Protein AF-0000000087075605 (afdb_homodimer)

pLDDT: mean 88.89, std 18.06, range [26.7, 98.94]

Secondary structure (DSSP, 8-state):
----------------------PBPB-TTSPBPBTTS-EEEEESS-GGG--EEEEE--SS-SSSPEEEEETTS-B--EEEEESSTT--B-BTTS-EEEEESS-BTTTTB--B-EEEEEETTTTEEEEES---SS--SGGGGGG-BEEEEETTEEEEEE---S-TT-----EEEEEEEETTEEEEEEESS---EEEEEEPP----------/----------------------PBPB-TTSPBPBTTS-EEEEESS-GGG--EEEEE--SS-SSSPEEEEETTS-B--EEEEESSTT--B-BTTS-EEEEESS-BTTTTB--B-EEEEEETTTTEEEEES---SS--SGGGGGG-BEEEEETTEEEEEE---S-TT-----EEEEEEEETTEEEEEEESS---EEEEEEPP----------

Nearest PDB structures (foldseek):
  8we5-assembly1_B  TM=9.677E-01  e=4.166E-21  Durio zibethinus
  8wio-assembly1_B  TM=9.511E-01  e=5.405E-21  Durio zibethinus
  5yh4-assembly1_A  TM=9.438E-01  e=1.095E-18  Vitis vinifera
  3zc8-assembly1_A  TM=9.117E-01  e=3.774E-17  Murraya koenigii
  5xoz-assembly1_A  TM=8.260E-01  e=9.573E-12  Cicer arietinum

Solvent-accessible surface area (backbone atoms only — not comparable to full-atom values): 23106 Å² total; per-residue (Å²): 136,85,79,78,78,79,76,77,76,76,74,74,76,74,75,71,76,68,69,79,70,82,48,64,34,58,28,78,86,69,43,69,32,40,40,90,43,50,26,21,49,27,40,66,49,67,68,88,79,14,26,2,34,33,78,39,57,53,97,87,36,69,60,59,31,32,36,22,54,31,61,85,34,58,51,47,43,26,34,43,42,41,70,57,76,87,46,53,58,36,40,47,75,36,49,25,26,45,27,45,69,60,66,37,81,88,69,70,40,58,41,14,35,16,58,46,72,78,33,42,92,74,40,38,36,36,34,20,30,73,33,56,81,67,72,77,22,50,71,33,45,55,15,30,29,27,40,37,84,40,91,97,35,26,25,44,29,38,55,54,74,57,37,88,80,46,70,73,66,72,32,21,30,27,74,40,83,51,94,94,36,38,31,33,24,53,31,81,60,85,42,43,48,28,39,36,37,78,49,81,76,75,74,74,75,74,74,74,83,124,134,85,79,76,78,77,76,76,78,77,74,76,75,75,73,72,76,68,70,79,71,81,48,64,33,57,29,78,88,69,43,69,32,41,40,91,44,48,26,21,47,25,40,67,48,67,68,89,81,13,28,2,32,34,78,39,58,51,96,89,38,70,61,59,31,33,37,24,54,30,60,86,35,58,51,48,42,25,34,42,43,39,72,56,76,87,45,53,60,36,39,45,75,36,49,25,26,45,27,44,67,61,68,36,81,88,67,70,40,58,42,14,34,17,57,46,71,77,34,40,92,75,42,36,36,35,33,21,30,72,34,57,80,68,70,76,23,48,72,33,46,54,16,29,28,26,39,37,84,41,90,99,34,26,27,44,30,38,56,54,74,57,38,87,81,45,71,72,63,72,33,21,29,26,77,40,83,50,95,93,36,37,32,35,24,54,30,81,60,86,40,43,47,28,40,34,37,77,48,80,76,75,75,76,73,76,75,73,82,123

Organism: Hibiscus syriacus (NCBI:txid106335)

InterPro domains:
  IPR002160 Proteinase inhibitor I3, Kunitz legume [PF00197] (25-198)
  IPR002160 Proteinase inhibitor I3, Kunitz legume [PS00283] (25-41)
  IPR002160 Proteinase in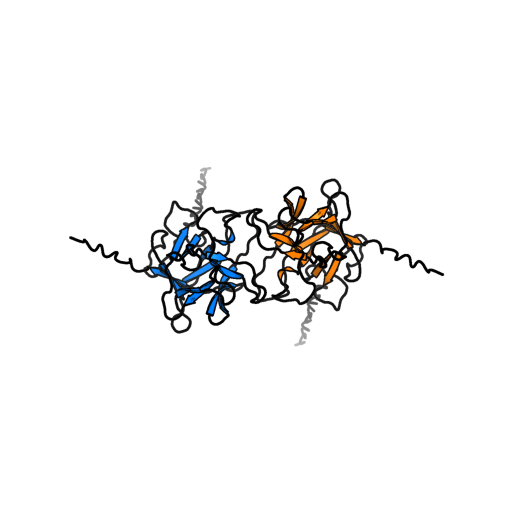hibitor I3, Kunitz legume [PTHR33107] (9-197)
  IPR002160 Proteinase inhibitor I3, Kunitz legume [SM00452] (24-200)
  IPR011065 Kunitz inhibitor STI-like superfamily [SSF50386] (23-199)

Radius of gyration: 28.68 Å; Cα contacts (8 Å, |Δi|>4): 1011; chains: 2; bounding box: 74×100×102 Å

Structure (mmCIF, N/CA/C/O backbone):
data_AF-0000000087075605-model_v1
#
loop_
_entity.id
_entity.type
_entity.pdbx_description
1 polymer '21 kDa seed protein'
#
loop_
_atom_site.group_PDB
_atom_site.id
_atom_site.type_symbol
_atom_site.label_atom_id
_atom_site.label_alt_id
_atom_site.label_comp_id
_atom_site.label_asym_id
_atom_site.label_entity_id
_atom_site.label_seq_id
_atom_site.pdbx_PDB_ins_code
_atom_site.Cartn_x
_atom_site.Cartn_y
_atom_site.Cartn_z
_atom_site.occupancy
_atom_site.B_iso_or_equiv
_atom_site.auth_seq_id
_atom_site.auth_comp_id
_atom_site.auth_asym_id
_atom_site.auth_atom_id
_atom_site.pdbx_PDB_model_num
ATOM 1 N N . MET A 1 1 ? -54 8.594 -56.969 1 35.69 1 MET A N 1
ATOM 2 C CA . MET A 1 1 ? -52.812 8.781 -56.156 1 35.69 1 MET A CA 1
ATOM 3 C C . MET A 1 1 ? -52.5 7.527 -55.344 1 35.69 1 MET A C 1
ATOM 5 O O . MET A 1 1 ? -53.312 7.125 -54.5 1 35.69 1 MET A O 1
ATOM 9 N N . LYS A 1 2 ? -51.781 6.465 -56 1 48.59 2 LYS A N 1
ATOM 10 C CA . LYS A 1 2 ? -51.281 5.195 -55.469 1 48.59 2 LYS A CA 1
ATOM 11 C C . LYS A 1 2 ? -50.344 5.422 -54.281 1 48.59 2 LYS A C 1
ATOM 13 O O . LYS A 1 2 ? -49.375 6.156 -54.406 1 48.59 2 LYS A O 1
ATOM 18 N N . THR A 1 3 ? -50.844 5.34 -53.062 1 46.78 3 THR A N 1
ATOM 19 C CA . THR A 1 3 ? -50.156 5.426 -51.781 1 46.78 3 THR A CA 1
ATOM 20 C C . THR A 1 3 ? -49.031 4.402 -51.719 1 46.78 3 THR A C 1
ATOM 22 O O . THR A 1 3 ? -49.281 3.195 -51.75 1 46.78 3 THR A O 1
ATOM 25 N N . ILE A 1 4 ? -47.875 4.73 -52.188 1 50.38 4 ILE A N 1
ATOM 26 C CA . ILE A 1 4 ? -46.688 3.93 -51.938 1 50.38 4 ILE A CA 1
ATOM 27 C C . ILE A 1 4 ? -46.469 3.812 -50.438 1 50.38 4 ILE A C 1
ATOM 29 O O . ILE A 1 4 ? -46.344 4.824 -49.719 1 50.38 4 ILE A O 1
ATOM 33 N N . SER A 1 5 ? -46.938 2.764 -49.75 1 49.06 5 SER A N 1
ATOM 34 C CA . SER A 1 5 ? -46.625 2.424 -48.375 1 49.06 5 SER A CA 1
ATOM 35 C C . SER A 1 5 ? -45.125 2.197 -48.188 1 49.06 5 SER A C 1
ATOM 37 O O . SER A 1 5 ? -44.562 1.296 -48.812 1 49.06 5 SER A O 1
ATOM 39 N N . ALA A 1 6 ? -44.344 3.209 -47.844 1 48.09 6 ALA A N 1
ATOM 40 C CA . ALA A 1 6 ? -42.969 3.051 -47.438 1 48.09 6 ALA A CA 1
ATOM 41 C C . ALA A 1 6 ? -42.844 2.129 -46.25 1 48.09 6 ALA A C 1
ATOM 43 O O . ALA A 1 6 ? -43.281 2.48 -45.125 1 48.09 6 ALA A O 1
ATOM 44 N N . ALA A 1 7 ? -42.844 0.829 -46.438 1 48.5 7 ALA A N 1
ATOM 45 C CA . ALA A 1 7 ? -42.5 -0.074 -45.344 1 48.5 7 ALA A CA 1
ATOM 46 C C . ALA A 1 7 ? -41.125 0.23 -44.781 1 48.5 7 ALA A C 1
ATOM 48 O O . ALA A 1 7 ? -40.125 0.101 -45.531 1 48.5 7 ALA A O 1
ATOM 49 N N . ALA A 1 8 ? -41 1.257 -43.906 1 48.44 8 ALA A N 1
ATOM 50 C CA . ALA A 1 8 ? -39.719 1.437 -43.188 1 48.44 8 ALA A CA 1
ATOM 51 C C . ALA A 1 8 ? -39.25 0.122 -42.562 1 48.44 8 ALA A C 1
ATOM 53 O O . ALA A 1 8 ? -39.969 -0.455 -41.719 1 48.44 8 ALA A O 1
ATOM 54 N N . LEU A 1 9 ? -38.469 -0.664 -43.281 1 49.38 9 LEU A N 1
ATOM 55 C CA . LEU A 1 9 ? -37.719 -1.771 -42.688 1 49.38 9 LEU A CA 1
ATOM 56 C C . LEU A 1 9 ? -36.969 -1.314 -41.438 1 49.38 9 LEU A C 1
ATOM 58 O O . LEU A 1 9 ? -36.031 -0.534 -41.531 1 49.38 9 LEU A O 1
ATOM 62 N N . PHE A 1 10 ? -37.656 -1.187 -40.312 1 48.34 10 PHE A N 1
ATOM 63 C CA . PHE A 1 10 ? -36.969 -1.064 -39.031 1 48.34 10 PHE A CA 1
ATOM 64 C C . PHE A 1 10 ? -35.969 -2.191 -38.844 1 48.34 10 PHE A C 1
ATOM 66 O O . PHE A 1 10 ? -36.344 -3.342 -38.594 1 48.34 10 PHE A O 1
ATOM 73 N N . ILE A 1 11 ? -34.781 -2.092 -39.469 1 50.31 11 ILE A N 1
ATOM 74 C CA . ILE A 1 11 ? -33.688 -2.967 -39.094 1 50.31 11 ILE A CA 1
ATOM 75 C C . ILE A 1 11 ? -33.406 -2.867 -37.625 1 50.31 11 ILE A C 1
ATOM 77 O O . ILE A 1 11 ? -32.938 -1.829 -37.125 1 50.31 11 ILE A O 1
ATOM 81 N N . LEU A 1 12 ? -34.156 -3.619 -36.844 1 45.72 12 LEU A N 1
ATOM 82 C CA . LEU A 1 12 ? -33.781 -3.84 -35.438 1 45.72 12 LEU A CA 1
ATOM 83 C C . LEU A 1 12 ? -32.344 -4.332 -35.344 1 45.72 12 LEU A C 1
ATOM 85 O O . LEU A 1 12 ? -32.031 -5.469 -35.719 1 45.72 12 LEU A O 1
ATOM 89 N N . PHE A 1 13 ? -31.344 -3.414 -35.406 1 48.47 13 PHE A N 1
ATOM 90 C CA . PHE A 1 13 ? -30 -3.742 -35 1 48.47 13 PHE A CA 1
ATOM 91 C C . PHE A 1 13 ? -30 -4.375 -33.594 1 48.47 13 PHE A C 1
ATOM 93 O O . PHE A 1 13 ? -30.234 -3.693 -32.594 1 48.47 13 PHE A O 1
ATOM 100 N N . LEU A 1 14 ? -30.328 -5.656 -33.5 1 45.38 14 LEU A N 1
ATOM 101 C CA . LEU A 1 14 ? -30 -6.398 -32.312 1 45.38 14 LEU A CA 1
ATOM 102 C C . LEU A 1 14 ? -28.547 -6.211 -31.922 1 45.38 14 LEU A C 1
ATOM 104 O O . LEU A 1 14 ? -27.656 -6.73 -32.594 1 45.38 14 LEU A O 1
ATOM 108 N N . LEU A 1 15 ? -28.094 -5.066 -31.297 1 48.12 15 LEU A N 1
ATOM 109 C CA . LEU A 1 15 ? -26.844 -5.031 -30.547 1 48.12 15 LEU A CA 1
ATOM 110 C C . LEU A 1 15 ? -26.734 -6.238 -29.625 1 48.12 15 LEU A C 1
ATOM 112 O O . LEU A 1 15 ? -27.406 -6.297 -28.594 1 48.12 15 LEU A O 1
ATOM 116 N N . SER A 1 16 ? -26.516 -7.434 -30.125 1 42.56 16 SER A N 1
ATOM 117 C CA . SER A 1 16 ? -26.094 -8.492 -29.219 1 42.56 16 SER A CA 1
ATOM 118 C C . SER A 1 16 ? -25.016 -7.992 -28.266 1 42.56 16 SER A C 1
ATOM 120 O O . SER A 1 16 ? -23.922 -7.633 -28.688 1 42.56 16 SER A O 1
ATOM 122 N N . VAL A 1 17 ? -25.234 -7.293 -27.188 1 45.66 17 VAL A N 1
ATOM 123 C CA . VAL A 1 17 ? -24.281 -7.223 -26.094 1 45.66 17 VAL A CA 1
ATOM 124 C C . VAL A 1 17 ? -23.656 -8.602 -25.859 1 45.66 17 VAL A C 1
ATOM 126 O O . VAL A 1 17 ? -24.328 -9.516 -25.391 1 45.66 17 VAL A O 1
ATOM 129 N N . ALA A 1 18 ? -22.875 -9.18 -26.797 1 43.22 18 ALA A N 1
ATOM 130 C CA . ALA A 1 18 ? -22.078 -10.352 -26.438 1 43.22 18 ALA A CA 1
ATOM 131 C C . ALA A 1 18 ? -21.547 -10.242 -25.016 1 43.22 18 ALA A C 1
ATOM 133 O O . ALA A 1 18 ? -20.891 -9.25 -24.656 1 43.22 18 ALA A O 1
ATOM 134 N N . ASN A 1 19 ? -22.219 -10.648 -24 1 47.03 19 ASN A N 1
ATOM 135 C CA . ASN A 1 19 ? -21.625 -10.891 -22.703 1 47.03 19 ASN A CA 1
ATOM 136 C C . ASN A 1 19 ? -20.156 -11.281 -22.828 1 47.03 19 ASN A C 1
ATOM 138 O O . ASN A 1 19 ? -19.828 -12.289 -23.453 1 47.03 19 ASN A O 1
ATOM 142 N N . ALA A 1 20 ? -19.266 -10.453 -23.031 1 52.34 20 ALA A N 1
ATOM 143 C CA . ALA A 1 20 ? -17.859 -10.797 -23.156 1 52.34 20 ALA A CA 1
ATOM 144 C C . ALA A 1 20 ? -17.5 -11.984 -22.266 1 52.34 20 ALA A C 1
ATOM 146 O O . ALA A 1 20 ? -17.594 -11.898 -21.047 1 52.34 20 ALA A O 1
ATOM 147 N N . ALA A 1 21 ? -17.781 -13.219 -22.641 1 65.44 21 ALA A N 1
ATOM 148 C CA . ALA A 1 21 ? -17.5 -14.477 -21.953 1 65.44 21 ALA A CA 1
ATOM 149 C C . ALA A 1 21 ? -16.141 -14.43 -21.266 1 65.44 21 ALA A C 1
ATOM 151 O O . ALA A 1 21 ? -15.172 -13.875 -21.797 1 65.44 21 ALA A O 1
ATOM 152 N N . LYS A 1 22 ? -16.078 -14.758 -19.875 1 87.62 22 LYS A N 1
ATOM 153 C CA . LYS A 1 22 ? -14.844 -14.922 -19.109 1 87.62 22 LYS A CA 1
ATOM 154 C C . LYS A 1 22 ? -13.859 -15.828 -19.859 1 87.62 22 LYS A C 1
ATOM 156 O O . LYS A 1 22 ? -14.227 -16.906 -20.312 1 87.62 22 LYS A O 1
ATOM 161 N N . GLU A 1 23 ? -12.781 -15.375 -20.312 1 96.25 23 GLU A N 1
ATOM 162 C CA . GLU A 1 23 ? -11.727 -16.141 -20.969 1 96.25 23 GLU A CA 1
ATOM 163 C C . GLU A 1 23 ? -10.922 -16.953 -19.969 1 96.25 23 GLU A C 1
ATOM 165 O O . GLU A 1 23 ? -10.359 -16.406 -19.031 1 96.25 23 GLU A O 1
ATOM 170 N N . PRO A 1 24 ? -10.906 -18.312 -20.203 1 98.25 24 PRO A N 1
ATOM 171 C CA . PRO A 1 24 ? -10.133 -19.125 -19.266 1 98.25 24 PRO A CA 1
ATOM 172 C C . PRO A 1 24 ? -8.633 -18.922 -19.406 1 98.25 24 PRO A C 1
ATOM 174 O O . PRO A 1 24 ? -8.141 -18.625 -20.5 1 98.25 24 PRO A O 1
ATOM 177 N N . VAL A 1 25 ? -7.961 -19.016 -18.312 1 98.75 25 VAL A N 1
ATOM 178 C CA . VAL A 1 25 ? -6.512 -19.188 -18.344 1 98.75 25 VAL A CA 1
ATOM 179 C C . VAL A 1 25 ? -6.156 -20.578 -18.828 1 98.75 25 VAL A C 1
ATOM 181 O O . VAL A 1 25 ? -6.758 -21.562 -18.391 1 98.75 25 VAL A O 1
ATOM 184 N N . LEU A 1 26 ? -5.195 -20.609 -19.672 1 98.62 26 LEU A N 1
ATOM 185 C CA . LEU A 1 26 ? -4.824 -21.922 -20.219 1 98.62 26 LEU A CA 1
ATOM 186 C C . LEU A 1 26 ? -3.453 -22.344 -19.703 1 98.62 26 LEU A C 1
ATOM 188 O O . LEU A 1 26 ? -2.551 -21.516 -19.562 1 98.62 26 LEU A O 1
ATOM 192 N N . ASP A 1 27 ? -3.354 -23.688 -19.469 1 98.19 27 ASP A N 1
ATOM 193 C CA . ASP A 1 27 ? -2.029 -24.234 -19.172 1 98.19 27 ASP A CA 1
ATOM 194 C C . ASP A 1 27 ? -1.262 -24.531 -20.453 1 98.19 27 ASP A C 1
ATOM 196 O O . ASP A 1 27 ? -1.725 -24.203 -21.547 1 98.19 27 ASP A O 1
ATOM 200 N N . THR A 1 28 ? -0.074 -25.094 -20.312 1 97.31 28 THR A N 1
ATOM 201 C CA . THR A 1 28 ? 0.792 -25.297 -21.469 1 97.31 28 THR A CA 1
ATOM 202 C C . THR A 1 28 ? 0.229 -26.375 -22.391 1 97.31 28 THR A C 1
ATOM 204 O O . THR A 1 28 ? 0.646 -26.484 -23.547 1 97.31 28 THR A O 1
ATOM 207 N N . ASP A 1 29 ? -0.688 -27.172 -21.953 1 96.88 29 ASP A N 1
ATOM 208 C CA . ASP A 1 29 ? -1.325 -28.172 -22.781 1 96.88 29 ASP A CA 1
ATOM 209 C C . ASP A 1 29 ? -2.518 -27.594 -23.531 1 96.88 29 ASP A C 1
ATOM 211 O O . ASP A 1 29 ? -3.164 -28.281 -24.328 1 96.88 29 ASP A O 1
ATOM 215 N N . GLY A 1 30 ? -2.859 -26.328 -23.281 1 97.31 30 GLY A N 1
ATOM 216 C CA . GLY A 1 30 ? -3.986 -25.688 -23.922 1 97.31 30 GLY A CA 1
ATOM 217 C C . GLY A 1 30 ? -5.305 -25.922 -23.219 1 97.31 30 GLY A C 1
ATOM 218 O O . GLY A 1 30 ? -6.371 -25.641 -23.766 1 97.31 30 GLY A O 1
ATOM 219 N N . GLU A 1 31 ? -5.242 -26.531 -22.062 1 98 31 GLU A N 1
ATOM 220 C CA . GLU A 1 31 ? -6.438 -26.797 -21.266 1 98 31 GLU A CA 1
ATOM 221 C C . GLU A 1 31 ? -6.695 -25.688 -20.25 1 98 31 GLU A C 1
ATOM 223 O O . GLU A 1 31 ? -5.754 -25.062 -19.766 1 98 31 GLU A O 1
ATOM 228 N N . PRO A 1 32 ? -7.895 -25.531 -19.875 1 98.44 32 PRO A N 1
ATOM 229 C CA . PRO A 1 32 ? -8.188 -24.516 -18.859 1 98.44 32 PRO A CA 1
ATOM 230 C C . PRO A 1 32 ? -7.547 -24.812 -17.516 1 98.44 32 PRO A C 1
ATOM 232 O O . PRO A 1 32 ? -7.531 -25.969 -17.094 1 98.44 32 PRO A O 1
ATOM 235 N N . LEU A 1 33 ? -7.008 -23.766 -16.938 1 98.62 33 LEU A N 1
ATOM 236 C CA . LEU A 1 33 ? -6.508 -23.859 -15.562 1 98.62 33 LEU A CA 1
ATOM 237 C C . LEU A 1 33 ? -7.645 -24.141 -14.586 1 98.62 33 LEU A C 1
ATOM 239 O O . LEU A 1 33 ? -8.719 -23.547 -14.688 1 98.62 33 LEU A O 1
ATOM 243 N N . ARG A 1 34 ? -7.352 -25.047 -13.594 1 98.44 34 ARG A N 1
ATOM 244 C CA . ARG A 1 34 ? -8.422 -25.484 -12.695 1 98.44 34 ARG A CA 1
ATOM 245 C C . ARG A 1 34 ? -7.953 -25.484 -11.25 1 98.44 34 ARG A C 1
ATOM 247 O O . ARG A 1 34 ? -6.77 -25.688 -10.969 1 98.44 34 ARG A O 1
ATOM 254 N N . SER A 1 35 ? -8.914 -25.359 -10.328 1 98.25 35 SER A N 1
ATOM 255 C CA . SER A 1 35 ? -8.625 -25.266 -8.898 1 98.25 35 SER A CA 1
ATOM 256 C C . SER A 1 35 ? -8.312 -26.625 -8.297 1 98.25 35 SER A C 1
ATOM 258 O O . SER A 1 35 ? -7.797 -26.719 -7.184 1 98.25 35 SER A O 1
ATOM 260 N N . ASP A 1 36 ? -8.656 -27.734 -8.93 1 97 36 ASP A N 1
ATOM 261 C CA . ASP A 1 36 ? -8.461 -29.078 -8.383 1 97 36 ASP A CA 1
ATOM 262 C C . ASP A 1 36 ? -7.227 -29.75 -8.984 1 97 36 ASP A C 1
ATOM 264 O O . ASP A 1 36 ? -7.035 -30.953 -8.836 1 97 36 ASP A O 1
ATOM 268 N N . VAL A 1 37 ? -6.453 -29.016 -9.711 1 97.5 37 VAL A N 1
ATOM 269 C CA . VAL A 1 37 ? -5.242 -29.516 -10.359 1 97.5 37 VAL A CA 1
ATOM 270 C C . VAL A 1 37 ? -4.031 -28.734 -9.852 1 97.5 37 VAL A C 1
ATOM 272 O O . VAL A 1 37 ? -4.113 -27.531 -9.617 1 97.5 37 VAL A O 1
ATOM 275 N N . GLU A 1 38 ? -2.912 -29.422 -9.656 1 98.06 38 GLU A N 1
ATOM 276 C CA . GLU A 1 38 ? -1.657 -28.797 -9.266 1 98.06 38 GLU A CA 1
ATOM 277 C C . GLU A 1 38 ? -0.893 -28.281 -10.484 1 98.06 38 GLU A C 1
ATOM 279 O O . GLU A 1 38 ? -0.78 -28.984 -11.492 1 98.06 38 GLU A O 1
ATOM 284 N N . TYR A 1 39 ? -0.361 -27.062 -10.336 1 98.69 39 TYR A N 1
ATOM 285 C CA . TYR A 1 39 ? 0.403 -26.5 -11.445 1 98.69 39 TYR A CA 1
ATOM 286 C C . TYR A 1 39 ? 1.738 -25.953 -10.953 1 98.69 39 TYR A C 1
ATOM 288 O O . TYR A 1 39 ? 1.851 -25.5 -9.812 1 98.69 39 TYR A O 1
ATOM 296 N N . TYR A 1 40 ? 2.711 -26.031 -11.828 1 98.31 40 TYR A N 1
ATOM 297 C CA . TYR A 1 40 ? 3.896 -25.203 -11.68 1 98.31 40 TYR A CA 1
ATOM 298 C C . TYR A 1 40 ? 3.701 -23.859 -12.367 1 98.31 40 TYR A C 1
ATOM 300 O O . TYR A 1 40 ? 3.066 -23.781 -13.422 1 98.31 40 TYR A O 1
ATOM 308 N N . ILE A 1 41 ? 4.18 -22.828 -11.758 1 98.62 41 ILE A N 1
ATOM 309 C CA . ILE A 1 41 ? 4.301 -21.531 -12.398 1 98.62 41 ILE A CA 1
ATOM 310 C C . ILE A 1 41 ? 5.734 -21.328 -12.891 1 98.62 41 ILE A C 1
ATOM 312 O O . ILE A 1 41 ? 6.656 -21.188 -12.078 1 98.62 41 ILE A O 1
ATOM 316 N N . VAL A 1 42 ? 5.887 -21.266 -14.25 1 97.75 42 VAL A N 1
ATOM 317 C CA . VAL A 1 42 ? 7.234 -21.312 -14.805 1 97.75 42 VAL A CA 1
ATOM 318 C C . VAL A 1 42 ? 7.449 -20.109 -15.742 1 97.75 42 VAL A C 1
ATOM 320 O O . VAL A 1 42 ? 6.574 -19.781 -16.547 1 97.75 42 VAL A O 1
ATOM 323 N N . SER A 1 43 ? 8.656 -19.562 -15.648 1 97 43 SER A N 1
ATOM 324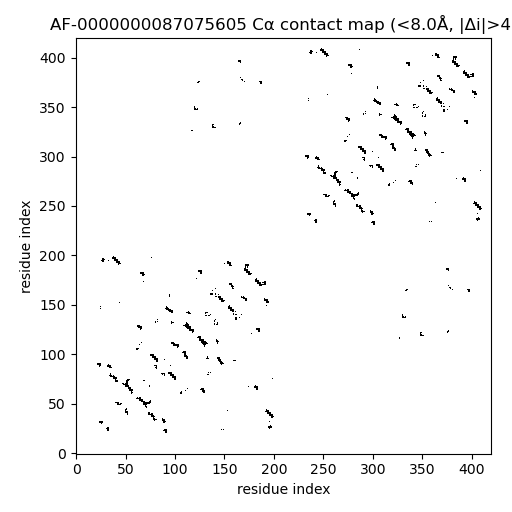 C CA . SER A 1 43 ? 9.016 -18.438 -16.5 1 97 43 SER A CA 1
ATOM 325 C C . SER A 1 43 ? 8.898 -18.797 -17.969 1 97 43 SER A C 1
ATOM 327 O O . SER A 1 43 ? 9.273 -19.906 -18.375 1 97 43 SER A O 1
ATOM 329 N N . THR A 1 44 ? 8.406 -17.797 -18.703 1 95.44 44 THR A N 1
ATOM 330 C CA . THR A 1 44 ? 8.328 -18.016 -20.141 1 95.44 44 THR A CA 1
ATOM 331 C C . THR A 1 44 ? 9.719 -17.984 -20.766 1 95.44 44 THR A C 1
ATOM 333 O O . THR A 1 44 ? 9.922 -18.484 -21.875 1 95.44 44 THR A O 1
ATOM 336 N N . ILE A 1 45 ? 10.57 -17.266 -20.109 1 89.88 45 ILE A N 1
ATOM 337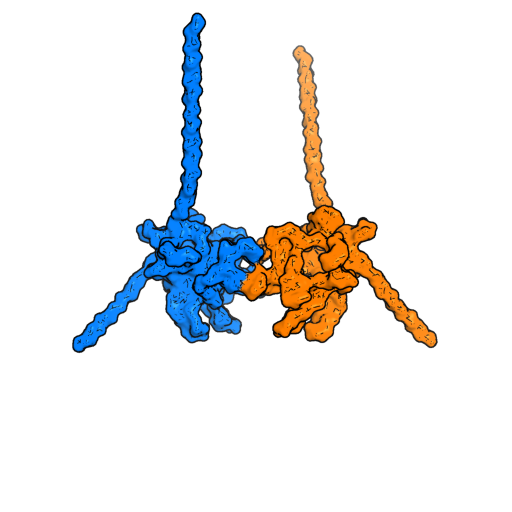 C CA . ILE A 1 45 ? 11.953 -17.25 -20.562 1 89.88 45 ILE A CA 1
ATOM 338 C C . ILE A 1 45 ? 12.688 -18.484 -20.031 1 89.88 45 ILE A C 1
ATOM 340 O O . ILE A 1 45 ? 12.555 -18.844 -18.859 1 89.88 45 ILE A O 1
ATOM 344 N N . GLY A 1 46 ? 13.461 -19.141 -20.969 1 84.69 46 GLY A N 1
ATOM 345 C CA . GLY A 1 46 ? 14.211 -20.328 -20.594 1 84.69 46 GLY A CA 1
ATOM 346 C C . GLY A 1 46 ? 15.648 -20.031 -20.203 1 84.69 46 GLY A C 1
ATOM 347 O O . GLY A 1 46 ? 16.016 -18.859 -20.016 1 84.69 46 GLY A O 1
ATOM 348 N N . GLY A 1 47 ? 16.359 -21.047 -19.922 1 79.19 47 GLY A N 1
ATOM 349 C CA . GLY A 1 47 ? 17.781 -20.922 -19.625 1 79.19 47 GLY A CA 1
ATOM 350 C C . GLY A 1 47 ? 18.047 -20.359 -18.234 1 79.19 47 GLY A C 1
ATOM 351 O O . GLY A 1 47 ? 17.312 -20.641 -17.297 1 79.19 47 GLY A O 1
ATOM 352 N N . ALA A 1 48 ? 19.094 -19.594 -18.109 1 76.31 48 ALA A N 1
ATOM 353 C CA . ALA A 1 48 ? 19.594 -19.078 -16.844 1 76.31 48 ALA A CA 1
ATOM 354 C C . ALA A 1 48 ? 18.625 -18.078 -16.219 1 76.31 48 ALA A C 1
ATOM 356 O O . ALA A 1 48 ? 18.562 -17.922 -15 1 76.31 48 ALA A O 1
ATOM 357 N N . GLY A 1 49 ? 17.828 -17.531 -17.078 1 79.88 49 GLY A N 1
ATOM 358 C CA . GLY A 1 49 ? 16.891 -16.531 -16.562 1 79.88 49 GLY A CA 1
ATOM 359 C C . GLY A 1 49 ? 15.523 -17.109 -16.25 1 79.88 49 GLY A C 1
ATOM 360 O O . GLY A 1 49 ? 14.641 -16.391 -15.773 1 79.88 49 GLY A O 1
ATOM 361 N N . GLY A 1 50 ? 15.422 -18.375 -16.469 1 90.5 50 GLY A N 1
ATOM 362 C CA . GLY A 1 50 ? 14.117 -19 -16.312 1 90.5 50 GLY A CA 1
ATOM 363 C C . GLY A 1 50 ? 13.969 -19.734 -15 1 90.5 50 GLY A C 1
ATOM 364 O O . GLY A 1 50 ? 14.648 -19.406 -14.023 1 90.5 50 GLY A O 1
ATOM 365 N N . GLY A 1 51 ? 12.984 -20.672 -15.023 1 94.88 51 GLY A N 1
ATOM 366 C CA . GLY A 1 51 ? 12.695 -21.453 -13.844 1 94.88 51 GLY A CA 1
ATOM 367 C C . GLY A 1 51 ? 11.32 -21.188 -13.258 1 94.88 51 GLY A C 1
ATOM 368 O O . GLY A 1 51 ? 10.602 -20.297 -13.742 1 94.88 51 GLY A O 1
ATOM 369 N N . GLY A 1 52 ? 11.016 -22.062 -12.289 1 97.75 52 GLY A N 1
ATOM 370 C CA . GLY A 1 52 ? 9.711 -21.953 -11.656 1 97.75 52 GLY A CA 1
ATOM 371 C C . GLY A 1 52 ? 9.758 -21.219 -10.32 1 97.75 52 GLY A C 1
ATOM 372 O O . GLY A 1 52 ? 10.805 -20.703 -9.93 1 97.75 52 GLY A O 1
ATOM 373 N N . LEU A 1 53 ? 8.609 -21.109 -9.719 1 98.19 53 LEU A N 1
ATOM 374 C CA . LEU A 1 53 ? 8.492 -20.375 -8.461 1 98.19 53 LEU A CA 1
ATOM 375 C C . LEU A 1 53 ? 8.586 -21.312 -7.266 1 98.19 53 LEU A C 1
ATOM 377 O O . LEU A 1 53 ? 8.164 -22.469 -7.344 1 98.19 53 LEU A O 1
ATOM 381 N N . ASP A 1 54 ? 9.188 -20.812 -6.266 1 97.38 54 ASP A N 1
ATOM 382 C CA . ASP A 1 54 ? 9.406 -21.547 -5.02 1 97.38 54 ASP A CA 1
ATOM 383 C C . ASP A 1 54 ? 9.359 -20.609 -3.816 1 97.38 54 ASP A C 1
ATOM 385 O O . ASP A 1 54 ? 8.844 -19.484 -3.912 1 97.38 54 ASP A O 1
ATOM 389 N N . LEU A 1 55 ? 9.836 -21.188 -2.621 1 96.69 55 LEU A N 1
ATOM 390 C CA . LEU A 1 55 ? 9.805 -20.438 -1.372 1 96.69 55 LEU A CA 1
ATOM 391 C C . LEU A 1 55 ? 11.211 -20.281 -0.8 1 96.69 55 LEU A C 1
ATOM 393 O O . LEU A 1 55 ? 12.031 -21.188 -0.909 1 96.69 55 LEU A O 1
ATOM 397 N N . ALA A 1 56 ? 11.391 -19.172 -0.191 1 95.62 56 ALA A N 1
ATOM 398 C CA . ALA A 1 56 ? 12.633 -18.984 0.553 1 95.62 56 ALA A CA 1
ATOM 399 C C . ALA A 1 56 ? 12.422 -18.078 1.757 1 95.62 56 ALA A C 1
ATOM 401 O O . ALA A 1 56 ? 11.633 -17.125 1.695 1 95.62 56 ALA A O 1
ATOM 402 N N . SER A 1 57 ? 13.133 -18.422 2.838 1 94.69 57 SER A N 1
ATOM 403 C CA . SER A 1 57 ? 13.18 -17.516 3.982 1 94.69 57 SER A CA 1
ATOM 404 C C . SER A 1 57 ? 14.203 -16.406 3.771 1 94.69 57 SER A C 1
ATOM 406 O O . SER A 1 57 ? 15.086 -16.516 2.918 1 94.69 57 SER A O 1
ATOM 408 N N . SER A 1 58 ? 13.945 -15.297 4.461 1 89.75 58 SER A N 1
ATOM 409 C CA . SER A 1 58 ? 15.008 -14.297 4.504 1 89.75 58 SER A CA 1
ATOM 410 C C . SER A 1 58 ? 16.031 -14.617 5.586 1 89.75 58 SER A C 1
ATOM 412 O O . SER A 1 58 ? 15.828 -15.539 6.387 1 89.75 58 SER A O 1
ATOM 414 N N . SER A 1 59 ? 17.188 -13.93 5.449 1 84.56 59 SER A N 1
ATOM 415 C CA . SER A 1 59 ? 18.203 -14.109 6.473 1 84.56 59 SER A CA 1
ATOM 416 C C . SER A 1 59 ? 17.719 -13.609 7.832 1 84.56 59 SER A C 1
ATOM 418 O O . SER A 1 59 ? 18.156 -14.109 8.875 1 84.56 59 SER A O 1
ATOM 420 N N . GLU A 1 60 ? 16.781 -12.688 7.844 1 84.25 60 GLU A N 1
ATOM 421 C CA . GLU A 1 60 ? 16.359 -12.023 9.078 1 84.25 60 GLU A CA 1
ATOM 422 C C . GLU A 1 60 ? 15.102 -12.672 9.648 1 84.25 60 GLU A C 1
ATOM 424 O O . GLU A 1 60 ? 14.898 -12.68 10.867 1 84.25 60 GLU A O 1
ATOM 429 N N . MET A 1 61 ? 14.328 -13.141 8.852 1 87.56 61 MET A N 1
ATOM 430 C CA . MET A 1 61 ? 13.039 -13.672 9.281 1 87.56 61 MET A CA 1
ATOM 431 C C . MET A 1 61 ? 12.711 -14.969 8.562 1 87.56 61 MET A C 1
ATOM 433 O O . MET A 1 61 ? 12.711 -15.023 7.328 1 87.56 61 MET A O 1
ATOM 437 N N . LEU A 1 62 ? 12.336 -15.969 9.375 1 93.31 62 LEU A N 1
ATOM 438 C CA . LEU A 1 62 ? 12.039 -17.281 8.812 1 93.31 62 LEU A CA 1
ATOM 439 C C . LEU A 1 62 ? 10.656 -17.297 8.172 1 93.31 62 LEU A C 1
ATOM 441 O O . LEU A 1 62 ? 10.438 -17.984 7.176 1 93.31 62 LEU A O 1
ATOM 445 N N . CYS A 1 63 ? 9.758 -16.625 8.859 1 96 63 CYS A N 1
ATOM 446 C CA . CYS A 1 63 ? 8.398 -16.531 8.352 1 96 63 CYS A CA 1
ATOM 447 C C . CYS A 1 63 ? 7.898 -15.086 8.391 1 96 63 CYS A C 1
ATOM 449 O O . CYS A 1 63 ? 8.289 -14.312 9.266 1 96 63 CYS A O 1
ATOM 451 N N . PRO A 1 64 ? 7.062 -14.672 7.461 1 95.81 64 PRO A N 1
ATOM 452 C CA . PRO A 1 64 ? 6.633 -15.414 6.273 1 95.81 64 PRO A CA 1
ATOM 453 C C . PRO A 1 64 ? 7.754 -15.594 5.254 1 95.81 64 PRO A C 1
ATOM 455 O O . PRO A 1 64 ? 8.766 -14.891 5.309 1 95.81 64 PRO A O 1
ATOM 458 N N . LYS A 1 65 ? 7.531 -16.562 4.395 1 97.12 65 LYS A N 1
ATOM 459 C CA . LYS A 1 65 ? 8.523 -16.797 3.354 1 97.12 65 LYS A CA 1
ATOM 460 C C . LYS A 1 65 ? 8.25 -15.945 2.121 1 97.12 65 LYS A C 1
ATOM 462 O O . LYS A 1 65 ? 7.121 -15.484 1.922 1 97.12 65 LYS A O 1
ATOM 467 N N . PHE A 1 66 ? 9.305 -15.797 1.342 1 97.69 66 PHE A N 1
ATOM 468 C CA . PHE A 1 66 ? 9.195 -15.047 0.095 1 97.69 66 PHE A CA 1
ATOM 469 C C . PHE A 1 66 ? 8.992 -15.984 -1.086 1 97.69 66 PHE A C 1
ATOM 471 O O . PHE A 1 66 ? 9.523 -17.094 -1.106 1 97.69 66 PHE A O 1
ATOM 478 N N . VAL A 1 67 ? 8.156 -15.539 -2.039 1 98.38 67 VAL A N 1
ATOM 479 C CA . VAL A 1 67 ? 8.062 -16.25 -3.309 1 98.38 67 VAL A CA 1
ATOM 480 C C . VAL A 1 67 ? 9.258 -15.898 -4.191 1 98.38 67 VAL A C 1
ATOM 482 O O . VAL A 1 67 ? 9.508 -14.719 -4.465 1 98.38 67 VAL A O 1
ATOM 485 N N . ILE A 1 68 ? 10 -16.891 -4.547 1 97.94 68 ILE A N 1
ATOM 486 C CA . ILE A 1 68 ? 11.219 -16.672 -5.32 1 97.94 68 ILE A CA 1
ATOM 487 C C . ILE A 1 68 ? 11.172 -17.484 -6.609 1 97.94 68 ILE A C 1
ATOM 489 O O . ILE A 1 68 ? 10.336 -18.375 -6.754 1 97.94 68 ILE A O 1
ATOM 493 N N . GLN A 1 69 ? 11.961 -17.078 -7.516 1 97.44 69 GLN A N 1
ATOM 494 C CA . GLN A 1 69 ? 12.188 -17.906 -8.703 1 97.44 69 GLN A CA 1
ATOM 495 C C . GLN A 1 69 ? 13.367 -18.844 -8.5 1 97.44 69 GLN A C 1
ATOM 497 O O . GLN A 1 69 ? 14.445 -18.422 -8.086 1 97.44 69 GLN A O 1
ATOM 502 N N . GLN A 1 70 ? 13.094 -20.047 -8.688 1 95.25 70 GLN A N 1
ATOM 503 C CA . GLN A 1 70 ? 14.141 -21.062 -8.617 1 95.25 70 GLN A CA 1
ATOM 504 C C . GLN A 1 70 ? 14.625 -21.453 -10.016 1 95.25 70 GLN A C 1
ATOM 506 O O . GLN A 1 70 ? 13.883 -22.062 -10.781 1 95.25 70 GLN A O 1
ATOM 511 N N . ARG A 1 71 ? 15.844 -21.219 -10.195 1 90.94 71 ARG A N 1
ATOM 512 C CA . ARG A 1 71 ? 16.406 -21.5 -11.508 1 90.94 71 ARG A CA 1
ATOM 513 C C . ARG A 1 71 ? 16.578 -23 -11.727 1 90.94 71 ARG A C 1
ATOM 515 O O . ARG A 1 71 ? 16.797 -23.75 -10.773 1 90.94 71 ARG A O 1
ATOM 522 N N . PHE A 1 72 ? 16.391 -23.438 -13.008 1 89.62 72 PHE A N 1
ATOM 523 C CA . PHE A 1 72 ? 16.672 -24.797 -13.477 1 89.62 72 PHE A CA 1
ATOM 524 C C . PHE A 1 72 ? 15.742 -25.797 -12.812 1 89.62 72 PHE A C 1
ATOM 526 O O . PHE A 1 72 ? 16.109 -26.969 -12.617 1 89.62 72 PHE A O 1
ATOM 533 N N . SER A 1 73 ? 14.773 -25.391 -12.328 1 92.06 73 SER A N 1
ATOM 534 C CA . SER A 1 73 ? 13.75 -26.234 -11.719 1 92.06 73 SER A CA 1
ATOM 535 C C . SER A 1 73 ? 12.352 -25.688 -11.977 1 92.06 73 SER A C 1
ATOM 537 O O . SER A 1 73 ? 12.188 -24.5 -12.242 1 92.06 73 SER A O 1
ATOM 539 N N . ASN A 1 74 ? 11.352 -26.594 -11.984 1 94.06 74 ASN A N 1
ATOM 540 C CA . ASN A 1 74 ? 9.969 -26.141 -12.109 1 94.06 74 ASN A CA 1
ATOM 541 C C . ASN A 1 74 ? 9.469 -25.516 -10.812 1 94.06 74 ASN A C 1
ATOM 543 O O . ASN A 1 74 ? 8.43 -24.859 -10.805 1 94.06 74 ASN A O 1
ATOM 547 N N . GLY A 1 75 ? 10.203 -25.641 -9.758 1 96.06 75 GLY A N 1
ATOM 548 C CA . GLY A 1 75 ? 9.797 -25.078 -8.477 1 96.06 75 GLY A CA 1
ATOM 549 C C . GLY A 1 75 ? 8.758 -25.922 -7.766 1 96.06 75 GLY A C 1
ATOM 550 O O . GLY A 1 75 ? 8.781 -27.156 -7.855 1 96.06 75 GLY A O 1
ATOM 551 N N . ARG A 1 76 ? 7.984 -25.281 -6.945 1 96.44 76 ARG A N 1
ATOM 552 C CA . ARG A 1 76 ? 6.969 -25.938 -6.133 1 96.44 76 ARG A CA 1
ATOM 553 C C . ARG A 1 76 ? 5.582 -25.75 -6.73 1 96.44 76 ARG A C 1
ATOM 555 O O . ARG A 1 76 ? 5.223 -24.656 -7.145 1 96.44 76 ARG A O 1
ATOM 562 N N . PRO A 1 77 ? 4.859 -26.859 -6.82 1 97.69 77 PRO A N 1
ATOM 563 C CA . PRO A 1 77 ? 3.529 -26.703 -7.41 1 97.69 77 PRO A CA 1
ATOM 564 C C . PRO A 1 77 ? 2.586 -25.891 -6.531 1 97.69 77 PRO A C 1
ATOM 566 O O . PRO A 1 77 ? 2.803 -25.781 -5.324 1 97.69 77 PRO A O 1
ATOM 569 N N . VAL A 1 78 ? 1.536 -25.406 -7.172 1 98.62 78 VAL A N 1
ATOM 570 C CA . VAL A 1 78 ? 0.55 -24.594 -6.473 1 98.62 78 VAL A CA 1
ATOM 571 C C . VAL A 1 78 ? -0.858 -25.047 -6.844 1 98.62 78 VAL A C 1
ATOM 573 O O . VAL A 1 78 ? -1.052 -25.719 -7.863 1 98.62 78 VAL A O 1
ATOM 576 N N . PHE A 1 79 ? -1.747 -24.688 -5.926 1 98.56 79 PHE A N 1
ATOM 577 C CA . PHE A 1 79 ? -3.166 -24.656 -6.266 1 98.56 79 PHE A CA 1
ATOM 578 C C . PHE A 1 79 ? -3.621 -23.219 -6.52 1 98.56 79 PHE A C 1
ATOM 580 O O . PHE A 1 79 ? -3.172 -22.297 -5.848 1 98.56 79 PHE A O 1
ATOM 587 N N . PHE A 1 80 ? -4.5 -23.125 -7.488 1 98.81 80 PHE A N 1
ATOM 588 C CA . PHE A 1 80 ? -5.234 -21.891 -7.68 1 98.81 80 PHE A CA 1
ATOM 589 C C . PHE A 1 80 ? -6.641 -21.984 -7.105 1 98.81 80 PHE A C 1
ATOM 591 O O . PHE A 1 80 ? -7.324 -23 -7.312 1 98.81 80 PHE A O 1
ATOM 598 N N . HIS A 1 81 ? -7.016 -21 -6.355 1 98.75 81 HIS A N 1
ATOM 599 C CA . HIS A 1 81 ? -8.344 -20.969 -5.766 1 98.75 81 HIS A CA 1
ATOM 600 C C . HIS A 1 81 ? -9.125 -19.734 -6.219 1 98.75 81 HIS A C 1
ATOM 602 O O . HIS A 1 81 ? -8.977 -18.656 -5.641 1 98.75 81 HIS A O 1
ATOM 608 N N . PRO A 1 82 ? -9.984 -19.922 -7.246 1 98.75 82 PRO A N 1
ATOM 609 C CA . PRO A 1 82 ? -10.758 -18.781 -7.723 1 98.75 82 PRO A CA 1
ATOM 610 C C . PRO A 1 82 ? -11.703 -18.219 -6.66 1 98.75 82 PRO A C 1
ATOM 612 O O . PRO A 1 82 ? -12.156 -18.969 -5.785 1 98.75 82 PRO A O 1
ATOM 615 N N . VAL A 1 83 ? -11.961 -16.953 -6.793 1 98.62 83 VAL A N 1
ATOM 616 C CA . VAL A 1 83 ? -12.859 -16.297 -5.848 1 98.62 83 VAL A CA 1
ATOM 617 C C . VAL A 1 83 ? -14.242 -16.938 -5.926 1 98.62 83 VAL A C 1
ATOM 619 O O . VAL A 1 83 ? -14.93 -17.062 -4.91 1 98.62 83 VAL A O 1
ATOM 622 N N . ASP A 1 84 ? -14.664 -17.266 -7.117 1 97 84 ASP A N 1
ATOM 623 C CA . ASP A 1 84 ? -15.883 -18.047 -7.293 1 97 84 ASP A CA 1
ATOM 624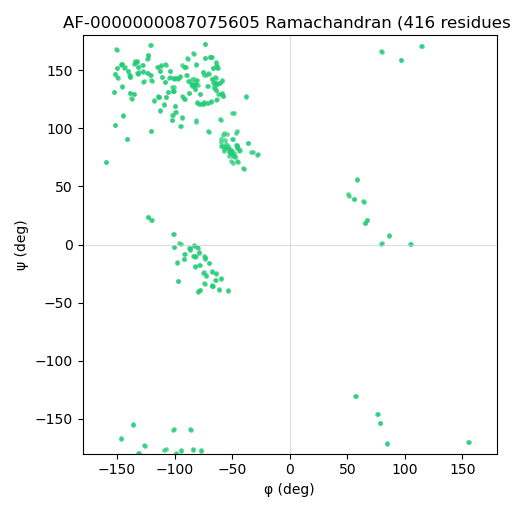 C C . ASP A 1 84 ? -15.609 -19.547 -7.082 1 97 84 ASP A C 1
ATOM 626 O O . ASP A 1 84 ? -15.102 -20.219 -7.977 1 97 84 ASP A O 1
ATOM 630 N N . THR A 1 85 ? -16.047 -20.094 -5.992 1 96.25 85 THR A N 1
ATOM 631 C CA . THR A 1 85 ? -15.688 -21.453 -5.609 1 96.25 85 THR A CA 1
ATOM 632 C C . THR A 1 85 ? -16.562 -22.469 -6.328 1 96.25 85 THR A C 1
ATOM 634 O O . THR A 1 85 ? -16.297 -23.672 -6.297 1 96.25 85 THR A O 1
ATOM 637 N N . ASN A 1 86 ? -17.578 -22 -6.953 1 95.81 86 ASN A N 1
ATOM 638 C CA . ASN A 1 86 ? -18.484 -22.906 -7.633 1 95.81 86 ASN A CA 1
ATOM 639 C C . ASN A 1 86 ? -17.969 -23.312 -9.008 1 95.81 86 ASN A C 1
ATOM 641 O O . ASN A 1 86 ? -18.453 -24.266 -9.609 1 95.81 86 ASN A O 1
ATOM 645 N N . ASP A 1 87 ? -17.078 -22.594 -9.531 1 95.5 87 ASP A N 1
ATOM 646 C CA . ASP A 1 87 ? -16.438 -22.875 -10.812 1 95.5 87 ASP A CA 1
ATOM 647 C C . ASP A 1 87 ? -14.969 -23.219 -10.633 1 95.5 87 ASP A C 1
ATOM 649 O O . ASP A 1 87 ? -14.18 -22.391 -10.18 1 95.5 87 ASP A O 1
ATOM 653 N N . PRO A 1 88 ? -14.617 -24.438 -10.969 1 97.5 88 PRO A N 1
ATOM 654 C CA . PRO A 1 88 ? -13.219 -24.828 -10.758 1 97.5 88 PRO A CA 1
ATOM 655 C C . PRO A 1 88 ? -12.273 -24.188 -11.766 1 97.5 88 PRO A C 1
ATOM 657 O O . PRO A 1 88 ? -11.047 -24.266 -11.609 1 97.5 88 PRO A O 1
ATOM 660 N N . VAL A 1 89 ? -12.773 -23.594 -12.797 1 98.56 89 VAL A N 1
ATOM 661 C CA . VAL A 1 89 ? -11.945 -23.016 -13.844 1 98.56 89 VAL A CA 1
ATOM 662 C C . VAL A 1 89 ? -11.453 -21.641 -13.391 1 98.56 89 VAL A C 1
ATOM 664 O O . VAL A 1 89 ? -12.211 -20.859 -12.82 1 98.56 89 VAL A O 1
ATOM 667 N N . VAL A 1 90 ? -10.188 -21.375 -13.672 1 98.69 90 VAL A N 1
ATOM 668 C CA . VAL A 1 90 ? -9.586 -20.078 -13.406 1 98.69 90 VAL A CA 1
ATOM 669 C C . VAL A 1 90 ? -9.688 -19.203 -14.656 1 98.69 90 VAL A C 1
ATOM 671 O O . VAL A 1 90 ? -9.25 -19.594 -15.734 1 98.69 90 VAL A O 1
ATOM 674 N N . TYR A 1 91 ? -10.211 -18.016 -14.484 1 98.62 91 TYR A N 1
ATOM 675 C CA . TYR A 1 91 ? -10.414 -17.125 -15.625 1 98.62 91 TYR A CA 1
ATOM 676 C C . TYR A 1 91 ? -9.484 -15.922 -15.547 1 98.62 91 TYR A C 1
ATOM 678 O O . TYR A 1 91 ? -9.086 -15.508 -14.461 1 98.62 91 TYR A O 1
ATOM 686 N N . VAL A 1 92 ? -9.188 -15.391 -16.719 1 98.44 92 VAL A N 1
ATOM 687 C CA . VAL A 1 92 ? -8.367 -14.188 -16.828 1 98.44 92 VAL A CA 1
ATOM 688 C C . VAL A 1 92 ? -9.055 -13.023 -16.109 1 98.44 92 VAL A C 1
ATOM 690 O O . VAL A 1 92 ? -10.273 -12.883 -16.156 1 98.44 92 VAL A O 1
ATOM 693 N N . SER A 1 93 ? -8.227 -12.211 -15.375 1 98.06 93 SER A N 1
ATOM 694 C CA . SER A 1 93 ? -8.641 -10.953 -14.766 1 98.06 93 SER A CA 1
ATOM 695 C C . SER A 1 93 ? -9.656 -11.18 -13.648 1 98.06 93 SER A C 1
ATOM 697 O O . SER A 1 93 ? -10.492 -10.312 -13.375 1 98.06 93 SER A O 1
ATOM 699 N N . THR A 1 94 ? -9.641 -12.414 -13.133 1 98.38 94 THR A N 1
ATOM 700 C CA . THR A 1 94 ? -10.484 -12.727 -11.977 1 98.38 94 THR A CA 1
ATOM 701 C C . THR A 1 94 ? -9.633 -13.008 -10.742 1 98.38 94 THR A C 1
ATOM 703 O O . THR A 1 94 ? -8.516 -13.516 -10.859 1 98.38 94 THR A O 1
ATOM 706 N N . ASP A 1 95 ? -10.203 -12.672 -9.586 1 98.75 95 ASP A N 1
ATOM 707 C CA . ASP A 1 95 ? -9.461 -12.836 -8.336 1 98.75 95 ASP A CA 1
ATOM 708 C C . ASP A 1 95 ? -9.195 -14.312 -8.047 1 98.75 95 ASP A C 1
ATOM 710 O O . ASP A 1 95 ? -10.102 -15.141 -8.133 1 98.75 95 ASP A O 1
ATOM 714 N N . VAL A 1 96 ? -7.953 -14.562 -7.652 1 98.94 96 VAL A N 1
ATOM 715 C CA . VAL A 1 96 ? -7.559 -15.93 -7.355 1 98.94 96 VAL A CA 1
ATOM 716 C C . VAL A 1 96 ? -6.547 -15.938 -6.211 1 98.94 96 VAL A C 1
ATOM 718 O O . VAL A 1 96 ? -5.676 -15.07 -6.137 1 98.94 96 VAL A O 1
ATOM 721 N N . ASN A 1 97 ? -6.684 -16.844 -5.242 1 98.88 97 ASN A N 1
ATOM 722 C CA . ASN A 1 97 ? -5.617 -17.141 -4.293 1 98.88 97 ASN A CA 1
ATOM 723 C C . ASN A 1 97 ? -4.633 -18.172 -4.859 1 98.88 97 ASN A C 1
ATOM 725 O O . ASN A 1 97 ? -5.023 -19.078 -5.594 1 98.88 97 ASN A O 1
ATOM 729 N N . ILE A 1 98 ? -3.436 -18 -4.582 1 98.94 98 ILE A N 1
ATOM 730 C CA . ILE A 1 98 ? -2.379 -18.922 -4.992 1 98.94 98 ILE A CA 1
ATOM 731 C C . ILE A 1 98 ? -1.702 -19.516 -3.76 1 98.94 98 ILE A C 1
ATOM 733 O O . ILE A 1 98 ? -1.267 -18.781 -2.869 1 98.94 98 ILE A O 1
ATOM 737 N N . ARG A 1 99 ? -1.666 -20.781 -3.674 1 98.19 99 ARG A N 1
ATOM 738 C CA . ARG A 1 99 ? -1.081 -21.422 -2.498 1 98.19 99 ARG A CA 1
ATOM 739 C C . ARG A 1 99 ? -0.166 -22.578 -2.9 1 98.19 99 ARG A C 1
ATOM 741 O O . ARG A 1 99 ? -0.542 -23.406 -3.719 1 98.19 99 ARG A O 1
ATOM 748 N N . PHE A 1 100 ? 1.028 -22.578 -2.377 1 98 100 PHE A N 1
ATOM 749 C CA . PHE A 1 100 ? 1.92 -23.703 -2.586 1 98 100 PHE A CA 1
ATOM 750 C C . PHE A 1 100 ? 1.378 -24.953 -1.901 1 98 100 PHE A C 1
ATOM 752 O O . PHE A 1 100 ? 0.684 -24.859 -0.888 1 98 100 PHE A O 1
ATOM 759 N N . ILE A 1 101 ? 1.752 -26.016 -2.49 1 95.38 101 ILE A N 1
ATOM 760 C CA . ILE A 1 101 ? 1.276 -27.281 -1.953 1 95.38 101 ILE A CA 1
ATOM 761 C C . ILE A 1 101 ? 2.176 -27.734 -0.801 1 95.38 101 ILE A C 1
ATOM 763 O O . ILE A 1 101 ? 3.402 -27.625 -0.889 1 95.38 101 ILE A O 1
ATOM 767 N N . GLY A 1 102 ? 1.511 -28.219 0.206 1 92.56 102 GLY A N 1
ATOM 768 C CA . GLY A 1 102 ? 2.227 -28.75 1.354 1 92.56 102 GLY A CA 1
ATOM 769 C C . GLY A 1 102 ? 2.354 -27.75 2.492 1 92.56 102 GLY A C 1
ATOM 770 O O . GLY A 1 102 ? 2.232 -26.547 2.285 1 92.56 102 GLY A O 1
ATOM 771 N N . ILE A 1 103 ? 2.572 -28.25 3.654 1 91.88 103 ILE A N 1
ATOM 772 C CA . ILE A 1 103 ? 2.771 -27.422 4.84 1 91.88 103 ILE A CA 1
ATOM 773 C C . ILE A 1 103 ? 4.246 -27.047 4.969 1 91.88 103 ILE A C 1
ATOM 775 O O . ILE A 1 103 ? 5.125 -27.906 4.809 1 91.88 103 ILE A O 1
ATOM 779 N N . ASP A 1 104 ? 4.426 -25.797 5.152 1 90.5 104 ASP A N 1
ATOM 780 C CA . ASP A 1 104 ? 5.793 -25.359 5.441 1 90.5 104 ASP A CA 1
ATOM 781 C C . ASP A 1 104 ? 6.219 -25.797 6.844 1 90.5 104 ASP A C 1
ATOM 783 O O . ASP A 1 104 ? 5.602 -25.406 7.836 1 90.5 104 ASP A O 1
ATOM 787 N N . ALA A 1 105 ? 7.242 -26.531 6.902 1 89.25 105 ALA A N 1
ATOM 788 C CA . ALA A 1 105 ? 7.641 -27.141 8.172 1 89.25 105 ALA A CA 1
ATOM 789 C C . ALA A 1 105 ? 8.102 -26.062 9.156 1 89.25 105 ALA A C 1
ATOM 791 O O . ALA A 1 105 ? 7.898 -26.203 10.367 1 89.25 105 ALA A O 1
ATOM 792 N N . LEU A 1 106 ? 8.711 -25.094 8.719 1 90.62 106 LEU A N 1
ATOM 793 C CA . LEU A 1 106 ? 9.258 -24.062 9.594 1 90.62 106 LEU A CA 1
ATOM 794 C C . LEU A 1 106 ? 8.172 -23.094 10.031 1 90.62 106 LEU A C 1
ATOM 796 O O . LEU A 1 106 ? 8.117 -22.703 11.203 1 90.62 106 LEU A O 1
ATOM 800 N N . CYS A 1 107 ? 7.258 -22.719 9.133 1 94.31 107 CYS A N 1
ATOM 801 C CA . CYS A 1 107 ? 6.23 -21.719 9.414 1 94.31 107 CYS A CA 1
ATOM 802 C C . CYS A 1 107 ? 4.957 -22.375 9.93 1 94.31 107 CYS A C 1
ATOM 804 O O . CYS A 1 107 ? 4.047 -21.688 10.398 1 94.31 107 CYS A O 1
ATOM 806 N N . ARG A 1 108 ? 4.918 -23.641 9.789 1 93 108 ARG A N 1
ATOM 807 C CA . ARG A 1 108 ? 3.809 -24.469 10.273 1 93 108 ARG A CA 1
ATOM 808 C C . ARG A 1 108 ? 2.484 -23.984 9.688 1 93 108 ARG A C 1
ATOM 810 O O . ARG A 1 108 ? 1.491 -23.859 10.406 1 93 108 ARG A O 1
ATOM 817 N N . ALA A 1 109 ? 2.484 -23.609 8.461 1 94.12 109 ALA A N 1
ATOM 818 C CA . ALA A 1 109 ? 1.298 -23.156 7.742 1 94.12 109 ALA A CA 1
ATOM 819 C C . ALA A 1 109 ? 1.407 -23.484 6.254 1 94.12 109 ALA A C 1
ATOM 821 O O . ALA A 1 109 ? 2.504 -23.719 5.742 1 94.12 109 ALA A O 1
ATOM 822 N N . VAL A 1 110 ? 0.257 -23.672 5.637 1 94.69 110 VAL A N 1
ATOM 823 C CA . VAL A 1 110 ? 0.253 -23.812 4.184 1 94.69 110 VAL A CA 1
ATOM 824 C C . VAL A 1 110 ? 0.621 -22.469 3.543 1 94.69 110 VAL A C 1
ATOM 826 O O . VAL A 1 110 ? -0.013 -21.453 3.814 1 94.69 110 VAL A O 1
ATOM 829 N N . PRO A 1 111 ? 1.639 -22.438 2.74 1 97.62 111 PRO A N 1
ATOM 830 C CA . PRO A 1 111 ? 2.123 -21.172 2.188 1 97.62 111 PRO A CA 1
ATOM 831 C C . PRO A 1 111 ? 1.17 -20.578 1.153 1 97.62 111 PRO A C 1
ATOM 833 O O . PRO A 1 111 ? 1.181 -20.984 -0.01 1 97.62 111 PRO A O 1
ATOM 836 N N . THR A 1 112 ? 0.368 -19.656 1.612 1 98.56 112 THR A N 1
ATOM 837 C CA . THR A 1 112 ? -0.554 -18.938 0.75 1 98.56 112 THR A CA 1
ATOM 838 C C . THR A 1 112 ? -0.012 -17.547 0.434 1 98.56 112 THR A C 1
ATOM 840 O O . THR A 1 112 ? 0.448 -16.828 1.33 1 98.56 112 THR A O 1
ATOM 843 N N . TRP A 1 113 ? -0.115 -17.188 -0.861 1 98.88 113 TRP A N 1
ATOM 844 C CA . TRP A 1 113 ? 0.464 -15.938 -1.318 1 98.88 113 TRP A CA 1
ATOM 845 C C . TRP A 1 113 ? -0.236 -14.75 -0.669 1 98.88 113 TRP A C 1
ATOM 847 O O . TRP A 1 113 ? -1.457 -14.758 -0.492 1 98.88 113 TRP A O 1
ATOM 857 N N . SER A 1 114 ? 0.531 -13.727 -0.375 1 98.75 114 SER A N 1
ATOM 858 C CA . SER A 1 114 ? 0.079 -12.414 0.065 1 98.75 114 SER A CA 1
ATOM 859 C C . SER A 1 114 ? 1.071 -11.328 -0.334 1 98.75 114 SER A C 1
ATOM 861 O O . SER A 1 114 ? 2.273 -11.578 -0.436 1 98.75 114 SER A O 1
ATOM 863 N N . VAL A 1 115 ? 0.567 -10.148 -0.631 1 98.75 115 VAL A N 1
ATOM 864 C CA . VAL A 1 115 ? 1.49 -9.023 -0.734 1 98.75 115 VAL A CA 1
ATOM 865 C C . VAL A 1 115 ? 1.925 -8.586 0.662 1 98.75 115 VAL A C 1
ATOM 867 O O . VAL A 1 115 ? 1.086 -8.25 1.504 1 98.75 115 VAL A O 1
ATOM 870 N N . GLY A 1 116 ? 3.221 -8.633 0.899 1 97.38 116 GLY A N 1
ATOM 871 C CA . GLY A 1 116 ? 3.746 -8.188 2.182 1 97.38 116 GLY A CA 1
ATOM 872 C C . GLY A 1 116 ? 3.727 -6.68 2.344 1 97.38 116 GLY A C 1
ATOM 873 O O . GLY A 1 116 ? 3.43 -5.953 1.395 1 97.38 116 GLY A O 1
ATOM 874 N N . ASN A 1 117 ? 4.062 -6.273 3.621 1 95.69 117 ASN A N 1
ATOM 875 C CA . ASN A 1 117 ? 4.223 -4.84 3.855 1 95.69 117 ASN A CA 1
ATOM 876 C C . ASN A 1 117 ? 5.387 -4.27 3.047 1 95.69 117 ASN A C 1
ATOM 878 O O . ASN A 1 117 ? 6.301 -5 2.664 1 95.69 117 ASN A O 1
ATOM 882 N N . TYR A 1 118 ? 5.281 -2.971 2.832 1 97.25 118 TYR A N 1
ATOM 883 C CA . TYR A 1 118 ? 6.352 -2.287 2.113 1 97.25 118 TYR A CA 1
ATOM 884 C C . TYR A 1 118 ? 7.684 -2.457 2.832 1 97.25 118 TYR A C 1
ATOM 886 O O . TYR A 1 118 ? 7.766 -2.299 4.051 1 97.25 118 TYR A O 1
ATOM 894 N N . ASP A 1 119 ? 8.672 -2.891 2.115 1 95.75 119 ASP A N 1
ATOM 895 C CA . ASP A 1 119 ? 10.039 -3.002 2.621 1 95.75 119 ASP A CA 1
ATOM 896 C C . ASP A 1 119 ? 10.859 -1.762 2.266 1 95.75 119 ASP A C 1
ATOM 898 O O . ASP A 1 119 ? 11.383 -1.653 1.155 1 95.75 119 ASP A O 1
ATOM 902 N N . PRO A 1 120 ? 11.055 -0.873 3.197 1 94.75 120 PRO A N 1
ATOM 903 C CA . PRO A 1 120 ? 11.766 0.365 2.873 1 94.75 120 PRO A CA 1
ATOM 904 C C . PRO A 1 120 ? 13.219 0.121 2.465 1 94.75 120 PRO A C 1
ATOM 906 O O . PRO A 1 120 ? 13.773 0.886 1.676 1 94.75 120 PRO A O 1
ATOM 909 N N . SER A 1 121 ? 13.828 -0.901 3 1 92.5 121 SER A N 1
ATOM 910 C CA . SER A 1 121 ? 15.227 -1.179 2.699 1 92.5 121 SER A CA 1
ATOM 911 C C . SER A 1 121 ? 15.406 -1.581 1.24 1 92.5 121 SER A C 1
ATOM 913 O O . SER A 1 121 ? 16.391 -1.2 0.604 1 92.5 121 SER A O 1
ATOM 915 N N . ALA A 1 122 ? 14.445 -2.287 0.751 1 94.19 122 ALA A N 1
ATOM 916 C CA . ALA A 1 122 ? 14.539 -2.766 -0.625 1 94.19 122 ALA A CA 1
ATOM 917 C C . ALA A 1 122 ? 13.773 -1.851 -1.577 1 94.19 122 ALA A C 1
ATOM 919 O O . ALA A 1 122 ? 13.961 -1.918 -2.795 1 94.19 122 ALA A O 1
ATOM 920 N N . GLY A 1 123 ? 12.906 -0.999 -1.024 1 95.94 123 GLY A N 1
ATOM 921 C CA . GLY A 1 123 ? 12.008 -0.222 -1.865 1 95.94 123 GLY A CA 1
ATOM 922 C C . GLY A 1 123 ? 11.023 -1.078 -2.635 1 95.94 123 GLY A C 1
ATOM 923 O O . GLY A 1 123 ? 10.758 -0.823 -3.811 1 95.94 123 GLY A O 1
ATOM 924 N N . GLN A 1 124 ? 10.578 -2.156 -1.946 1 97.38 124 GLN A N 1
ATOM 925 C CA . GLN A 1 124 ? 9.797 -3.133 -2.695 1 97.38 124 GLN A CA 1
ATOM 926 C C . GLN A 1 124 ? 8.609 -3.631 -1.874 1 97.38 124 GLN A C 1
ATOM 928 O O . GLN A 1 124 ? 8.664 -3.656 -0.643 1 97.38 124 GLN A O 1
ATOM 933 N N . TRP A 1 125 ? 7.555 -3.895 -2.58 1 98.5 125 TRP A N 1
ATOM 934 C CA . TRP A 1 125 ? 6.477 -4.746 -2.086 1 98.5 125 TRP A CA 1
ATOM 935 C C . TRP A 1 125 ? 6.688 -6.195 -2.518 1 98.5 125 TRP A C 1
ATOM 937 O O . TRP A 1 125 ? 6.484 -6.535 -3.684 1 98.5 125 TRP A O 1
ATOM 947 N N . TRP A 1 126 ? 7.023 -7.016 -1.573 1 98.25 126 TRP A N 1
ATOM 948 C CA . TRP A 1 126 ? 7.348 -8.398 -1.913 1 98.25 126 TRP A CA 1
ATOM 949 C C . TRP A 1 126 ? 6.098 -9.273 -1.88 1 98.25 126 TRP A C 1
ATOM 951 O O . TRP A 1 126 ? 5.203 -9.055 -1.061 1 98.25 126 TRP A O 1
ATOM 961 N N . ILE A 1 127 ? 6.102 -10.258 -2.805 1 98.88 127 ILE A N 1
ATOM 962 C CA . ILE A 1 127 ? 5.133 -11.336 -2.66 1 98.88 127 ILE A CA 1
ATOM 963 C C . ILE A 1 127 ? 5.629 -12.344 -1.629 1 98.88 127 ILE A C 1
ATOM 965 O O . ILE A 1 127 ? 6.727 -12.891 -1.765 1 98.88 127 ILE A O 1
ATOM 969 N N . THR A 1 128 ? 4.824 -12.516 -0.647 1 98.25 128 THR A N 1
ATOM 970 C CA . THR A 1 128 ? 5.18 -13.406 0.455 1 98.25 128 THR A CA 1
ATOM 971 C C . THR A 1 128 ? 4.094 -14.453 0.683 1 98.25 128 THR A C 1
ATOM 973 O O . THR A 1 128 ? 3.199 -14.617 -0.15 1 98.25 128 THR A O 1
ATOM 976 N N . THR A 1 129 ? 4.328 -15.188 1.757 1 97.5 129 THR A N 1
ATOM 977 C CA . THR A 1 129 ? 3.287 -16.094 2.225 1 97.5 129 THR A CA 1
ATOM 978 C C . THR A 1 129 ? 2.65 -15.57 3.508 1 97.5 129 THR A C 1
ATOM 980 O O . THR A 1 129 ? 2.834 -14.398 3.867 1 97.5 129 THR A O 1
ATOM 983 N N . GLY A 1 130 ? 1.783 -16.359 4.012 1 95 130 GLY A N 1
ATOM 984 C CA . GLY A 1 130 ? 1.094 -15.969 5.23 1 95 130 GLY A CA 1
ATOM 985 C C . GLY A 1 130 ? -0.336 -15.516 4.992 1 95 130 GLY A C 1
ATOM 986 O O . GLY A 1 130 ? -1.019 -15.078 5.922 1 95 130 GLY A O 1
ATOM 987 N N . GLY A 1 131 ? -0.754 -15.539 3.773 1 97.06 131 GLY A N 1
ATOM 988 C CA . GLY A 1 131 ? -2.143 -15.242 3.461 1 97.06 131 GLY A CA 1
ATOM 989 C C . GLY A 1 131 ? -3.086 -16.391 3.773 1 97.06 131 GLY A C 1
ATOM 990 O O . GLY A 1 131 ? -2.668 -17.406 4.32 1 97.06 131 GLY A O 1
ATOM 991 N N . ASP A 1 132 ? -4.355 -16.109 3.42 1 96.69 132 ASP A N 1
ATOM 992 C CA . ASP A 1 132 ? -5.41 -17.109 3.574 1 96.69 132 ASP A CA 1
ATOM 993 C C . ASP A 1 132 ? -6.184 -17.297 2.271 1 96.69 132 ASP A C 1
ATOM 995 O O . ASP A 1 132 ? -6.277 -16.375 1.461 1 96.69 132 ASP A O 1
ATOM 999 N N . VAL A 1 133 ? -6.609 -18.547 2.199 1 97.94 133 VAL A N 1
ATOM 1000 C CA . VAL A 1 133 ? -7.512 -18.812 1.082 1 97.94 133 VAL A CA 1
ATOM 1001 C C . VAL A 1 133 ? -8.945 -18.469 1.48 1 97.94 133 VAL A C 1
ATOM 1003 O O . VAL A 1 133 ? -9.383 -18.781 2.588 1 97.94 133 VAL A O 1
ATOM 1006 N N . GLY A 1 134 ? -9.609 -17.844 0.536 1 98.19 134 GLY A N 1
ATOM 1007 C CA . GLY A 1 134 ? -11.016 -17.547 0.771 1 98.19 134 GLY A CA 1
ATOM 1008 C C . GLY A 1 134 ? -11.242 -16.266 1.55 1 98.19 134 GLY A C 1
ATOM 1009 O O . GLY A 1 134 ? -10.391 -15.383 1.547 1 98.19 134 GLY A O 1
ATOM 1010 N N . ASN A 1 135 ? -12.57 -16.062 1.966 1 97.81 135 ASN A N 1
ATOM 1011 C CA . ASN A 1 135 ? -13.008 -14.906 2.75 1 97.81 135 ASN A CA 1
ATOM 1012 C C . ASN A 1 135 ? -12.711 -13.594 2.035 1 97.81 135 ASN A C 1
ATOM 1014 O O . ASN A 1 135 ? -12.086 -12.695 2.609 1 97.81 135 ASN A O 1
ATOM 1018 N N . PRO A 1 136 ? -13.25 -13.539 0.804 1 98.5 136 PRO A N 1
ATOM 1019 C CA . PRO A 1 136 ? -12.992 -12.297 0.068 1 98.5 136 PRO A CA 1
ATOM 1020 C C . PRO A 1 136 ? -13.508 -11.055 0.8 1 98.5 136 PRO A C 1
ATOM 1022 O O . PRO A 1 136 ? -14.664 -11.039 1.247 1 98.5 136 PRO A O 1
ATOM 1025 N N . GLY A 1 137 ? -12.727 -10.086 0.957 1 98.12 137 GLY A N 1
ATOM 1026 C CA . GLY A 1 137 ? -13.055 -8.875 1.693 1 98.12 137 GLY A CA 1
ATOM 1027 C C . GLY A 1 137 ? -11.828 -8.156 2.236 1 98.12 137 GLY A C 1
ATOM 1028 O O . GLY A 1 137 ? -10.703 -8.477 1.857 1 98.12 137 GLY A O 1
ATOM 1029 N N . PRO A 1 138 ? -12.055 -7.191 3.066 1 97.75 138 PRO A N 1
ATOM 1030 C CA . PRO A 1 138 ? -10.945 -6.375 3.584 1 97.75 138 PRO A CA 1
ATOM 1031 C C . PRO A 1 138 ? -9.914 -7.199 4.344 1 97.75 138 PRO A C 1
ATOM 1033 O O . PRO A 1 138 ? -8.719 -6.871 4.324 1 97.75 138 PRO A O 1
ATOM 1036 N N . GLN A 1 139 ? -10.32 -8.273 4.941 1 97.75 139 GLN A N 1
ATOM 1037 C CA . GLN A 1 139 ? -9.438 -9.031 5.812 1 97.75 139 GLN A CA 1
ATOM 1038 C C . GLN A 1 139 ? -8.43 -9.836 4.996 1 97.75 139 GLN A C 1
ATOM 1040 O O . GLN A 1 139 ? -7.371 -10.219 5.508 1 97.75 139 GLN A O 1
ATOM 1045 N N . THR A 1 140 ? -8.781 -10.133 3.773 1 98.5 140 THR A N 1
ATOM 1046 C CA . THR A 1 140 ? -7.891 -10.945 2.947 1 98.5 140 THR A CA 1
ATOM 1047 C C . THR A 1 140 ? -7.523 -10.211 1.661 1 98.5 140 THR A C 1
ATOM 1049 O O . THR A 1 140 ? -7.184 -10.836 0.657 1 98.5 140 THR A O 1
ATOM 1052 N N . LEU A 1 141 ? -7.613 -8.938 1.717 1 98.69 141 LEU A N 1
ATOM 1053 C CA . LEU A 1 141 ? -7.418 -8.094 0.544 1 98.69 141 LEU A CA 1
ATOM 1054 C C . LEU A 1 141 ? -6.082 -8.391 -0.126 1 98.69 141 LEU A C 1
ATOM 1056 O O . LEU A 1 141 ? -6.004 -8.484 -1.354 1 98.69 141 LEU A O 1
ATOM 1060 N N . SER A 1 142 ? -5.031 -8.617 0.625 1 98.62 142 SER A N 1
ATOM 1061 C CA . SER A 1 142 ? -3.668 -8.742 0.123 1 98.62 142 SER A CA 1
ATOM 1062 C C . SER A 1 142 ? -3.414 -10.133 -0.454 1 98.62 142 SER A C 1
ATOM 1064 O O . SER A 1 142 ? -2.342 -10.391 -1.006 1 98.62 142 SER A O 1
ATOM 1066 N N . ASN A 1 143 ? -4.41 -11.031 -0.373 1 98.81 143 ASN A N 1
ATOM 1067 C CA . ASN A 1 143 ? -4.188 -12.422 -0.728 1 98.81 143 ASN A CA 1
ATOM 1068 C C . ASN A 1 143 ? -4.707 -12.734 -2.129 1 98.81 143 ASN A C 1
ATOM 1070 O O . ASN A 1 143 ? -4.613 -13.875 -2.592 1 98.81 143 ASN A O 1
ATOM 1074 N N . TRP A 1 144 ? -5.305 -11.758 -2.793 1 98.94 144 TRP A N 1
ATOM 1075 C CA . TRP A 1 144 ? -6 -12.016 -4.051 1 98.94 144 TRP A CA 1
ATOM 1076 C C . TRP A 1 144 ? -5.207 -11.461 -5.23 1 98.94 144 TRP A C 1
ATOM 1078 O O . TRP A 1 144 ? -4.852 -10.281 -5.246 1 98.94 144 TRP A O 1
ATOM 1088 N N . PHE A 1 145 ? -4.957 -12.305 -6.18 1 98.94 145 PHE A N 1
ATOM 1089 C CA . PHE A 1 145 ? -4.184 -11.961 -7.371 1 98.94 145 PHE A CA 1
ATOM 1090 C C . PHE A 1 145 ? -5.012 -12.18 -8.633 1 98.94 145 PHE A C 1
ATOM 1092 O O . PHE A 1 145 ? -6.133 -12.688 -8.57 1 98.94 145 PHE A O 1
ATOM 1099 N N . LYS A 1 146 ? -4.473 -11.75 -9.719 1 98.75 146 LYS A N 1
ATOM 1100 C CA . LYS A 1 146 ? -5.082 -11.953 -11.031 1 98.75 146 LYS A CA 1
ATOM 1101 C C . LYS A 1 146 ? -4.062 -12.484 -12.031 1 98.75 146 LYS A C 1
ATOM 1103 O O . LYS A 1 146 ? -2.859 -12.25 -11.883 1 98.75 146 LYS A O 1
ATOM 1108 N N . ILE A 1 147 ? -4.59 -13.164 -12.938 1 98.81 147 ILE A N 1
ATOM 1109 C CA . ILE A 1 147 ? -3.814 -13.648 -14.078 1 98.81 147 ILE A CA 1
ATOM 1110 C C . ILE A 1 147 ? -4.297 -12.961 -15.359 1 98.81 147 ILE A C 1
ATOM 1112 O O . ILE A 1 147 ? -5.492 -12.953 -15.648 1 98.81 147 ILE A O 1
ATOM 1116 N N . GLU A 1 148 ? -3.336 -12.383 -16.062 1 98.25 148 GLU A N 1
ATOM 1117 C CA . GLU A 1 148 ? -3.664 -11.664 -17.281 1 98.25 148 GLU A CA 1
ATOM 1118 C C . GLU A 1 148 ? -2.881 -12.211 -18.484 1 98.25 148 GLU A C 1
ATOM 1120 O O . GLU A 1 148 ? -1.728 -12.625 -18.328 1 98.25 148 GLU A O 1
ATOM 1125 N N . LYS A 1 149 ? -3.531 -12.141 -19.609 1 97.31 149 LYS A N 1
ATOM 1126 C CA . LYS A 1 149 ? -2.818 -12.547 -20.828 1 97.31 149 LYS A CA 1
ATOM 1127 C C . LYS A 1 149 ? -1.671 -11.594 -21.125 1 97.31 149 LYS A C 1
ATOM 1129 O O . LYS A 1 149 ? -1.813 -10.375 -20.984 1 97.31 149 LYS A O 1
ATOM 1134 N N . ALA A 1 150 ? -0.607 -12.172 -21.531 1 96.25 150 ALA A N 1
ATOM 1135 C CA . ALA A 1 150 ? 0.561 -11.383 -21.922 1 96.25 150 ALA A CA 1
ATOM 1136 C C . ALA A 1 150 ? 1.397 -12.125 -22.969 1 96.25 150 ALA A C 1
ATOM 1138 O O . ALA A 1 150 ? 2.221 -12.977 -22.625 1 96.25 150 ALA A O 1
ATOM 1139 N N . GLY A 1 151 ? 1.241 -11.68 -24.266 1 90.75 151 GLY A N 1
ATOM 1140 C CA . GLY A 1 151 ? 1.939 -12.414 -25.312 1 90.75 151 GLY A CA 1
ATOM 1141 C C . GLY A 1 151 ? 1.578 -13.883 -25.344 1 90.75 151 GLY A C 1
ATOM 1142 O O . GLY A 1 151 ? 0.399 -14.234 -25.422 1 90.75 151 GLY A O 1
ATOM 1143 N N . SER A 1 152 ? 2.672 -14.719 -25.375 1 89 152 SER A N 1
ATOM 1144 C CA . SER A 1 152 ? 2.451 -16.156 -25.438 1 89 152 SER A CA 1
ATOM 1145 C C . SER A 1 152 ? 2.189 -16.75 -24.062 1 89 152 SER A C 1
ATOM 1147 O O . SER A 1 152 ? 1.854 -17.922 -23.922 1 89 152 SER A O 1
ATOM 1149 N N . GLY A 1 153 ? 2.215 -15.945 -23.094 1 96.56 153 GLY A N 1
ATOM 1150 C CA . GLY A 1 153 ? 2.016 -16.406 -21.719 1 96.56 153 GLY A CA 1
ATOM 1151 C C . GLY A 1 153 ? 1.088 -15.5 -20.922 1 96.56 153 GLY A C 1
ATOM 1152 O O . GLY A 1 153 ? 0.107 -14.984 -21.453 1 96.56 153 GLY A O 1
ATOM 1153 N N . TYR A 1 154 ? 1.338 -15.586 -19.656 1 98.5 154 TYR A N 1
ATOM 1154 C CA . TYR A 1 154 ? 0.494 -14.828 -18.75 1 98.5 154 TYR A CA 1
ATOM 1155 C C . TYR A 1 154 ? 1.34 -13.992 -17.797 1 98.5 154 TYR A C 1
ATOM 1157 O O . TYR A 1 154 ? 2.494 -14.328 -17.516 1 98.5 154 TYR A O 1
ATOM 1165 N N . ARG A 1 155 ? 0.775 -12.953 -17.328 1 98.5 155 ARG A N 1
ATOM 1166 C CA . ARG A 1 155 ? 1.37 -12.195 -16.234 1 98.5 155 ARG A CA 1
ATOM 1167 C C . ARG A 1 155 ? 0.492 -12.242 -14.992 1 98.5 155 ARG A C 1
ATOM 1169 O O . ARG A 1 155 ? -0.726 -12.414 -15.086 1 98.5 155 ARG A O 1
ATOM 1176 N N . LEU A 1 156 ? 1.13 -12.109 -13.898 1 98.88 156 LEU A N 1
ATOM 1177 C CA . LEU A 1 156 ? 0.446 -12.008 -12.609 1 98.88 156 LEU A CA 1
ATOM 1178 C C . LEU A 1 156 ? 0.34 -10.555 -12.164 1 98.88 156 LEU A C 1
ATOM 1180 O O . LEU A 1 156 ? 1.267 -9.773 -12.367 1 98.88 156 LEU A O 1
ATOM 1184 N N . ARG A 1 157 ? -0.774 -10.281 -11.547 1 98.69 157 ARG A N 1
ATOM 1185 C CA . ARG A 1 157 ? -1.049 -8.922 -11.102 1 98.69 157 ARG A CA 1
ATOM 1186 C C . ARG A 1 157 ? -1.69 -8.922 -9.719 1 98.69 157 ARG A C 1
ATOM 1188 O O . ARG A 1 157 ? -2.434 -9.836 -9.367 1 98.69 157 ARG A O 1
ATOM 1195 N N . PHE A 1 158 ? -1.296 -7.906 -8.977 1 98.94 158 PHE A N 1
ATOM 1196 C CA . PHE A 1 158 ? -2.016 -7.609 -7.738 1 98.94 158 PHE A CA 1
ATOM 1197 C C . PHE A 1 158 ? -2.953 -6.426 -7.93 1 98.94 158 PHE A C 1
ATOM 1199 O O . PHE A 1 158 ? -2.506 -5.281 -8.016 1 98.94 158 PHE A O 1
ATOM 1206 N N . CYS A 1 159 ? -4.23 -6.695 -7.988 1 98.62 159 CYS A N 1
ATOM 1207 C CA . CYS A 1 159 ? -5.309 -5.727 -8.141 1 98.62 159 CYS A CA 1
ATOM 1208 C C . CYS A 1 159 ? -6.637 -6.316 -7.684 1 98.62 159 CYS A C 1
ATOM 1210 O O . CYS A 1 159 ? -7.531 -6.555 -8.5 1 98.62 159 CYS A O 1
ATOM 1212 N N . PRO A 1 160 ? -6.723 -6.48 -6.359 1 98.69 160 PRO A N 1
ATOM 1213 C CA . PRO A 1 160 ? -7.895 -7.191 -5.84 1 98.69 160 PRO A CA 1
ATOM 1214 C C . PRO A 1 160 ? -9.188 -6.41 -6.043 1 98.69 160 PRO A C 1
ATOM 1216 O O . PRO A 1 160 ? -9.203 -5.184 -5.922 1 98.69 160 PRO A O 1
ATOM 1219 N N . SER A 1 161 ? -10.234 -7.148 -6.34 1 98.25 161 SER A N 1
ATOM 1220 C CA . SER A 1 161 ? -11.547 -6.539 -6.516 1 98.25 161 SER A CA 1
ATOM 1221 C C . SER A 1 161 ? -12.555 -7.105 -5.523 1 98.25 161 SER A C 1
ATOM 1223 O O . SER A 1 161 ? -13.766 -7.043 -5.754 1 98.25 161 SER A O 1
ATOM 1225 N N . VAL A 1 162 ? -12.07 -7.656 -4.48 1 98.5 162 VAL A N 1
ATOM 1226 C CA . VAL A 1 162 ? -12.93 -8.359 -3.537 1 98.5 162 VAL A CA 1
ATOM 1227 C C . VAL A 1 162 ? -13.492 -7.379 -2.514 1 98.5 162 VAL A C 1
ATOM 1229 O O . VAL A 1 162 ? -14.273 -7.766 -1.635 1 98.5 162 VAL A O 1
ATOM 1232 N N . CYS A 1 163 ? -13.102 -6.188 -2.594 1 97.69 163 CYS A N 1
ATOM 1233 C CA . CYS A 1 163 ? -13.547 -5.102 -1.725 1 97.69 163 CYS A CA 1
ATOM 1234 C C . CYS A 1 163 ? -13.641 -3.791 -2.494 1 97.69 163 CYS A C 1
ATOM 1236 O O . CYS A 1 163 ? -12.625 -3.152 -2.77 1 97.69 163 CYS A O 1
ATOM 1238 N N . ASP A 1 164 ? -14.797 -3.318 -2.705 1 94.06 164 ASP A N 1
ATOM 1239 C CA . ASP A 1 164 ? -15.016 -2.17 -3.582 1 94.06 164 ASP A CA 1
ATOM 1240 C C . ASP A 1 164 ? -14.555 -0.875 -2.916 1 94.06 164 ASP A C 1
ATOM 1242 O O . ASP A 1 164 ? -14.039 0.023 -3.582 1 94.06 164 ASP A O 1
ATOM 1246 N N . SER A 1 165 ? -14.711 -0.824 -1.657 1 94.12 165 SER A N 1
ATOM 1247 C CA . SER A 1 165 ? -14.445 0.429 -0.961 1 94.12 165 SER A CA 1
ATOM 1248 C C . SER A 1 165 ? -12.992 0.501 -0.49 1 94.12 165 SER A C 1
ATOM 1250 O O . SER A 1 165 ? -12.539 1.546 -0.02 1 94.12 165 SER A O 1
ATOM 1252 N N . CYS A 1 166 ? -12.281 -0.614 -0.625 1 97.25 166 CYS A N 1
ATOM 1253 C CA . CYS A 1 166 ? -10.93 -0.667 -0.072 1 97.25 166 CYS A CA 1
ATOM 1254 C C . CYS A 1 166 ? -9.922 -0.037 -1.028 1 97.25 166 CYS A C 1
ATOM 1256 O O . CYS A 1 166 ? -10.016 -0.225 -2.242 1 97.25 166 CYS A O 1
ATOM 1258 N N . VAL A 1 167 ? -9.047 0.737 -0.407 1 98.31 167 VAL A N 1
ATOM 1259 C CA . VAL A 1 167 ? -7.887 1.22 -1.145 1 98.31 167 VAL A CA 1
ATOM 1260 C C . VAL A 1 167 ? -6.848 0.107 -1.259 1 98.31 167 VAL A C 1
ATOM 1262 O O . VAL A 1 167 ? -6.539 -0.566 -0.272 1 98.31 167 VAL A O 1
ATOM 1265 N N . SER A 1 168 ? -6.352 -0.163 -2.43 1 98.06 168 SER A N 1
ATOM 1266 C CA . SER A 1 168 ? -5.355 -1.21 -2.635 1 98.06 168 SER A CA 1
ATOM 1267 C C . SER A 1 168 ? -4.379 -0.832 -3.744 1 98.06 168 SER A C 1
ATOM 1269 O O . SER A 1 168 ? -4.688 0.005 -4.594 1 98.06 168 SER A O 1
ATOM 1271 N N . LEU A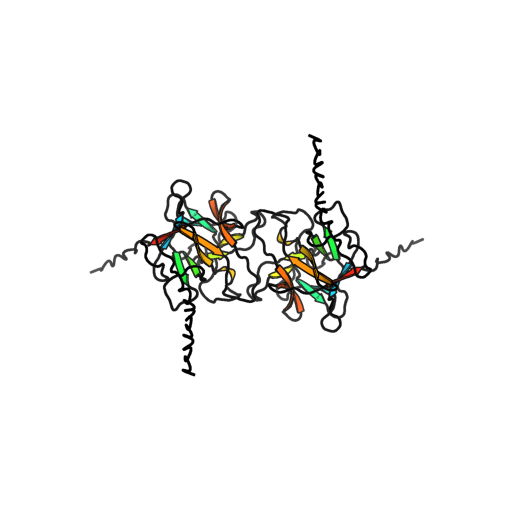 1 169 ? -3.162 -1.431 -3.645 1 98.44 169 LEU A N 1
ATOM 1272 C CA . LEU A 1 169 ? -2.238 -1.381 -4.773 1 98.44 169 LEU A CA 1
ATOM 1273 C C . LEU A 1 169 ? -2.814 -2.109 -5.98 1 98.44 169 LEU A C 1
ATOM 1275 O O . LEU A 1 169 ? -3.689 -2.967 -5.836 1 98.44 169 LEU A O 1
ATOM 1279 N N . CYS A 1 170 ? -2.389 -1.711 -7.152 1 98.31 170 CYS A N 1
ATOM 1280 C CA . CYS A 1 170 ? -2.756 -2.344 -8.414 1 98.31 170 CYS A CA 1
ATOM 1281 C C . CYS A 1 170 ? -1.567 -2.393 -9.367 1 98.31 170 CYS A C 1
ATOM 1283 O O . CYS A 1 170 ? -1.319 -1.438 -10.109 1 98.31 170 CYS A O 1
ATOM 1285 N N . ASN A 1 171 ? -0.855 -3.447 -9.281 1 98.81 171 ASN A N 1
ATOM 1286 C CA . ASN A 1 171 ? 0.433 -3.482 -9.969 1 98.81 171 ASN A CA 1
ATOM 1287 C C . ASN A 1 171 ? 0.748 -4.875 -10.5 1 98.81 171 ASN A C 1
ATOM 1289 O O . ASN A 1 171 ? 0.26 -5.875 -9.969 1 98.81 171 ASN A O 1
ATOM 1293 N N . GLU A 1 172 ? 1.581 -4.883 -11.523 1 98.69 172 GLU A N 1
ATOM 1294 C CA . GLU A 1 172 ? 2.104 -6.145 -12.039 1 98.69 172 GLU A CA 1
ATOM 1295 C C . GLU A 1 172 ? 3.146 -6.738 -11.102 1 98.69 172 GLU A C 1
ATOM 1297 O O . GLU A 1 172 ? 3.637 -6.051 -10.195 1 98.69 172 GLU A O 1
ATOM 1302 N N . ILE A 1 173 ? 3.334 -7.988 -11.281 1 98.88 173 ILE A N 1
ATOM 1303 C CA . ILE A 1 173 ? 4.352 -8.68 -10.508 1 98.88 173 ILE A CA 1
ATOM 1304 C C . ILE A 1 173 ? 5.562 -8.977 -11.391 1 98.88 173 ILE A C 1
ATOM 1306 O O . ILE A 1 173 ? 5.414 -9.445 -12.523 1 98.88 173 ILE A O 1
ATOM 1310 N N . ASP A 1 174 ? 6.703 -8.648 -10.867 1 98.38 174 ASP A N 1
ATOM 1311 C CA . ASP A 1 174 ? 7.961 -8.891 -11.57 1 98.38 174 ASP A CA 1
ATOM 1312 C C . ASP A 1 174 ? 8.977 -9.57 -10.656 1 98.38 174 ASP A C 1
ATOM 1314 O O . ASP A 1 174 ? 8.648 -9.961 -9.539 1 98.38 174 ASP A O 1
ATOM 1318 N N . ARG A 1 175 ? 10.125 -9.82 -11.141 1 97.25 175 ARG A N 1
ATOM 1319 C CA . ARG A 1 175 ? 11.227 -10.453 -10.43 1 97.25 175 ARG A CA 1
ATOM 1320 C C . ARG A 1 175 ? 12.336 -9.445 -10.133 1 97.25 175 ARG A C 1
ATOM 1322 O O . ARG A 1 175 ? 12.68 -8.625 -10.984 1 97.25 175 ARG A O 1
ATOM 1329 N N . PHE A 1 176 ? 12.875 -9.578 -8.938 1 97.06 176 PHE A N 1
ATOM 1330 C CA . PHE A 1 176 ? 13.938 -8.672 -8.516 1 97.06 176 PHE A CA 1
ATOM 1331 C C . PHE A 1 176 ? 15.039 -9.438 -7.789 1 97.06 176 PHE A C 1
ATOM 1333 O O . PHE A 1 176 ? 14.766 -10.211 -6.871 1 97.06 176 PHE A O 1
ATOM 1340 N N . PRO A 1 177 ? 16.25 -9.242 -8.305 1 95.25 177 PRO A N 1
ATOM 1341 C CA . PRO A 1 177 ? 17.344 -9.812 -7.504 1 95.25 177 PRO A CA 1
ATOM 1342 C C . PRO A 1 177 ? 17.453 -9.156 -6.129 1 95.25 177 PRO A C 1
ATOM 1344 O O . PRO A 1 177 ? 17.5 -7.926 -6.027 1 95.25 177 PRO A O 1
ATOM 1347 N N . TYR A 1 178 ? 17.406 -9.961 -5.102 1 93.94 178 TYR A N 1
ATOM 1348 C CA . TYR A 1 178 ? 17.562 -9.461 -3.738 1 93.94 178 TYR A CA 1
ATOM 1349 C C . TYR A 1 178 ? 18.141 -10.539 -2.826 1 93.94 178 TYR A C 1
ATOM 1351 O O . TYR A 1 178 ? 17.641 -11.664 -2.791 1 93.94 178 TYR A O 1
ATOM 1359 N N . ASP A 1 179 ? 19.172 -10.195 -2.061 1 89.31 179 ASP A N 1
ATOM 1360 C CA . ASP A 1 179 ? 19.812 -11.094 -1.097 1 89.31 179 ASP A CA 1
ATOM 1361 C C . ASP A 1 179 ? 20.172 -12.422 -1.747 1 89.31 179 ASP A C 1
ATOM 1363 O O . ASP A 1 179 ? 19.859 -13.484 -1.218 1 89.31 179 ASP A O 1
ATOM 1367 N N . GLY A 1 180 ? 20.703 -12.406 -2.912 1 90.62 180 GLY A N 1
ATOM 1368 C CA . GLY A 1 180 ? 21.219 -13.586 -3.598 1 90.62 180 GLY A CA 1
ATOM 1369 C C . GLY A 1 180 ? 20.141 -14.422 -4.246 1 90.62 180 GLY A C 1
ATOM 1370 O O . GLY A 1 180 ? 20.406 -15.477 -4.816 1 90.62 180 GLY A O 1
ATOM 1371 N N . LYS A 1 181 ? 18.953 -13.953 -4.105 1 93.75 181 LYS A N 1
ATOM 1372 C CA . LYS A 1 181 ? 17.828 -14.648 -4.707 1 93.75 181 LYS A CA 1
ATOM 1373 C C . LYS A 1 181 ? 17.047 -13.734 -5.648 1 93.75 181 LYS A C 1
ATOM 1375 O O . LYS A 1 181 ? 17.281 -12.523 -5.684 1 93.75 181 LYS A O 1
ATOM 1380 N N . VAL A 1 182 ? 16.266 -14.398 -6.461 1 96.19 182 VAL A N 1
ATOM 1381 C CA . VAL A 1 182 ? 15.336 -13.633 -7.281 1 96.19 182 VAL A CA 1
ATOM 1382 C C . VAL A 1 182 ? 13.938 -13.711 -6.676 1 96.19 182 VAL A C 1
ATOM 1384 O O . VAL A 1 182 ? 13.297 -14.766 -6.719 1 96.19 182 VAL A O 1
ATOM 1387 N N . ARG A 1 183 ? 13.469 -12.555 -6.16 1 97.38 183 ARG A N 1
ATOM 1388 C CA . ARG A 1 183 ? 12.188 -12.508 -5.473 1 97.38 183 ARG A CA 1
ATOM 1389 C C . ARG A 1 183 ? 11.109 -11.883 -6.355 1 97.38 183 ARG A C 1
ATOM 1391 O O . ARG A 1 183 ? 11.414 -11.039 -7.207 1 97.38 183 ARG A O 1
ATOM 1398 N N . LEU A 1 184 ? 9.914 -12.367 -6.109 1 98.5 184 LEU A N 1
ATOM 1399 C CA . LEU A 1 184 ? 8.797 -11.695 -6.777 1 98.5 184 LEU A CA 1
ATOM 1400 C C . LEU A 1 184 ? 8.367 -10.461 -6 1 98.5 184 LEU A C 1
ATOM 1402 O O . LEU A 1 184 ? 8.312 -10.477 -4.77 1 98.5 184 LEU A O 1
ATOM 1406 N N . GLY A 1 185 ? 8.109 -9.398 -6.73 1 98.75 185 GLY A N 1
ATOM 1407 C CA . GLY A 1 185 ? 7.637 -8.148 -6.164 1 98.75 185 GLY A CA 1
ATOM 1408 C C . GLY A 1 185 ? 6.762 -7.352 -7.113 1 98.75 185 GLY A C 1
ATOM 1409 O O . GLY A 1 185 ? 6.668 -7.68 -8.297 1 98.75 185 GLY A O 1
ATOM 1410 N N . LEU A 1 186 ? 6.102 -6.34 -6.523 1 98.88 186 LEU A N 1
ATOM 1411 C CA . LEU A 1 186 ? 5.262 -5.48 -7.348 1 98.88 186 LEU A CA 1
ATOM 1412 C C . LEU A 1 186 ? 6.113 -4.523 -8.18 1 98.88 186 LEU A C 1
ATOM 1414 O O . LEU A 1 186 ? 7.191 -4.113 -7.746 1 98.88 186 LEU A O 1
ATOM 1418 N N . THR A 1 187 ? 5.602 -4.176 -9.398 1 98.5 187 THR A N 1
ATOM 1419 C CA . THR A 1 187 ? 6.324 -3.293 -10.305 1 98.5 187 THR A CA 1
ATOM 1420 C C . THR A 1 187 ? 5.363 -2.334 -11 1 98.5 187 THR A C 1
ATOM 1422 O O . THR A 1 187 ? 4.184 -2.645 -11.172 1 98.5 187 THR A O 1
ATOM 1425 N N . ASN A 1 188 ? 5.898 -1.203 -11.281 1 97.19 188 ASN A N 1
ATOM 1426 C CA . ASN A 1 188 ? 5.172 -0.272 -12.133 1 97.19 188 ASN A CA 1
ATOM 1427 C C . ASN A 1 188 ? 5.289 -0.657 -13.609 1 97.19 188 ASN A C 1
ATOM 1429 O O . ASN A 1 188 ? 4.613 -0.077 -14.461 1 97.19 188 ASN A O 1
ATOM 1433 N N . GLY A 1 189 ? 6.105 -1.612 -13.891 1 96.81 189 GLY A N 1
ATOM 1434 C CA . GLY A 1 189 ? 6.344 -2.037 -15.258 1 96.81 189 GLY A CA 1
ATOM 1435 C C . GLY A 1 189 ? 5.344 -3.064 -15.75 1 96.81 189 GLY A C 1
ATOM 1436 O O . GLY A 1 189 ? 4.215 -3.125 -15.258 1 96.81 189 GLY A O 1
ATOM 1437 N N . LYS A 1 190 ? 5.703 -3.789 -16.781 1 95.75 190 LYS A N 1
ATOM 1438 C CA . LYS A 1 190 ? 4.793 -4.695 -17.484 1 95.75 190 LYS A CA 1
ATOM 1439 C C . LYS A 1 190 ? 4.707 -6.043 -16.781 1 95.75 190 LYS A C 1
ATOM 1441 O O . LYS A 1 190 ? 3.799 -6.832 -17.031 1 95.75 190 LYS A O 1
ATOM 1446 N N . GLY A 1 191 ? 5.566 -6.289 -15.82 1 97.25 191 GLY A N 1
ATOM 1447 C CA . GLY A 1 191 ? 5.551 -7.562 -15.117 1 97.25 191 GLY A CA 1
ATOM 1448 C C . GLY A 1 191 ? 6.242 -8.672 -15.891 1 97.25 191 GLY A C 1
ATOM 1449 O O . GLY A 1 191 ? 6.527 -8.523 -17.078 1 97.25 191 GLY A O 1
ATOM 1450 N N . TRP A 1 192 ? 6.512 -9.734 -15.219 1 97.19 192 TRP A N 1
ATOM 1451 C CA . TRP A 1 192 ? 7.148 -10.914 -15.805 1 97.19 192 TRP A CA 1
ATOM 1452 C C . TRP A 1 192 ? 6.102 -11.891 -16.344 1 97.19 192 TRP A C 1
ATOM 1454 O O . TRP A 1 192 ? 4.977 -11.938 -15.828 1 97.19 192 TRP A O 1
ATOM 1464 N N . ARG A 1 193 ? 6.465 -12.672 -17.344 1 97.56 193 ARG A N 1
ATOM 1465 C CA . ARG A 1 193 ? 5.512 -13.594 -17.938 1 97.56 193 ARG A CA 1
ATOM 1466 C C . ARG A 1 193 ? 5.77 -15.031 -17.5 1 97.56 193 ARG A C 1
ATOM 1468 O O . ARG A 1 193 ? 6.922 -15.453 -17.406 1 97.56 193 ARG A O 1
ATOM 1475 N N . PHE A 1 194 ? 4.688 -15.719 -17.344 1 98.19 194 PHE A N 1
ATOM 1476 C CA . PHE A 1 194 ? 4.766 -17.094 -16.859 1 98.19 194 PHE A CA 1
ATOM 1477 C C . PHE A 1 194 ? 3.9 -18.016 -17.719 1 98.19 194 PHE A C 1
ATOM 1479 O O . PHE A 1 194 ? 2.971 -17.547 -18.391 1 98.19 194 PHE A O 1
ATOM 1486 N N . PHE A 1 195 ? 4.262 -19.266 -17.656 1 97.94 195 PHE A N 1
ATOM 1487 C CA . PHE A 1 195 ? 3.418 -20.375 -18.078 1 97.94 195 PHE A CA 1
ATOM 1488 C C . PHE A 1 195 ? 2.916 -21.172 -16.875 1 97.94 195 PHE A C 1
ATOM 1490 O O . PHE A 1 195 ? 3.545 -21.156 -15.82 1 97.94 195 PHE A O 1
ATOM 1497 N N . PHE A 1 196 ? 1.841 -21.781 -17.125 1 98.62 196 PHE A N 1
ATOM 1498 C CA . PHE A 1 196 ? 1.327 -22.734 -16.141 1 98.62 196 PHE A CA 1
ATOM 1499 C C . PHE A 1 196 ? 1.456 -24.172 -16.641 1 98.62 196 PHE A C 1
ATOM 1501 O O . PHE A 1 196 ? 0.888 -24.516 -17.688 1 98.62 196 PHE A O 1
ATOM 1508 N N . VAL A 1 197 ? 2.201 -24.969 -15.875 1 97.75 197 VAL A N 1
ATOM 1509 C CA . VAL A 1 197 ? 2.496 -26.344 -16.281 1 97.75 197 VAL A CA 1
ATOM 1510 C C . VAL A 1 197 ? 1.831 -27.328 -15.312 1 97.75 197 VAL A C 1
ATOM 1512 O O . VAL A 1 197 ? 2.033 -27.234 -14.102 1 97.75 197 VAL A O 1
ATOM 1515 N N . LYS A 1 198 ? 1.089 -28.25 -15.883 1 97.56 198 LYS A N 1
ATOM 1516 C CA . LYS A 1 198 ? 0.462 -29.25 -15.039 1 97.56 198 LYS A CA 1
ATOM 1517 C C . LYS A 1 198 ? 1.512 -30.094 -14.312 1 97.56 198 LYS A C 1
ATOM 1519 O O . LYS A 1 198 ? 2.484 -30.547 -14.914 1 97.56 198 LYS A O 1
ATOM 1524 N N . ALA A 1 199 ? 1.267 -30.172 -12.977 1 96.06 199 ALA A N 1
ATOM 1525 C CA . ALA A 1 199 ? 2.174 -31.016 -12.195 1 96.06 199 ALA A CA 1
ATOM 1526 C C . ALA A 1 199 ? 1.798 -32.469 -12.312 1 96.06 199 ALA A C 1
ATOM 1528 O O . ALA A 1 199 ? 0.614 -32.812 -12.367 1 96.06 199 ALA A O 1
ATOM 1529 N N . PRO A 1 200 ? 2.848 -33.375 -12.391 1 88.69 200 PRO A N 1
ATOM 1530 C CA . PRO A 1 200 ? 2.539 -34.781 -12.469 1 88.69 200 PRO A CA 1
ATOM 1531 C C . PRO A 1 200 ? 1.845 -35.312 -11.211 1 88.69 200 PRO A C 1
ATOM 1533 O O . PRO A 1 200 ? 2.096 -34.812 -10.109 1 88.69 200 PRO A O 1
ATOM 1536 N N . LYS A 1 201 ? 0.75 -36.094 -11.305 1 75.88 201 LYS A N 1
ATOM 1537 C CA . LYS A 1 201 ? 0.054 -36.688 -10.172 1 75.88 201 LYS A CA 1
ATOM 1538 C C . LYS A 1 201 ? 0.978 -37.625 -9.391 1 75.88 201 LYS A C 1
ATOM 1540 O O . LYS A 1 201 ? 1.771 -38.344 -9.977 1 75.88 201 LYS A O 1
ATOM 1545 N N . ALA A 1 202 ? 1.385 -37.188 -8.203 1 56.62 202 ALA A N 1
ATOM 1546 C CA . ALA A 1 202 ? 2.117 -38.188 -7.402 1 56.62 202 ALA A CA 1
ATOM 1547 C C . ALA A 1 202 ? 1.408 -39.531 -7.402 1 56.62 202 ALA A C 1
ATOM 1549 O O . ALA A 1 202 ? 0.213 -39.625 -7.109 1 56.62 202 ALA A O 1
ATOM 1550 N N . ILE A 1 203 ? 1.746 -40.375 -8.141 1 50.56 203 ILE A N 1
ATOM 1551 C CA . ILE A 1 203 ? 1.216 -41.75 -8.07 1 50.56 203 ILE A CA 1
ATOM 1552 C C . ILE A 1 203 ? 1.234 -42.219 -6.617 1 50.56 203 ILE A C 1
ATOM 1554 O O . ILE A 1 203 ? 2.295 -42.281 -5.996 1 50.56 203 ILE A O 1
ATOM 1558 N N . LYS A 1 204 ? 0.208 -41.906 -5.785 1 48.12 204 LYS A N 1
ATOM 1559 C CA . LYS A 1 204 ? 0.113 -42.625 -4.523 1 48.12 204 LYS A CA 1
ATOM 1560 C C . LYS A 1 204 ? 0.3 -44.125 -4.734 1 48.12 204 LYS A C 1
ATOM 1562 O O . LYS A 1 204 ? -0.502 -44.75 -5.418 1 48.12 204 LYS A O 1
ATOM 1567 N N . GLN A 1 205 ? 1.471 -44.562 -4.75 1 42.62 205 GLN A N 1
ATOM 1568 C CA . GLN A 1 205 ? 1.665 -46 -4.695 1 42.62 205 GLN A CA 1
ATOM 1569 C C . GLN A 1 205 ? 0.777 -46.656 -3.629 1 42.62 205 GLN A C 1
ATOM 1571 O O . GLN A 1 205 ? 0.9 -46.344 -2.443 1 42.62 205 GLN A O 1
ATOM 1576 N N . VAL A 1 206 ? -0.404 -46.938 -3.904 1 42.81 206 VAL A N 1
ATOM 1577 C CA . VAL A 1 206 ? -1.202 -47.844 -3.096 1 42.81 206 VAL A CA 1
ATOM 1578 C C . VAL A 1 206 ? -0.419 -49.125 -2.844 1 42.81 206 VAL A C 1
ATOM 1580 O O . VAL A 1 206 ? -0.237 -49.938 -3.756 1 42.81 206 VAL A O 1
ATOM 1583 N N . VAL A 1 207 ? 0.602 -49.062 -2.062 1 39.12 207 VAL A N 1
ATOM 1584 C CA . VAL A 1 207 ? 1.147 -50.375 -1.645 1 39.12 207 VAL A CA 1
ATOM 1585 C C . VAL A 1 207 ? 0.069 -51.156 -0.927 1 39.12 207 VAL A C 1
ATOM 1587 O O . VAL A 1 207 ? -0.378 -50.781 0.159 1 39.12 207 VAL A O 1
ATOM 1590 N N . ASP A 1 208 ? -0.746 -51.844 -1.679 1 37.66 208 ASP A N 1
ATOM 1591 C CA . ASP A 1 208 ? -1.558 -52.938 -1.169 1 37.66 208 ASP A CA 1
ATOM 1592 C C . ASP A 1 208 ? -0.721 -53.906 -0.313 1 37.66 208 ASP A C 1
ATOM 1594 O O . ASP A 1 208 ? 0.188 -54.562 -0.819 1 37.66 208 ASP A O 1
ATOM 1598 N N . ASN A 1 209 ? -0.371 -53.562 0.919 1 36.56 209 ASN A N 1
ATOM 1599 C CA . ASN A 1 209 ? 0.035 -54.625 1.831 1 36.56 209 ASN A CA 1
ATOM 1600 C C . ASN A 1 209 ? -0.975 -55.75 1.842 1 36.56 209 ASN A C 1
ATOM 1602 O O . ASN A 1 209 ? -2.105 -55.594 2.301 1 36.56 209 ASN A O 1
ATOM 1606 N N . GLN A 1 210 ? -0.928 -56.656 0.84 1 26.7 210 GLN A N 1
ATOM 1607 C CA . GLN A 1 210 ? -1.355 -58.031 1.101 1 26.7 210 GLN A CA 1
ATOM 1608 C C . GLN A 1 210 ? -0.463 -58.688 2.145 1 26.7 210 GLN A C 1
ATOM 1610 O O . GLN A 1 210 ? 0.753 -58.5 2.145 1 26.7 210 GLN A O 1
ATOM 1615 N N . MET B 1 1 ? 7.82 41.031 -66.625 1 34.47 1 MET B N 1
ATOM 1616 C CA . MET B 1 1 ? 7.461 39.969 -65.688 1 34.47 1 MET B CA 1
ATOM 1617 C C . MET B 1 1 ? 7.914 40.344 -64.312 1 34.47 1 MET B C 1
ATOM 1619 O O . MET B 1 1 ? 9.109 40.406 -64 1 34.47 1 MET B O 1
ATOM 1623 N N . LYS B 1 2 ? 7.133 41.375 -63.625 1 44.94 2 LYS B N 1
ATOM 1624 C CA . LYS B 1 2 ? 7.258 41.875 -62.25 1 44.94 2 LYS B CA 1
ATOM 1625 C C . LYS B 1 2 ? 7.148 40.75 -61.219 1 44.94 2 LYS B C 1
ATOM 1627 O O . LYS B 1 2 ? 6.156 40.031 -61.219 1 44.94 2 LYS B O 1
ATOM 1632 N N . THR B 1 3 ? 8.289 40.125 -60.844 1 47.19 3 THR B N 1
ATOM 1633 C CA . THR B 1 3 ? 8.438 39.125 -59.812 1 47.19 3 THR B CA 1
ATOM 1634 C C . THR B 1 3 ? 7.875 39.594 -58.5 1 47.19 3 THR B C 1
ATOM 1636 O O . THR B 1 3 ? 8.352 40.594 -57.938 1 47.19 3 THR B O 1
ATOM 1639 N N . ILE B 1 4 ? 6.582 39.438 -58.281 1 50.72 4 ILE B N 1
ATOM 1640 C CA . ILE B 1 4 ? 5.98 39.625 -56.969 1 50.72 4 ILE B CA 1
ATOM 1641 C C . ILE B 1 4 ? 6.676 38.75 -55.938 1 50.72 4 ILE B C 1
ATOM 1643 O O . ILE B 1 4 ? 6.719 37.531 -56.094 1 50.72 4 ILE B O 1
ATOM 1647 N N . SER B 1 5 ? 7.664 39.25 -55.188 1 49.31 5 SER B N 1
ATOM 1648 C CA . SER B 1 5 ? 8.289 38.594 -54.062 1 49.31 5 SER B CA 1
ATOM 1649 C C . SER B 1 5 ? 7.258 38.281 -52.969 1 49.31 5 SER B C 1
ATOM 1651 O O . SER B 1 5 ? 6.609 39.219 -52.438 1 49.31 5 SER B O 1
ATOM 1653 N N . ALA B 1 6 ? 6.57 37.156 -52.969 1 47.38 6 ALA B N 1
ATOM 1654 C CA . ALA B 1 6 ? 5.758 36.688 -51.844 1 47.38 6 ALA B CA 1
ATOM 1655 C C . ALA B 1 6 ? 6.582 36.594 -50.562 1 47.38 6 ALA B C 1
ATOM 1657 O O . ALA B 1 6 ? 7.492 35.75 -50.469 1 47.38 6 ALA B O 1
ATOM 1658 N N . ALA B 1 7 ? 6.766 37.688 -49.844 1 47.31 7 ALA B N 1
ATOM 1659 C CA . ALA B 1 7 ? 7.324 37.594 -48.5 1 47.31 7 ALA B CA 1
ATOM 1660 C C . ALA B 1 7 ? 6.473 36.688 -47.625 1 47.31 7 ALA B C 1
ATOM 1662 O O . ALA B 1 7 ? 5.305 37 -47.344 1 47.31 7 ALA B O 1
ATOM 1663 N N . ALA B 1 8 ? 6.684 35.375 -47.656 1 46.66 8 ALA B N 1
ATOM 1664 C CA . ALA B 1 8 ? 6.09 34.5 -46.656 1 46.66 8 ALA B CA 1
ATOM 1665 C C . ALA B 1 8 ? 6.348 35 -45.25 1 46.66 8 ALA B C 1
ATOM 1667 O O . ALA B 1 8 ? 7.5 35.125 -44.812 1 46.66 8 ALA B O 1
ATOM 1668 N N . LEU B 1 9 ? 5.445 35.812 -44.719 1 48.12 9 LEU B N 1
ATOM 1669 C CA . LEU B 1 9 ? 5.445 36.125 -43.312 1 48.12 9 LEU B CA 1
ATOM 1670 C C . LEU B 1 9 ? 5.484 34.844 -42.469 1 48.12 9 LEU B C 1
ATOM 1672 O O . LEU B 1 9 ? 4.516 34.094 -42.438 1 48.12 9 LEU B O 1
ATOM 1676 N N . PHE B 1 10 ? 6.668 34.219 -42.312 1 48.16 10 PHE B N 1
ATOM 1677 C CA . PHE B 1 10 ? 6.852 33.188 -41.281 1 48.16 10 PHE B CA 1
ATOM 1678 C C . PHE B 1 10 ? 6.426 33.719 -39.906 1 48.16 10 PHE B C 1
ATOM 1680 O O . PHE B 1 10 ? 7.125 34.562 -39.312 1 48.16 10 PHE B O 1
ATOM 1687 N N . ILE B 1 11 ? 5.129 33.812 -39.656 1 49.28 11 ILE B N 1
ATOM 1688 C CA . ILE B 1 11 ? 4.664 34 -38.281 1 49.28 11 ILE B CA 1
ATOM 1689 C C . ILE B 1 11 ? 5.266 32.938 -37.375 1 49.28 11 ILE B C 1
ATOM 1691 O O . ILE B 1 11 ? 4.93 31.75 -37.469 1 49.28 11 ILE B O 1
ATOM 1695 N N . LEU B 1 12 ? 6.488 33.188 -36.938 1 45.06 12 LEU B N 1
ATOM 1696 C CA . LEU B 1 12 ? 7.02 32.406 -35.812 1 45.06 12 LEU B CA 1
ATOM 1697 C C . LEU B 1 12 ? 6.051 32.406 -34.625 1 45.06 12 LEU B C 1
ATOM 1699 O O . LEU B 1 12 ? 5.871 33.438 -33.969 1 45.06 12 LEU B O 1
ATOM 1703 N N . PHE B 1 13 ? 5.004 31.547 -34.656 1 47.25 13 PHE B N 1
ATOM 1704 C CA . PHE B 1 13 ? 4.254 31.234 -33.438 1 47.25 13 PHE B CA 1
ATOM 1705 C C . PHE B 1 13 ? 5.195 30.828 -32.312 1 47.25 13 PHE B C 1
ATOM 1707 O O . PHE B 1 13 ? 5.77 29.75 -32.344 1 47.25 13 PHE B O 1
ATOM 1714 N N . LEU B 1 14 ? 5.824 31.828 -31.688 1 45.25 14 LEU B N 1
ATOM 1715 C CA . LEU B 1 14 ? 6.43 31.547 -30.391 1 45.25 14 LEU B CA 1
ATOM 1716 C C . LEU B 1 14 ? 5.438 30.844 -29.469 1 45.25 14 LEU B C 1
ATOM 1718 O O . LEU B 1 14 ? 4.488 31.469 -28.984 1 45.25 14 LEU B O 1
ATOM 1722 N N . LEU B 1 15 ? 5.121 29.531 -29.609 1 47.78 15 LEU B N 1
ATOM 1723 C CA . LEU B 1 15 ? 4.555 28.75 -28.516 1 47.78 15 LEU B CA 1
ATOM 1724 C C . LEU B 1 15 ? 5.309 29.016 -27.219 1 47.78 15 LEU B C 1
ATOM 1726 O O . LEU B 1 15 ? 6.438 28.562 -27.047 1 47.78 15 LEU B O 1
ATOM 1730 N N . SER B 1 16 ? 5.18 30.188 -26.594 1 42.12 16 SER B N 1
ATOM 1731 C CA . SER B 1 16 ? 5.637 30.281 -25.219 1 42.12 16 SER B CA 1
ATOM 1732 C C . SER B 1 16 ? 5.211 29.047 -24.422 1 42.12 16 SER B C 1
ATOM 1734 O O . SER B 1 16 ? 4.02 28.797 -24.25 1 42.12 16 SER B O 1
ATOM 1736 N N . VAL B 1 17 ? 5.828 27.906 -24.422 1 45.25 17 VAL B N 1
ATOM 1737 C CA . VAL B 1 17 ? 5.695 26.938 -23.344 1 45.25 17 VAL B CA 1
ATOM 1738 C C . VAL B 1 17 ? 5.688 27.656 -22 1 45.25 17 VAL B C 1
ATOM 1740 O O . VAL B 1 17 ? 6.715 28.188 -21.562 1 45.25 17 VAL B O 1
ATOM 1743 N N . ALA B 1 18 ? 4.684 28.5 -21.641 1 43.06 18 ALA B N 1
ATOM 1744 C CA . ALA B 1 18 ? 4.562 28.953 -20.266 1 43.06 18 ALA B CA 1
ATOM 1745 C C . ALA B 1 18 ? 4.945 27.859 -19.281 1 43.06 18 ALA B C 1
ATOM 1747 O O . ALA B 1 18 ? 4.395 26.75 -19.344 1 43.06 18 ALA B O 1
ATOM 1748 N N . ASN B 1 19 ? 6.152 27.688 -18.906 1 46.25 19 ASN B N 1
ATOM 1749 C CA . ASN B 1 19 ? 6.504 26.906 -17.734 1 46.25 19 ASN B CA 1
ATOM 1750 C C . ASN B 1 19 ? 5.391 26.922 -16.688 1 46.25 19 ASN B C 1
ATOM 1752 O O . ASN B 1 19 ? 5.023 28 -16.188 1 46.25 19 ASN B O 1
ATOM 1756 N N . ALA B 1 20 ? 4.363 26.25 -16.797 1 51.88 20 ALA B N 1
ATOM 1757 C CA . ALA B 1 20 ? 3.283 26.25 -15.812 1 51.88 20 ALA B CA 1
ATOM 1758 C C . ALA B 1 20 ? 3.82 26.484 -14.406 1 51.88 20 ALA B C 1
ATOM 1760 O O . ALA B 1 20 ? 4.582 25.672 -13.875 1 51.88 20 ALA B O 1
ATOM 1761 N N . ALA B 1 21 ? 4.121 27.719 -13.984 1 64.81 21 ALA B N 1
ATOM 1762 C CA . ALA B 1 21 ? 4.609 28.141 -12.68 1 64.81 21 ALA B CA 1
ATOM 1763 C C . ALA B 1 21 ? 3.949 27.344 -11.555 1 64.81 21 ALA B C 1
ATOM 1765 O O . ALA B 1 21 ? 2.75 27.062 -11.609 1 64.81 21 ALA B O 1
ATOM 1766 N N . LYS B 1 22 ? 4.781 26.719 -10.609 1 87.69 22 LYS B N 1
ATOM 1767 C CA . LYS B 1 22 ? 4.305 26.047 -9.398 1 87.69 22 LYS B CA 1
ATOM 1768 C C . LYS B 1 22 ? 3.342 26.953 -8.625 1 87.69 22 LYS B C 1
ATOM 1770 O O . LYS B 1 22 ? 3.629 28.125 -8.398 1 87.69 22 LYS B O 1
ATOM 1775 N N . GLU B 1 23 ? 2.117 26.656 -8.516 1 96.19 23 GLU B N 1
ATOM 1776 C CA . GLU B 1 23 ? 1.104 27.391 -7.762 1 96.19 23 GLU B CA 1
ATOM 1777 C C . GLU B 1 23 ? 1.258 27.172 -6.262 1 96.19 23 GLU B C 1
ATOM 1779 O O . GLU B 1 23 ? 1.24 26.016 -5.797 1 96.19 23 GLU B O 1
ATOM 1784 N N . PRO B 1 24 ? 1.434 28.297 -5.52 1 98.25 24 PRO B N 1
ATOM 1785 C CA . PRO B 1 24 ? 1.575 28.109 -4.074 1 98.25 24 PRO B CA 1
ATOM 1786 C C . PRO B 1 24 ? 0.272 27.688 -3.404 1 98.25 24 PRO B C 1
ATOM 1788 O O . PRO B 1 24 ? -0.813 28.031 -3.875 1 98.25 24 PRO B O 1
ATOM 1791 N N . VAL B 1 25 ? 0.424 26.906 -2.389 1 98.75 25 VAL B N 1
ATOM 1792 C CA . VAL B 1 25 ? -0.683 26.688 -1.462 1 98.75 25 VAL B CA 1
ATOM 1793 C C . VAL B 1 25 ? -0.903 27.953 -0.623 1 98.75 25 VAL B C 1
ATOM 1795 O O . VAL B 1 25 ? 0.056 28.547 -0.135 1 98.75 25 VAL B O 1
ATOM 1798 N N . LEU B 1 26 ? -2.143 28.281 -0.475 1 98.62 26 LEU B N 1
ATOM 1799 C CA . LEU B 1 26 ? -2.422 29.484 0.287 1 98.62 26 LEU B CA 1
ATOM 1800 C C . LEU B 1 26 ? -3.088 29.156 1.617 1 98.62 26 LEU B C 1
ATOM 1802 O O . LEU B 1 26 ? -3.91 28.234 1.69 1 98.62 26 LEU B O 1
ATOM 1806 N N . ASP B 1 27 ? -2.701 29.969 2.641 1 98.19 27 ASP B N 1
ATOM 1807 C CA . ASP B 1 27 ? -3.428 29.859 3.902 1 98.19 27 ASP B CA 1
ATOM 1808 C C . ASP B 1 27 ? -4.699 30.703 3.875 1 98.19 27 ASP B C 1
ATOM 1810 O O . ASP B 1 27 ? -5.055 31.266 2.84 1 98.19 27 ASP B O 1
ATOM 1814 N N . THR B 1 28 ? -5.398 30.75 4.988 1 97.31 28 THR B N 1
ATOM 1815 C CA . THR B 1 28 ? -6.695 31.406 5.023 1 97.31 28 THR B CA 1
ATOM 1816 C C . THR B 1 28 ? -6.535 32.906 4.898 1 97.31 28 THR B C 1
ATOM 1818 O O . THR B 1 28 ? -7.504 33.625 4.613 1 97.31 28 THR B O 1
ATOM 1821 N N . ASP B 1 29 ? -5.383 33.438 5.094 1 96.88 29 ASP B N 1
ATOM 1822 C CA . ASP B 1 29 ? -5.133 34.875 4.926 1 96.88 29 ASP B CA 1
ATOM 1823 C C . ASP B 1 29 ? -4.781 35.188 3.47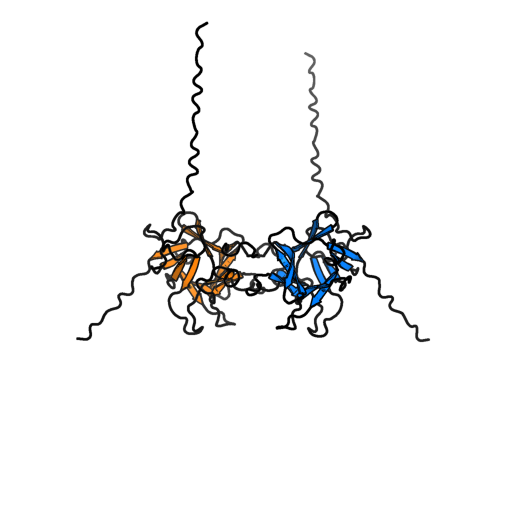7 1 96.88 29 ASP B C 1
ATOM 1825 O O . ASP B 1 29 ? -4.57 36.375 3.133 1 96.88 29 ASP B O 1
ATOM 1829 N N . GLY B 1 30 ? -4.66 34.188 2.625 1 97.25 30 GLY B N 1
ATOM 1830 C CA . GLY B 1 30 ? -4.316 34.375 1.226 1 97.25 30 GLY B CA 1
ATOM 1831 C C . GLY B 1 30 ? -2.818 34.438 0.981 1 97.25 30 GLY B C 1
ATOM 1832 O O . GLY B 1 30 ? -2.373 34.844 -0.096 1 97.25 30 GLY B O 1
ATOM 1833 N N . GLU B 1 31 ? -2.047 34.156 2.006 1 98 31 GLU B N 1
ATOM 1834 C CA . GLU B 1 31 ? -0.591 34.125 1.894 1 98 31 GLU B CA 1
ATOM 1835 C C . GLU B 1 31 ? -0.071 32.75 1.57 1 98 31 GLU B C 1
ATOM 1837 O O . GLU B 1 31 ? -0.673 31.734 1.968 1 98 31 GLU B O 1
ATOM 1842 N N . PRO B 1 32 ? 1.024 32.688 0.951 1 98.44 32 PRO B N 1
ATOM 1843 C CA . PRO B 1 32 ? 1.596 31.359 0.66 1 98.44 32 PRO B CA 1
ATOM 1844 C C . PRO B 1 32 ? 1.955 30.578 1.924 1 98.44 32 PRO B C 1
ATOM 1846 O O . PRO B 1 32 ? 2.469 31.156 2.885 1 98.44 32 PRO B O 1
ATOM 1849 N N . LEU B 1 33 ? 1.622 29.297 1.868 1 98.62 33 LEU B N 1
ATOM 1850 C CA . LEU B 1 33 ? 2.055 28.391 2.922 1 98.62 33 LEU B CA 1
ATOM 1851 C C . LEU B 1 33 ? 3.574 28.25 2.938 1 98.62 33 LEU B C 1
ATOM 1853 O O . LEU B 1 33 ? 4.203 28.141 1.883 1 98.62 33 LEU B O 1
ATOM 1857 N N . ARG B 1 34 ? 4.156 28.234 4.199 1 98.5 34 ARG B N 1
ATOM 1858 C CA . ARG B 1 34 ? 5.609 28.234 4.312 1 98.5 34 ARG B CA 1
ATOM 1859 C C . ARG B 1 34 ? 6.09 27.203 5.328 1 98.5 34 ARG B C 1
ATOM 1861 O O . ARG B 1 34 ? 5.379 26.891 6.289 1 98.5 34 ARG B O 1
ATOM 1868 N N . SER B 1 35 ? 7.348 26.766 5.168 1 98.25 35 SER B N 1
ATOM 1869 C CA . SER B 1 35 ? 7.926 25.719 6.008 1 98.25 35 SER B CA 1
ATOM 1870 C C . SER B 1 35 ? 8.367 26.281 7.359 1 98.25 35 SER B C 1
ATOM 1872 O O . SER B 1 35 ? 8.633 25.516 8.289 1 98.25 35 SER B O 1
ATOM 1874 N N . ASP B 1 36 ? 8.531 27.578 7.535 1 97.06 36 ASP B N 1
ATOM 1875 C CA . ASP B 1 36 ? 9.023 28.172 8.773 1 97.06 36 ASP B CA 1
ATOM 1876 C C . ASP B 1 36 ? 7.879 28.75 9.594 1 97.06 36 ASP B C 1
ATOM 1878 O O . ASP B 1 36 ? 8.109 29.516 10.547 1 97.06 36 ASP B O 1
ATOM 1882 N N . VAL B 1 37 ? 6.68 28.484 9.203 1 97.56 37 VAL B N 1
ATOM 1883 C CA . VAL B 1 37 ? 5.484 28.969 9.883 1 97.56 37 VAL B CA 1
ATOM 1884 C C . VAL B 1 37 ? 4.645 27.781 10.359 1 97.56 37 VAL B C 1
ATOM 1886 O O . VAL B 1 37 ? 4.551 26.766 9.672 1 97.56 37 VAL B O 1
ATOM 1889 N N . GLU B 1 38 ? 4.059 27.891 11.547 1 98.06 38 GLU B N 1
ATOM 1890 C CA . GLU B 1 38 ? 3.158 26.891 12.086 1 98.06 38 GLU B CA 1
ATOM 1891 C C . GLU B 1 38 ? 1.732 27.094 11.578 1 98.06 38 GLU B C 1
ATOM 1893 O O . GLU B 1 38 ? 1.235 28.219 11.547 1 98.06 38 GLU B O 1
ATOM 1898 N N . TYR B 1 39 ? 1.104 25.984 11.203 1 98.69 39 TYR B N 1
ATOM 1899 C CA . TYR B 1 39 ? -0.268 26.078 10.719 1 98.69 39 TYR B CA 1
ATOM 1900 C C . TYR B 1 39 ? -1.156 25.031 11.391 1 98.69 39 TYR B C 1
ATOM 1902 O O . TYR B 1 39 ? -0.69 23.953 11.758 1 98.69 39 TYR B O 1
ATOM 1910 N N . TYR B 1 40 ? -2.391 25.406 11.562 1 98.31 40 TYR B N 1
ATOM 1911 C CA . TYR B 1 40 ? -3.434 24.422 11.797 1 98.31 40 TYR B CA 1
ATOM 1912 C C . TYR B 1 40 ? -4.004 23.906 10.484 1 98.31 40 TYR B C 1
ATOM 1914 O O . TYR B 1 40 ? -4.141 24.672 9.523 1 98.31 40 TYR B O 1
ATOM 1922 N N . ILE B 1 41 ? -4.277 22.656 10.438 1 98.62 41 ILE B N 1
ATOM 1923 C CA . ILE B 1 41 ? -5.059 22.078 9.352 1 98.62 41 ILE B CA 1
ATOM 1924 C C . ILE B 1 41 ? -6.508 21.891 9.805 1 98.62 41 ILE B C 1
ATOM 1926 O O . ILE B 1 41 ? -6.789 21.062 10.68 1 98.62 41 ILE B O 1
ATOM 1930 N N . VAL B 1 42 ? -7.43 22.656 9.156 1 97.75 42 VAL B N 1
ATOM 1931 C CA . VAL B 1 42 ? -8.789 22.719 9.68 1 97.75 42 VAL B CA 1
ATOM 1932 C C . VAL B 1 42 ? -9.781 22.375 8.57 1 97.75 42 VAL B C 1
ATOM 1934 O O . VAL B 1 42 ? -9.648 22.859 7.441 1 97.75 42 VAL B O 1
ATOM 1937 N N . SER B 1 43 ? -10.812 21.609 8.969 1 97 43 SER B N 1
ATOM 1938 C CA . SER B 1 43 ? -11.852 21.234 8.023 1 97 43 SER B CA 1
ATOM 1939 C C . SER B 1 43 ? -12.531 22.453 7.422 1 97 43 SER B C 1
ATOM 1941 O O . SER B 1 43 ? -12.797 23.438 8.125 1 97 43 SER B O 1
ATOM 1943 N N . THR B 1 44 ? -12.82 22.297 6.117 1 95.5 44 THR B N 1
ATOM 1944 C CA . THR B 1 44 ? -13.539 23.391 5.473 1 95.5 44 THR B CA 1
ATOM 1945 C C . THR B 1 44 ? -14.992 23.422 5.938 1 95.5 44 THR B C 1
ATOM 1947 O O . THR B 1 44 ? -15.672 24.453 5.785 1 95.5 44 THR B O 1
ATOM 1950 N N . ILE B 1 45 ? -15.438 22.281 6.324 1 89.94 45 ILE B N 1
ATOM 1951 C CA . ILE B 1 45 ? -16.781 22.219 6.879 1 89.94 45 ILE B CA 1
ATOM 1952 C C . ILE B 1 45 ? -16.75 22.625 8.352 1 89.94 45 ILE B C 1
ATOM 1954 O O . ILE B 1 45 ? -15.883 22.188 9.102 1 89.94 45 ILE B O 1
ATOM 1958 N N . GLY B 1 46 ? -17.75 23.516 8.711 1 84.5 46 GLY B N 1
ATOM 1959 C CA . GLY B 1 46 ? -17.828 23.969 10.094 1 84.5 46 GLY B CA 1
ATOM 1960 C C . GLY B 1 46 ? -18.781 23.156 10.938 1 84.5 46 GLY B C 1
ATOM 1961 O O . GLY B 1 46 ? -19.25 22.094 10.516 1 84.5 46 GLY B O 1
ATOM 1962 N N . GLY B 1 47 ? -18.922 23.547 12.148 1 79.25 47 GLY B N 1
ATOM 1963 C CA . GLY B 1 47 ? -19.891 22.938 13.047 1 79.25 47 GLY B CA 1
ATOM 1964 C C . GLY B 1 47 ? -19.438 21.594 13.57 1 79.25 47 GLY B C 1
ATOM 1965 O O . GLY B 1 47 ? -18.25 21.375 13.812 1 79.25 47 GLY B O 1
ATOM 1966 N N . ALA B 1 48 ? -20.344 20.688 13.773 1 76.62 48 ALA B N 1
ATOM 1967 C CA . ALA B 1 48 ? -20.125 19.391 14.398 1 76.62 48 ALA B CA 1
ATOM 1968 C C . ALA B 1 48 ? -19.25 18.5 13.523 1 76.62 48 ALA B C 1
ATOM 1970 O O . ALA B 1 48 ? -18.531 17.641 14.031 1 76.62 48 ALA B O 1
ATOM 1971 N N . GLY B 1 49 ? -19.266 18.812 12.273 1 79.81 49 GLY B N 1
ATOM 1972 C CA . GLY B 1 49 ? -18.5 17.984 11.367 1 79.81 49 GLY B CA 1
ATOM 1973 C C . GLY B 1 49 ? -17.109 18.531 11.094 1 79.81 49 GLY B C 1
ATOM 1974 O O . GLY B 1 49 ? -16.312 17.922 10.383 1 79.81 49 GLY B O 1
ATOM 1975 N N . GLY B 1 50 ? -16.844 19.625 11.727 1 90.5 50 GLY B N 1
ATOM 1976 C CA . GLY B 1 50 ? -15.586 20.297 11.445 1 90.5 50 GLY B CA 1
ATOM 1977 C C . GLY B 1 50 ? -14.531 20.062 12.5 1 90.5 50 GLY B C 1
ATOM 1978 O O . GLY B 1 50 ? -14.57 19.047 13.195 1 90.5 50 GLY B O 1
ATOM 1979 N N . GLY B 1 51 ? -13.539 21 12.5 1 94.94 51 GLY B N 1
ATOM 1980 C CA . GLY B 1 51 ? -12.438 20.906 13.445 1 94.94 51 GLY B CA 1
ATOM 1981 C C . GLY B 1 51 ? -11.094 20.672 12.773 1 94.94 51 GLY B C 1
ATOM 1982 O O . GLY B 1 51 ? -11.031 20.5 11.555 1 94.94 51 GLY B O 1
ATOM 1983 N N . GLY B 1 52 ? -10.094 20.781 13.656 1 97.75 52 GLY B N 1
ATOM 1984 C CA . GLY B 1 52 ? -8.734 20.609 13.156 1 97.75 52 GLY B CA 1
ATOM 1985 C C . GLY B 1 52 ? -8.18 19.219 13.414 1 97.75 52 GLY B C 1
ATOM 1986 O O . GLY B 1 52 ? -8.891 18.344 13.898 1 97.75 52 GLY B O 1
ATOM 1987 N N . LEU B 1 53 ? -6.949 19.031 12.977 1 98.19 53 LEU B N 1
ATOM 1988 C CA . LEU B 1 53 ? -6.309 17.734 13.086 1 98.19 53 LEU B CA 1
ATOM 1989 C C . LEU B 1 53 ? -5.461 17.656 14.352 1 98.19 53 LEU B C 1
ATOM 1991 O O . LEU B 1 53 ? -4.895 18.656 14.789 1 98.19 53 LEU B O 1
ATOM 1995 N N . ASP B 1 54 ? -5.465 16.5 14.883 1 97.44 54 ASP B N 1
ATOM 1996 C CA . ASP B 1 54 ? -4.738 16.203 16.109 1 97.44 54 ASP B CA 1
ATOM 1997 C C . ASP B 1 54 ? -4.219 14.766 16.109 1 97.44 54 ASP B C 1
ATOM 1999 O O . ASP B 1 54 ? -4.145 14.125 15.062 1 97.44 54 ASP B O 1
ATOM 2003 N N . LEU B 1 55 ? -3.766 14.328 17.391 1 96.62 55 LEU B N 1
ATOM 2004 C CA . LEU B 1 55 ? -3.199 12.992 17.547 1 96.62 55 LEU B CA 1
ATOM 2005 C C . LEU B 1 55 ? -3.998 12.18 18.562 1 96.62 55 LEU B C 1
ATOM 2007 O O . LEU B 1 55 ? -4.484 12.719 19.547 1 96.62 55 LEU B O 1
ATOM 2011 N N . ALA B 1 56 ? -4.043 10.922 18.266 1 95.62 56 ALA B N 1
ATOM 2012 C CA . ALA B 1 56 ? -4.621 10.023 19.266 1 95.62 56 ALA B CA 1
ATOM 2013 C C . ALA B 1 56 ? -3.988 8.641 19.188 1 95.62 56 ALA B C 1
ATOM 2015 O O . ALA B 1 56 ? -3.65 8.164 18.094 1 95.62 56 ALA B O 1
ATOM 2016 N N . SER B 1 57 ? -3.83 8.039 20.359 1 94.75 57 SER B N 1
ATOM 2017 C CA . SER B 1 57 ? -3.424 6.637 20.406 1 94.75 57 SER B CA 1
ATOM 2018 C C . SER B 1 57 ? -4.613 5.711 20.188 1 94.75 57 SER B C 1
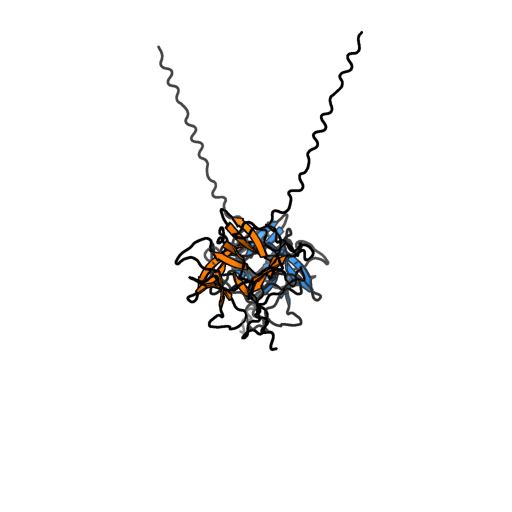ATOM 2020 O O . SER B 1 57 ? -5.766 6.129 20.328 1 94.75 57 SER B O 1
ATOM 2022 N N . SER B 1 58 ? -4.285 4.512 19.703 1 89.94 58 SER B N 1
ATOM 2023 C CA . SER B 1 58 ? -5.332 3.496 19.719 1 89.94 58 SER B CA 1
ATOM 2024 C C . SER B 1 58 ? -5.422 2.801 21.062 1 89.94 58 SER B C 1
ATOM 2026 O O . SER B 1 58 ? -4.578 3.016 21.938 1 89.94 58 SER B O 1
ATOM 2028 N N . SER B 1 59 ? -6.57 2.094 21.234 1 84.75 59 SER B N 1
ATOM 2029 C CA . SER B 1 59 ? -6.727 1.327 22.469 1 84.75 59 SER B CA 1
ATOM 2030 C C . SER B 1 59 ? -5.688 0.213 22.562 1 84.75 59 SER B C 1
ATOM 2032 O O . SER B 1 59 ? -5.301 -0.193 23.656 1 84.75 59 SER B O 1
ATOM 2034 N N . GLU B 1 60 ? -5.18 -0.248 21.438 1 84.62 60 GLU B N 1
ATOM 2035 C CA . GLU B 1 60 ? -4.301 -1.414 21.391 1 84.62 60 GLU B CA 1
ATOM 2036 C C . GLU B 1 60 ? -2.834 -0.998 21.359 1 84.62 60 GLU B C 1
ATOM 2038 O O . GLU B 1 60 ? -1.971 -1.722 21.875 1 84.62 60 GLU B O 1
ATOM 2043 N N . MET B 1 61 ? -2.572 0.046 20.812 1 87.88 61 MET B N 1
ATOM 2044 C CA . MET B 1 61 ? -1.188 0.47 20.625 1 87.88 61 MET B CA 1
ATOM 2045 C C . MET B 1 61 ? -1.036 1.965 20.891 1 87.88 61 MET B C 1
ATOM 2047 O O . MET B 1 61 ? -1.754 2.779 20.312 1 87.88 61 MET B O 1
ATOM 2051 N N . LEU B 1 62 ? -0.038 2.271 21.719 1 93.38 62 LEU B N 1
ATOM 2052 C CA . LEU B 1 62 ? 0.187 3.664 22.078 1 93.38 62 LEU B CA 1
ATOM 2053 C C . LEU B 1 62 ? 0.896 4.418 20.969 1 93.38 62 LEU B C 1
ATOM 2055 O O . LEU B 1 62 ? 0.661 5.609 20.766 1 93.38 62 LEU B O 1
ATOM 2059 N N . CYS B 1 63 ? 1.841 3.701 20.375 1 95.94 63 CYS B N 1
ATOM 2060 C CA . CYS B 1 63 ? 2.584 4.285 19.266 1 95.94 63 CYS B CA 1
ATOM 2061 C C . CYS B 1 63 ? 2.645 3.322 18.078 1 95.94 63 CYS B C 1
ATOM 2063 O O . CYS B 1 63 ? 2.666 2.104 18.266 1 95.94 63 CYS B O 1
ATOM 2065 N N . PRO B 1 64 ? 2.652 3.807 16.859 1 95.88 64 PRO B N 1
ATOM 2066 C CA . PRO B 1 64 ? 2.479 5.207 16.469 1 95.88 64 PRO B CA 1
ATOM 2067 C C . PRO B 1 64 ? 1.059 5.715 16.719 1 95.88 64 PRO B C 1
ATOM 2069 O O . PRO B 1 64 ? 0.133 4.918 16.875 1 95.88 64 PRO B O 1
ATOM 2072 N N . LYS B 1 65 ? 0.971 7.031 16.75 1 97.12 65 LYS B N 1
ATOM 2073 C CA . LYS B 1 65 ? -0.351 7.621 16.938 1 97.12 65 LYS B CA 1
ATOM 2074 C C . LYS B 1 65 ? -1.05 7.84 15.594 1 97.12 65 LYS B C 1
ATOM 2076 O O . LYS B 1 65 ? -0.398 7.898 14.555 1 97.12 65 LYS B O 1
ATOM 2081 N N . PHE B 1 66 ? -2.367 7.973 15.711 1 97.62 66 PHE B N 1
ATOM 2082 C CA . PHE B 1 66 ? -3.189 8.234 14.531 1 97.62 66 PHE B CA 1
ATOM 2083 C C . PHE B 1 66 ? -3.484 9.719 14.398 1 97.62 66 PHE B C 1
ATOM 2085 O O . PHE B 1 66 ? -3.643 10.422 15.398 1 97.62 66 PHE B O 1
ATOM 2092 N N . VAL B 1 67 ? -3.502 10.188 13.148 1 98.44 67 VAL B N 1
ATOM 2093 C CA . VAL B 1 67 ? -3.994 11.539 12.891 1 98.44 67 VAL B CA 1
ATOM 2094 C C . VAL B 1 67 ? -5.52 11.547 12.906 1 98.44 67 VAL B C 1
ATOM 2096 O O . VAL B 1 67 ? -6.16 10.789 12.172 1 98.44 67 VAL B O 1
ATOM 2099 N N . ILE B 1 68 ? -6.062 12.328 13.789 1 97.94 68 ILE B N 1
ATOM 2100 C CA . ILE B 1 68 ? -7.512 12.359 13.961 1 97.94 68 ILE B CA 1
ATOM 2101 C C . ILE B 1 68 ? -8.023 13.789 13.773 1 97.94 68 ILE B C 1
ATOM 2103 O O . ILE B 1 68 ? -7.238 14.734 13.773 1 97.94 68 ILE B O 1
ATOM 2107 N N . GLN B 1 69 ? -9.266 13.867 13.523 1 97.38 69 GLN B N 1
ATOM 2108 C CA . GLN B 1 69 ? -9.93 15.172 13.562 1 97.38 69 GLN B CA 1
ATOM 2109 C C . GLN B 1 69 ? -10.5 15.453 14.945 1 97.38 69 GLN B C 1
ATOM 2111 O O . GLN B 1 69 ? -11.195 14.617 15.523 1 97.38 69 GLN B O 1
ATOM 2116 N N . GLN B 1 70 ? -10.102 16.531 15.445 1 95.25 70 GLN B N 1
ATOM 2117 C CA . GLN B 1 70 ? -10.633 16.984 16.719 1 95.25 70 GLN B CA 1
ATOM 2118 C C . GLN B 1 70 ? -11.719 18.031 16.531 1 95.25 70 GLN B C 1
ATOM 2120 O O . GLN B 1 70 ? -11.438 19.156 16.094 1 95.25 70 GLN B O 1
ATOM 2125 N N . ARG B 1 71 ? -12.828 17.703 16.984 1 90.88 71 ARG B N 1
ATOM 2126 C CA . ARG B 1 71 ? -13.969 18.594 16.828 1 90.88 71 ARG B CA 1
ATOM 2127 C C . ARG B 1 71 ? -13.852 19.797 17.75 1 90.88 71 ARG B C 1
ATOM 2129 O O . ARG B 1 71 ? -13.289 19.703 18.844 1 90.88 71 ARG B O 1
ATOM 2136 N N . PHE B 1 72 ? -14.344 20.969 17.266 1 89.56 72 PHE B N 1
ATOM 2137 C CA . PHE B 1 72 ? -14.508 22.188 18.047 1 89.56 72 PHE B CA 1
ATOM 2138 C C . PHE B 1 72 ? -13.156 22.734 18.484 1 89.56 72 PHE B C 1
ATOM 2140 O O . PHE B 1 72 ? -13.047 23.375 19.531 1 89.56 72 PHE B O 1
ATOM 2147 N N . SER B 1 73 ? -12.211 22.359 17.906 1 92 73 SER B N 1
ATOM 2148 C CA . SER B 1 73 ? -10.859 22.828 18.156 1 92 73 SER B CA 1
ATOM 2149 C C . SER B 1 73 ? -10.055 22.922 16.859 1 92 73 SER B C 1
ATOM 2151 O O . SER B 1 73 ? -10.367 22.25 15.883 1 92 73 SER B O 1
ATOM 2153 N N . ASN B 1 74 ? -9.062 23.844 16.844 1 94.06 74 ASN B N 1
ATOM 2154 C CA . ASN B 1 74 ? -8.172 23.922 15.695 1 94.06 74 ASN B CA 1
ATOM 2155 C C . ASN B 1 74 ? -7.188 22.75 15.672 1 94.06 74 ASN B C 1
ATOM 2157 O O . ASN B 1 74 ? -6.52 22.516 14.664 1 94.06 74 ASN B O 1
ATOM 2161 N N . GLY B 1 75 ? -7.129 22.016 16.719 1 96.06 75 GLY B N 1
ATOM 2162 C CA . GLY B 1 75 ? -6.203 20.891 16.797 1 96.06 75 GLY B CA 1
ATOM 2163 C C . GLY B 1 75 ? -4.777 21.312 17.094 1 96.06 75 GLY B C 1
ATOM 2164 O O . GLY B 1 75 ? -4.551 22.266 17.828 1 96.06 75 GLY B O 1
ATOM 2165 N N . ARG B 1 76 ? -3.852 20.516 16.672 1 96.44 76 ARG B N 1
ATOM 2166 C CA . ARG B 1 76 ? -2.428 20.734 16.906 1 96.44 76 ARG B CA 1
ATOM 2167 C C . ARG B 1 76 ? -1.742 21.312 15.672 1 96.44 76 ARG B C 1
ATOM 2169 O O . ARG B 1 76 ? -1.971 20.844 14.555 1 96.44 76 ARG B O 1
ATOM 2176 N N . PRO B 1 77 ? -0.963 22.344 15.906 1 97.75 77 PRO B N 1
ATOM 2177 C CA . PRO B 1 77 ? -0.305 22.922 14.734 1 97.75 77 PRO B CA 1
ATOM 2178 C C . PRO B 1 77 ? 0.74 22 14.125 1 97.75 77 PRO B C 1
ATOM 2180 O O . PRO B 1 77 ? 1.244 21.094 14.805 1 97.75 77 PRO B O 1
ATOM 2183 N N . VAL B 1 78 ? 1.064 22.297 12.883 1 98.56 78 VAL B N 1
ATOM 2184 C CA . VAL B 1 78 ? 2.041 21.5 12.156 1 98.56 78 VAL B CA 1
ATOM 2185 C C . VAL B 1 78 ? 3.029 22.406 11.43 1 98.56 78 VAL B C 1
ATOM 2187 O O . VAL B 1 78 ? 2.75 23.594 11.219 1 98.56 78 VAL B O 1
ATOM 2190 N N . PHE B 1 79 ? 4.176 21.781 11.172 1 98.56 79 PHE B N 1
ATOM 2191 C CA . PHE B 1 79 ? 5.074 22.297 10.148 1 98.56 79 PHE B CA 1
ATOM 2192 C C . PHE B 1 79 ? 4.93 21.516 8.852 1 98.56 79 PHE B C 1
ATOM 2194 O O . PHE B 1 79 ? 4.754 20.297 8.875 1 98.56 79 PHE B O 1
ATOM 2201 N N . PHE B 1 80 ? 5.02 22.266 7.789 1 98.81 80 PHE B N 1
ATOM 2202 C CA . PHE B 1 80 ? 5.176 21.656 6.477 1 98.81 80 PHE B CA 1
ATOM 2203 C C . PHE B 1 80 ? 6.629 21.703 6.023 1 98.81 80 PHE B C 1
ATOM 2205 O O . PHE B 1 80 ? 7.285 22.734 6.152 1 98.81 80 PHE B O 1
ATOM 2212 N N . HIS B 1 81 ? 7.113 20.594 5.562 1 98.75 81 HIS B N 1
ATOM 2213 C CA . HIS B 1 81 ? 8.484 20.516 5.074 1 98.75 81 HIS B CA 1
ATOM 2214 C C . HIS B 1 81 ? 8.523 20.078 3.613 1 98.75 81 HIS B C 1
ATOM 2216 O O . HIS B 1 81 ? 8.484 18.891 3.32 1 98.75 81 HIS B O 1
ATOM 2222 N N . PRO B 1 82 ? 8.648 21.062 2.701 1 98.75 82 PRO B N 1
ATOM 2223 C CA . PRO B 1 82 ? 8.703 20.703 1.283 1 98.75 82 PRO B CA 1
ATOM 2224 C C . PRO B 1 82 ? 9.914 19.859 0.931 1 98.75 82 PRO B C 1
ATOM 2226 O O . PRO B 1 82 ? 10.953 19.953 1.589 1 98.75 82 PRO B O 1
ATOM 2229 N N . VAL B 1 83 ? 9.727 19.062 -0.098 1 98.62 83 VAL B N 1
ATOM 2230 C CA . VAL B 1 83 ? 10.812 18.203 -0.544 1 98.62 83 VAL B CA 1
ATOM 2231 C C . VAL B 1 83 ? 12 19.062 -0.991 1 98.62 83 VAL B C 1
ATOM 2233 O O . VAL B 1 83 ? 13.156 18.688 -0.783 1 98.62 83 VAL B O 1
ATOM 2236 N N . ASP B 1 84 ? 11.719 20.156 -1.634 1 97.06 84 ASP B N 1
ATOM 2237 C CA . ASP B 1 84 ? 12.75 21.141 -1.935 1 97.06 84 ASP B CA 1
ATOM 2238 C C . ASP B 1 84 ? 13.023 22.047 -0.73 1 97.06 84 ASP B C 1
ATOM 2240 O O . ASP B 1 84 ? 12.273 22.984 -0.473 1 97.06 84 ASP B O 1
ATOM 2244 N N . THR B 1 85 ? 14.125 21.844 -0.062 1 96.31 85 THR B N 1
ATOM 2245 C CA . THR B 1 85 ? 14.391 22.516 1.203 1 96.31 85 THR B CA 1
ATOM 2246 C C . THR B 1 85 ? 14.914 23.938 0.963 1 96.31 85 THR B C 1
ATOM 2248 O O . THR B 1 85 ? 15 24.734 1.896 1 96.31 85 THR B O 1
ATOM 2251 N N . ASN B 1 86 ? 15.211 24.234 -0.245 1 95.75 86 ASN B N 1
ATOM 2252 C CA . ASN B 1 86 ? 15.75 25.562 -0.552 1 95.75 86 ASN B CA 1
ATOM 2253 C C . ASN B 1 86 ? 14.648 26.594 -0.694 1 95.75 86 ASN B C 1
ATOM 2255 O O . ASN B 1 86 ? 14.914 27.797 -0.692 1 95.75 86 ASN B O 1
ATOM 2259 N N . ASP B 1 87 ? 13.484 26.188 -0.907 1 95.5 87 ASP B N 1
ATOM 2260 C CA . ASP B 1 87 ? 12.312 27.047 -1.028 1 95.5 87 ASP B CA 1
ATOM 2261 C C . ASP B 1 87 ? 11.352 26.844 0.142 1 95.5 87 ASP B C 1
ATOM 2263 O O . ASP B 1 87 ? 10.797 25.75 0.309 1 95.5 87 ASP B O 1
ATOM 2267 N N . PRO B 1 88 ? 11.172 27.859 0.945 1 97.56 88 PRO B N 1
ATOM 2268 C CA . PRO B 1 88 ? 10.305 27.688 2.109 1 97.56 88 PRO B CA 1
ATOM 2269 C C . PRO B 1 88 ? 8.82 27.625 1.736 1 97.56 88 PRO B C 1
ATOM 2271 O O . PRO B 1 88 ? 7.984 27.297 2.578 1 97.56 88 PRO B O 1
ATOM 2274 N N . VAL B 1 89 ? 8.484 27.969 0.537 1 98.56 89 VAL B N 1
ATOM 2275 C CA . VAL B 1 89 ? 7.086 27.984 0.108 1 98.56 89 VAL B CA 1
ATOM 2276 C C . VAL B 1 89 ? 6.629 26.578 -0.236 1 98.56 89 VAL B C 1
ATOM 2278 O O . VAL B 1 89 ? 7.363 25.812 -0.873 1 98.56 89 VAL B O 1
ATOM 2281 N N . VAL B 1 90 ? 5.422 26.25 0.206 1 98.69 90 VAL B N 1
ATOM 2282 C CA . VAL B 1 90 ? 4.793 24.984 -0.129 1 98.69 90 VAL B CA 1
ATOM 2283 C C . VAL B 1 90 ? 3.93 25.141 -1.38 1 98.69 90 VAL B C 1
ATOM 2285 O O . VAL B 1 90 ? 3.059 26.016 -1.432 1 98.69 90 VAL B O 1
ATOM 2288 N N . TYR B 1 91 ? 4.152 24.297 -2.348 1 98.62 91 TYR B N 1
ATOM 2289 C CA . TYR B 1 91 ? 3.432 24.422 -3.609 1 98.62 91 TYR B CA 1
ATOM 2290 C C . TYR B 1 91 ? 2.459 23.25 -3.791 1 98.62 91 TYR B C 1
ATOM 2292 O O . TYR B 1 91 ? 2.678 22.172 -3.26 1 98.62 91 TYR B O 1
ATOM 2300 N N . VAL B 1 92 ? 1.431 23.516 -4.562 1 98.44 92 VAL B N 1
ATOM 2301 C CA . VAL B 1 92 ? 0.437 22.516 -4.902 1 98.44 92 VAL B CA 1
ATOM 2302 C C . VAL B 1 92 ? 1.104 21.359 -5.66 1 98.44 92 VAL B C 1
ATOM 2304 O O . VAL B 1 92 ? 1.995 21.594 -6.48 1 98.44 92 VAL B O 1
ATOM 2307 N N . SER B 1 93 ? 0.688 20.109 -5.32 1 98.06 93 SER B N 1
ATOM 2308 C CA . SER B 1 93 ? 1.056 18.891 -6.043 1 98.06 93 SER B CA 1
ATOM 2309 C C . SER B 1 93 ? 2.547 18.594 -5.91 1 98.06 93 SER B C 1
ATOM 2311 O O . SER B 1 93 ? 3.146 18 -6.805 1 98.06 93 SER B O 1
ATOM 2313 N N . THR B 1 94 ? 3.137 19.172 -4.859 1 98.38 94 THR B N 1
ATOM 2314 C CA . THR B 1 94 ? 4.535 18.891 -4.559 1 98.38 94 THR B CA 1
ATOM 2315 C C . THR B 1 94 ? 4.656 18.109 -3.25 1 98.38 94 THR B C 1
ATOM 2317 O O . THR B 1 94 ? 3.848 18.297 -2.34 1 98.38 94 THR B O 1
ATOM 2320 N N . ASP B 1 95 ? 5.703 17.266 -3.193 1 98.75 95 ASP B N 1
ATOM 2321 C CA . ASP B 1 95 ? 5.891 16.422 -2.018 1 98.75 95 ASP B CA 1
ATOM 2322 C C . ASP B 1 95 ? 6.207 17.266 -0.783 1 98.75 95 ASP B C 1
ATOM 2324 O O . ASP B 1 95 ? 7.062 18.156 -0.833 1 98.75 95 ASP B O 1
ATOM 2328 N N . VAL B 1 96 ? 5.531 16.906 0.297 1 98.94 96 VAL B N 1
ATOM 2329 C CA . VAL B 1 96 ? 5.727 17.625 1.547 1 98.94 96 VAL B CA 1
ATOM 2330 C C . VAL B 1 96 ? 5.605 16.672 2.729 1 98.94 96 VAL B C 1
ATOM 2332 O O . VAL B 1 96 ? 4.758 15.773 2.723 1 98.94 96 VAL B O 1
ATOM 2335 N N . ASN B 1 97 ? 6.496 16.75 3.707 1 98.88 97 ASN B N 1
ATOM 2336 C CA . ASN B 1 97 ? 6.289 16.125 5.004 1 98.88 97 ASN B CA 1
ATOM 2337 C C . ASN B 1 97 ? 5.445 16.984 5.93 1 98.88 97 ASN B C 1
ATOM 2339 O O . ASN B 1 97 ? 5.539 18.219 5.891 1 98.88 97 ASN B O 1
ATOM 2343 N N . ILE B 1 98 ? 4.633 16.422 6.668 1 98.94 98 ILE B N 1
ATOM 2344 C CA . ILE B 1 98 ? 3.795 17.094 7.648 1 98.94 98 ILE B CA 1
ATOM 2345 C C . ILE B 1 98 ? 4.129 16.594 9.055 1 98.94 98 ILE B C 1
ATOM 2347 O O . ILE B 1 98 ? 4.121 15.383 9.297 1 98.94 98 ILE B O 1
ATOM 2351 N N . ARG B 1 99 ? 4.457 17.453 9.898 1 98.19 99 ARG B N 1
ATOM 2352 C CA . ARG B 1 99 ? 4.848 17.047 11.25 1 98.19 99 ARG B CA 1
ATOM 2353 C C . ARG B 1 99 ? 4.18 17.938 12.297 1 98.19 99 ARG B C 1
ATOM 2355 O O . ARG B 1 99 ? 4.195 19.156 12.195 1 98.19 99 ARG B O 1
ATOM 2362 N N . PHE B 1 100 ? 3.561 17.312 13.273 1 98.06 100 PHE B N 1
ATOM 2363 C CA . PHE B 1 100 ? 3.021 18.062 14.398 1 98.06 100 PHE B CA 1
ATOM 2364 C C . PHE B 1 100 ? 4.145 18.688 15.219 1 98.06 100 PHE B C 1
ATOM 2366 O O . PHE B 1 100 ? 5.25 18.141 15.273 1 98.06 100 PHE B O 1
ATOM 2373 N N . ILE B 1 101 ? 3.762 19.75 15.797 1 95.38 101 ILE B N 1
ATOM 2374 C CA . ILE B 1 101 ? 4.75 20.469 16.594 1 95.38 101 ILE B CA 1
ATOM 2375 C C . ILE B 1 101 ? 4.832 19.844 17.984 1 95.38 101 ILE B C 1
ATOM 2377 O O . ILE B 1 101 ? 3.807 19.531 18.594 1 95.38 101 ILE B O 1
ATOM 2381 N N . GLY B 1 102 ? 6.055 19.719 18.422 1 92.56 102 GLY B N 1
ATOM 2382 C CA . GLY B 1 102 ? 6.301 19.219 19.75 1 92.56 102 GLY B CA 1
ATOM 2383 C C . GLY B 1 102 ? 6.609 17.734 19.797 1 92.56 102 GLY B C 1
ATOM 2384 O O . GLY B 1 102 ? 6.273 17 18.859 1 92.56 102 GLY B O 1
ATOM 2385 N N . ILE B 1 103 ? 7.234 17.312 20.828 1 91.69 103 ILE B N 1
ATOM 2386 C CA . ILE B 1 103 ? 7.562 15.914 21.031 1 91.69 103 ILE B CA 1
ATOM 2387 C C . ILE B 1 103 ? 6.398 15.203 21.719 1 91.69 103 ILE B C 1
ATOM 2389 O O . ILE B 1 103 ? 5.828 15.727 22.688 1 91.69 103 ILE B O 1
ATOM 2393 N N . ASP B 1 104 ? 6.066 14.117 21.125 1 90.62 104 ASP B N 1
ATOM 2394 C CA . ASP B 1 104 ? 5.066 13.297 21.797 1 90.62 104 ASP B CA 1
ATOM 2395 C C . ASP B 1 104 ? 5.652 12.625 23.047 1 90.62 104 ASP B C 1
ATOM 2397 O O . ASP B 1 104 ? 6.617 11.867 22.953 1 90.62 104 ASP B O 1
ATOM 2401 N N . ALA B 1 105 ? 5.055 12.891 24.125 1 89.56 105 ALA B N 1
ATOM 2402 C CA . ALA B 1 105 ? 5.621 12.438 25.391 1 89.56 105 ALA B CA 1
ATOM 2403 C C . ALA B 1 105 ? 5.57 10.914 25.5 1 89.56 105 ALA B C 1
ATOM 2405 O O . ALA B 1 105 ? 6.457 10.297 26.094 1 89.56 105 ALA B O 1
ATOM 2406 N N . LEU B 1 106 ? 4.621 10.336 25.016 1 90.62 106 LEU B N 1
ATOM 2407 C CA . LEU B 1 106 ? 4.445 8.891 25.125 1 90.62 106 LEU B CA 1
ATOM 2408 C C . LEU B 1 106 ? 5.316 8.156 24.109 1 90.62 106 LEU B C 1
ATOM 2410 O O . LEU B 1 106 ? 5.945 7.148 24.438 1 90.62 106 LEU B O 1
ATOM 2414 N N . CYS B 1 107 ? 5.418 8.648 22.891 1 94.38 107 CYS B N 1
ATOM 2415 C CA . CYS B 1 107 ? 6.137 7.984 21.812 1 94.38 107 CYS B CA 1
ATOM 2416 C C . CYS B 1 107 ? 7.586 8.453 21.75 1 94.38 107 CYS B C 1
ATOM 2418 O O . CYS B 1 107 ? 8.406 7.867 21.031 1 94.38 107 CYS B O 1
ATOM 2420 N N . ARG B 1 108 ? 7.848 9.484 22.453 1 93.12 108 ARG B N 1
ATOM 2421 C CA . ARG B 1 108 ? 9.188 10.055 22.578 1 93.12 108 ARG B CA 1
ATOM 2422 C C . ARG B 1 108 ? 9.766 10.383 21.203 1 93.12 108 ARG B C 1
ATOM 2424 O O . ARG B 1 108 ? 10.93 10.078 20.938 1 93.12 108 ARG B O 1
ATOM 2431 N N . ALA B 1 109 ? 8.961 10.875 20.344 1 94.19 109 ALA B N 1
ATOM 2432 C CA . ALA B 1 109 ? 9.359 11.281 19 1 94.19 109 ALA B CA 1
ATOM 2433 C C . ALA B 1 109 ? 8.492 12.43 18.5 1 94.19 109 ALA B C 1
ATOM 2435 O O . ALA B 1 109 ? 7.398 12.664 19.016 1 94.19 109 ALA B O 1
ATOM 2436 N N . VAL B 1 110 ? 9.078 13.25 17.625 1 94.81 110 VAL B N 1
ATOM 2437 C CA . VAL B 1 110 ? 8.273 14.266 16.969 1 94.81 110 VAL B CA 1
ATOM 2438 C C . VAL B 1 110 ? 7.285 13.594 16 1 94.81 110 VAL B C 1
ATOM 2440 O O . VAL B 1 110 ? 7.684 12.82 15.133 1 94.81 110 VAL B O 1
ATOM 2443 N N . PRO B 1 111 ? 6.016 13.828 16.172 1 97.69 111 PRO B N 1
ATOM 2444 C CA . PRO B 1 111 ? 5.008 13.125 15.367 1 97.69 111 PRO B CA 1
ATOM 2445 C C . PRO B 1 111 ? 5 13.57 13.906 1 97.69 111 PRO B C 1
ATOM 2447 O O . PRO B 1 111 ? 4.375 14.578 13.57 1 97.69 111 PRO B O 1
ATOM 2450 N N . THR B 1 112 ? 5.688 12.805 13.102 1 98.56 112 THR B N 1
ATOM 2451 C CA . THR B 1 112 ? 5.723 13.039 11.656 1 98.56 112 THR B CA 1
ATOM 2452 C C . THR B 1 112 ? 4.781 12.078 10.938 1 98.56 112 THR B C 1
ATOM 2454 O O . THR B 1 112 ? 4.773 10.875 11.219 1 98.56 112 THR B O 1
ATOM 2457 N N . TRP B 1 113 ? 4.023 12.664 9.992 1 98.88 113 TRP B N 1
ATOM 2458 C CA . TRP B 1 113 ? 3.002 11.883 9.297 1 98.88 113 TRP B CA 1
ATOM 2459 C C . TRP B 1 113 ? 3.635 10.766 8.477 1 98.88 113 TRP B C 1
ATOM 2461 O O . TRP B 1 113 ? 4.691 10.953 7.867 1 98.88 113 TRP B O 1
ATOM 2471 N N . SER B 1 114 ? 2.957 9.648 8.438 1 98.75 114 SER B N 1
ATOM 2472 C CA . SER B 1 114 ? 3.246 8.5 7.574 1 98.75 114 SER B CA 1
ATOM 2473 C C . SER B 1 114 ? 1.978 7.715 7.258 1 98.75 114 SER B C 1
ATOM 2475 O O . SER B 1 114 ? 1.041 7.688 8.055 1 98.75 114 SER B O 1
ATOM 2477 N N . VAL B 1 115 ? 1.915 7.148 6.07 1 98.75 115 VAL B N 1
ATOM 2478 C CA . VAL B 1 115 ? 0.863 6.164 5.84 1 98.75 115 VAL B CA 1
ATOM 2479 C C . VAL B 1 115 ? 1.228 4.852 6.527 1 98.75 115 VAL B C 1
ATOM 2481 O O . VAL B 1 115 ? 2.289 4.281 6.266 1 98.75 115 VAL B O 1
ATOM 2484 N N . GLY B 1 116 ? 0.367 4.426 7.43 1 97.31 116 GLY B N 1
ATOM 2485 C CA . GLY B 1 116 ? 0.594 3.158 8.109 1 97.31 116 GLY B CA 1
ATOM 2486 C C . GLY B 1 116 ? 0.333 1.954 7.219 1 97.31 116 GLY B C 1
ATOM 2487 O O . GLY B 1 116 ? -0.167 2.098 6.102 1 97.31 116 GLY B O 1
ATOM 2488 N N . ASN B 1 117 ? 0.714 0.75 7.809 1 95.62 117 ASN B N 1
ATOM 2489 C CA . ASN B 1 117 ? 0.373 -0.488 7.113 1 95.62 117 ASN B CA 1
ATOM 2490 C C . ASN B 1 117 ? -1.139 -0.677 7.016 1 95.62 117 ASN B C 1
ATOM 2492 O O . ASN B 1 117 ? -1.892 -0.119 7.816 1 95.62 117 ASN B O 1
ATOM 2496 N N . TYR B 1 118 ? -1.498 -1.463 6.023 1 97.38 118 TYR B N 1
ATOM 2497 C CA . TYR B 1 118 ? -2.912 -1.771 5.848 1 97.38 118 TYR B CA 1
ATOM 2498 C C . TYR B 1 118 ? -3.49 -2.424 7.098 1 97.38 118 TYR B C 1
ATOM 2500 O O . TYR B 1 118 ? -2.881 -3.33 7.668 1 97.38 118 TYR B O 1
ATOM 2508 N N . ASP B 1 119 ? -4.574 -1.885 7.59 1 95.75 119 ASP B N 1
ATOM 2509 C CA . ASP B 1 119 ? -5.312 -2.455 8.711 1 95.75 119 ASP B CA 1
ATOM 2510 C C . ASP B 1 119 ? -6.457 -3.34 8.219 1 95.75 119 ASP B C 1
ATOM 2512 O O . ASP B 1 119 ? -7.535 -2.844 7.887 1 95.75 119 ASP B O 1
ATOM 2516 N N . PRO B 1 120 ? -6.285 -4.633 8.25 1 94.88 120 PRO B N 1
ATOM 2517 C CA . PRO B 1 120 ? -7.328 -5.512 7.711 1 94.88 120 PRO B CA 1
ATOM 2518 C C . PRO B 1 120 ? -8.633 -5.43 8.5 1 94.88 120 PRO B C 1
ATOM 2520 O O . PRO B 1 120 ? -9.711 -5.621 7.934 1 94.88 120 PRO B O 1
ATOM 2523 N N . SER B 1 121 ? -8.539 -5.164 9.773 1 92.69 121 SER B N 1
ATOM 2524 C CA . SER B 1 121 ? -9.734 -5.117 10.609 1 92.69 121 SER B CA 1
ATOM 2525 C C . SER B 1 121 ? -10.625 -3.938 10.227 1 92.69 121 SER B C 1
ATOM 2527 O O . SER B 1 121 ? -11.852 -4.051 10.234 1 92.69 121 SER B O 1
ATOM 2529 N N . ALA B 1 122 ? -9.992 -2.875 9.867 1 94.25 122 ALA B N 1
ATOM 2530 C CA . ALA B 1 122 ? -10.75 -1.673 9.523 1 94.25 122 ALA B CA 1
ATOM 2531 C C . ALA B 1 122 ? -10.93 -1.552 8.008 1 94.25 122 ALA B C 1
ATOM 2533 O O . ALA B 1 122 ? -11.758 -0.769 7.539 1 94.25 122 ALA B O 1
ATOM 2534 N N . GLY B 1 123 ? -10.156 -2.314 7.242 1 96.06 123 GLY B N 1
ATOM 2535 C CA . GLY B 1 123 ? -10.133 -2.133 5.801 1 96.06 123 GLY B CA 1
ATOM 2536 C C . GLY B 1 123 ? -9.602 -0.779 5.375 1 96.06 123 GLY B C 1
ATOM 2537 O O . GLY B 1 123 ? -10.148 -0.15 4.465 1 96.06 123 GLY B O 1
ATOM 2538 N N . GLN B 1 124 ? -8.578 -0.314 6.141 1 97.44 124 GLN B N 1
ATOM 2539 C CA . GLN B 1 124 ? -8.164 1.067 5.922 1 97.44 124 GLN B CA 1
ATOM 2540 C C . GLN B 1 124 ? -6.641 1.2 5.969 1 97.44 124 GLN B C 1
ATOM 2542 O O . GLN B 1 124 ? -5.965 0.42 6.641 1 97.44 124 GLN B O 1
ATOM 2547 N N . TRP B 1 125 ? -6.18 2.094 5.168 1 98.56 125 TRP B N 1
ATOM 2548 C CA . TRP B 1 125 ? -4.848 2.666 5.34 1 98.56 125 TRP B CA 1
ATOM 2549 C C . TRP B 1 125 ? -4.906 3.951 6.156 1 98.56 125 TRP B C 1
ATOM 2551 O O . TRP B 1 125 ? -5.355 4.988 5.66 1 98.56 125 TRP B O 1
ATOM 2561 N N . TRP B 1 126 ? -4.414 3.889 7.344 1 98.31 126 TRP B N 1
ATOM 2562 C CA . TRP B 1 126 ? -4.527 5.043 8.234 1 98.31 126 TRP B CA 1
ATOM 2563 C C . TRP B 1 126 ? -3.324 5.965 8.078 1 98.31 126 TRP B C 1
ATOM 2565 O O . TRP B 1 126 ? -2.205 5.504 7.844 1 98.31 126 TRP B O 1
ATOM 2575 N N . ILE B 1 127 ? -3.623 7.27 8.227 1 98.88 127 ILE B N 1
ATOM 2576 C CA . ILE B 1 127 ? -2.523 8.211 8.422 1 98.88 127 ILE B CA 1
ATOM 2577 C C . ILE B 1 127 ? -2.07 8.18 9.875 1 98.88 127 ILE B C 1
ATOM 2579 O O . ILE B 1 127 ? -2.871 8.398 10.789 1 98.88 127 ILE B O 1
ATOM 2583 N N . THR B 1 128 ? -0.838 7.891 10.031 1 98.25 128 THR B N 1
ATOM 2584 C CA . THR B 1 128 ? -0.264 7.766 11.359 1 98.25 128 THR B CA 1
ATOM 2585 C C . THR B 1 128 ? 0.965 8.656 11.508 1 98.25 128 THR B C 1
ATOM 2587 O O . THR B 1 128 ? 1.197 9.539 10.688 1 98.25 128 THR B O 1
ATOM 2590 N N . THR B 1 129 ? 1.592 8.445 12.648 1 97.44 129 THR B N 1
ATOM 2591 C CA . THR B 1 129 ? 2.891 9.078 12.859 1 97.44 129 THR B CA 1
ATOM 2592 C C . THR B 1 129 ? 4.008 8.031 12.836 1 97.44 129 THR B C 1
ATOM 2594 O O . THR B 1 129 ? 3.791 6.895 12.422 1 97.44 129 THR B O 1
ATOM 2597 N N . GLY B 1 130 ? 5.16 8.508 13.078 1 94.94 130 GLY B N 1
ATOM 2598 C CA . GLY B 1 130 ? 6.312 7.625 13.07 1 94.94 130 GLY B CA 1
ATOM 2599 C C . GLY B 1 130 ? 7.18 7.789 11.836 1 94.94 130 GLY B C 1
ATOM 2600 O O . GLY B 1 130 ? 8.141 7.043 11.641 1 94.94 130 GLY B O 1
ATOM 2601 N N . GLY B 1 131 ? 6.805 8.672 10.969 1 97.06 131 GLY B N 1
ATOM 2602 C CA . GLY B 1 131 ? 7.629 8.977 9.812 1 97.06 131 GLY B CA 1
ATOM 2603 C C . GLY B 1 131 ? 8.82 9.859 10.148 1 97.06 131 GLY B C 1
ATOM 2604 O O . GLY B 1 131 ? 9.062 10.164 11.32 1 97.06 131 GLY B O 1
ATOM 2605 N N . ASP B 1 132 ? 9.539 10.188 9.07 1 96.75 132 ASP B N 1
ATOM 2606 C CA . ASP B 1 132 ? 10.688 11.078 9.164 1 96.75 132 ASP B CA 1
ATOM 2607 C C . ASP B 1 132 ? 10.578 12.227 8.164 1 96.75 132 ASP B C 1
ATOM 2609 O O . ASP B 1 132 ? 9.961 12.078 7.105 1 96.75 132 ASP B O 1
ATOM 2613 N N . VAL B 1 133 ? 11.156 13.289 8.664 1 97.94 133 VAL B N 1
ATOM 2614 C CA . VAL B 1 133 ? 11.273 14.406 7.734 1 97.94 133 VAL B CA 1
ATOM 2615 C C . VAL B 1 133 ? 12.539 14.242 6.891 1 97.94 133 VAL B C 1
ATOM 2617 O O . VAL B 1 133 ? 13.594 13.891 7.41 1 97.94 133 VAL B O 1
ATOM 2620 N N . GLY B 1 134 ? 12.359 14.547 5.617 1 98.19 134 GLY B N 1
ATOM 2621 C CA . GLY B 1 134 ? 13.523 14.523 4.746 1 98.19 134 GLY B CA 1
ATOM 2622 C C . GLY B 1 134 ? 13.836 13.141 4.207 1 98.19 134 GLY B C 1
ATOM 2623 O O . GLY B 1 134 ? 12.961 12.281 4.137 1 98.19 134 GLY B O 1
ATOM 2624 N N . ASN B 1 135 ? 15.055 13.039 3.52 1 97.75 135 ASN B N 1
ATOM 2625 C CA . ASN B 1 135 ? 15.578 11.805 2.947 1 97.75 135 ASN B CA 1
ATOM 2626 C C . ASN B 1 135 ? 14.609 11.211 1.921 1 97.75 135 ASN B C 1
ATOM 2628 O O . ASN B 1 135 ? 14.242 10.039 2.014 1 97.75 135 ASN B O 1
ATOM 2632 N N . PRO B 1 136 ? 14.305 12.078 0.93 1 98.5 136 PRO B N 1
ATOM 2633 C CA . PRO B 1 136 ? 13.383 11.562 -0.087 1 98.5 136 PRO B CA 1
ATOM 2634 C C . PRO B 1 136 ? 13.914 10.312 -0.784 1 98.5 136 PRO B C 1
ATOM 2636 O O . PRO B 1 136 ? 15.062 10.289 -1.229 1 98.5 136 PRO B O 1
ATOM 2639 N N . GLY B 1 137 ? 13.156 9.32 -0.864 1 98.12 137 GLY B N 1
ATOM 2640 C CA . GLY B 1 137 ? 13.547 8.039 -1.433 1 98.12 137 GLY B CA 1
ATOM 2641 C C . GLY B 1 137 ? 12.734 6.871 -0.895 1 98.12 137 GLY B C 1
ATOM 2642 O O . GLY B 1 137 ? 11.719 7.074 -0.232 1 98.12 137 GLY B O 1
ATOM 2643 N N . PRO B 1 138 ? 13.148 5.688 -1.2 1 97.75 138 PRO B N 1
ATOM 2644 C CA . PRO B 1 138 ? 12.391 4.496 -0.81 1 97.75 138 PRO B CA 1
ATOM 2645 C C . PRO B 1 138 ? 12.227 4.375 0.703 1 97.75 138 PRO B C 1
ATOM 2647 O O . PRO B 1 138 ? 11.203 3.861 1.175 1 97.75 138 PRO B O 1
ATOM 2650 N N . GLN B 1 139 ? 13.156 4.883 1.447 1 97.75 139 GLN B N 1
ATOM 2651 C CA . GLN B 1 139 ? 13.148 4.684 2.893 1 97.75 139 GLN B CA 1
ATOM 2652 C C . GLN B 1 139 ? 12.086 5.551 3.562 1 97.75 139 GLN B C 1
ATOM 2654 O O . GLN B 1 139 ? 11.648 5.254 4.676 1 97.75 139 GLN B O 1
ATOM 2659 N N . THR B 1 140 ? 11.719 6.617 2.906 1 98.44 140 THR B N 1
ATOM 2660 C CA . THR B 1 140 ? 10.742 7.527 3.504 1 98.44 140 THR B CA 1
ATOM 2661 C C . THR B 1 140 ? 9.539 7.707 2.59 1 98.44 140 THR B C 1
ATOM 2663 O O . THR B 1 140 ? 8.844 8.719 2.664 1 98.44 140 THR B O 1
ATOM 2666 N N . LEU B 1 141 ? 9.336 6.758 1.763 1 98.69 141 LEU B N 1
ATOM 2667 C CA . LEU B 1 141 ? 8.297 6.828 0.736 1 98.69 141 LEU B CA 1
ATOM 2668 C C . LEU B 1 141 ? 6.941 7.141 1.353 1 98.69 141 LEU B C 1
ATOM 2670 O O . LEU B 1 141 ? 6.188 7.961 0.821 1 98.69 141 LEU B O 1
ATOM 2674 N N . SER B 1 142 ? 6.621 6.582 2.508 1 98.62 142 SER B N 1
ATOM 2675 C CA . SER B 1 142 ? 5.301 6.66 3.121 1 98.62 142 SER B CA 1
ATOM 2676 C C . SER B 1 142 ? 5.105 7.988 3.848 1 98.62 142 SER B C 1
ATOM 2678 O O . SER B 1 142 ? 4.02 8.266 4.355 1 98.62 142 SER B O 1
ATOM 2680 N N . ASN B 1 143 ? 6.141 8.836 3.867 1 98.81 143 ASN B N 1
ATOM 2681 C CA . ASN B 1 143 ? 6.102 10.039 4.695 1 98.81 143 ASN B CA 1
ATOM 2682 C C . ASN B 1 143 ? 5.77 11.281 3.869 1 98.81 143 ASN B C 1
ATOM 2684 O O . ASN B 1 143 ? 5.707 12.391 4.406 1 98.81 143 ASN B O 1
ATOM 2688 N N . TRP B 1 144 ? 5.609 11.125 2.562 1 98.94 144 TRP B N 1
ATOM 2689 C CA . TRP B 1 144 ? 5.477 12.273 1.675 1 98.94 144 TRP B CA 1
ATOM 2690 C C . TRP B 1 144 ? 4.043 12.422 1.18 1 98.94 144 TRP B C 1
ATOM 2692 O O . TRP B 1 144 ? 3.465 11.469 0.646 1 98.94 144 TRP B O 1
ATOM 2702 N N . PHE B 1 145 ? 3.506 13.586 1.361 1 98.94 145 PHE B N 1
ATOM 2703 C CA . PHE B 1 145 ? 2.133 13.898 0.98 1 98.94 145 PHE B CA 1
ATOM 2704 C C . PHE B 1 145 ? 2.094 15.055 -0.01 1 98.94 145 PHE B C 1
ATOM 2706 O O . PHE B 1 145 ? 3.127 15.664 -0.303 1 98.94 145 PHE B O 1
ATOM 2713 N N . LYS B 1 146 ? 0.935 15.297 -0.533 1 98.75 146 LYS B N 1
ATOM 2714 C CA . LYS B 1 146 ? 0.697 16.422 -1.432 1 98.75 146 LYS B CA 1
ATOM 2715 C C . LYS B 1 146 ? -0.551 17.203 -1.022 1 98.75 146 LYS B C 1
ATOM 2717 O O . LYS B 1 146 ? -1.453 16.641 -0.391 1 98.75 146 LYS B O 1
ATOM 2722 N N . ILE B 1 147 ? -0.502 18.391 -1.364 1 98.81 147 ILE B N 1
ATOM 2723 C CA . ILE B 1 147 ? -1.647 19.281 -1.193 1 98.81 147 ILE B CA 1
ATOM 2724 C C . ILE B 1 147 ? -2.182 19.703 -2.561 1 98.81 147 ILE B C 1
ATOM 2726 O O . ILE B 1 147 ? -1.426 20.172 -3.41 1 98.81 147 ILE B O 1
ATOM 2730 N N . GLU B 1 148 ? -3.484 19.484 -2.73 1 98.25 148 GLU B N 1
ATOM 2731 C CA . GLU B 1 148 ? -4.117 19.812 -4.008 1 98.25 148 GLU B CA 1
ATOM 2732 C C . GLU B 1 148 ? -5.277 20.781 -3.814 1 98.25 148 GLU B C 1
ATOM 2734 O O . GLU B 1 148 ? -5.996 20.703 -2.814 1 98.25 148 GLU B O 1
ATOM 2739 N N . LYS B 1 149 ? -5.441 21.609 -4.82 1 97.31 149 LYS B N 1
ATOM 2740 C CA . LYS B 1 149 ? -6.598 22.5 -4.773 1 97.31 149 LYS B CA 1
ATOM 2741 C C . LYS B 1 149 ? -7.902 21.719 -4.875 1 97.31 149 LYS B C 1
ATOM 2743 O O . LYS B 1 149 ? -8 20.766 -5.656 1 97.31 149 LYS B O 1
ATOM 2748 N N . ALA B 1 150 ? -8.828 22.125 -4.105 1 96.25 150 ALA B N 1
ATOM 2749 C CA . ALA B 1 150 ? -10.148 21.516 -4.129 1 96.25 150 ALA B CA 1
ATOM 2750 C C . ALA B 1 150 ? -11.227 22.516 -3.709 1 96.25 150 ALA B C 1
ATOM 2752 O O . ALA B 1 150 ? -11.461 22.719 -2.516 1 96.25 150 ALA B O 1
ATOM 2753 N N . GLY B 1 151 ? -11.969 23.047 -4.73 1 90.56 151 GLY B N 1
ATOM 2754 C CA . GLY B 1 151 ? -12.945 24.062 -4.398 1 90.56 151 GLY B CA 1
ATOM 2755 C C . GLY B 1 151 ? -12.336 25.266 -3.697 1 90.56 151 GLY B C 1
ATOM 2756 O O . GLY B 1 151 ? -11.375 25.859 -4.191 1 90.56 151 GLY B O 1
ATOM 2757 N N . SER B 1 152 ? -12.992 25.641 -2.547 1 88.88 152 SER B N 1
ATOM 2758 C CA . SER B 1 152 ? -12.516 26.797 -1.793 1 88.88 152 SER B CA 1
ATOM 2759 C C . SER B 1 152 ? -11.359 26.406 -0.869 1 88.88 152 SER B C 1
ATOM 2761 O O . SER B 1 152 ? -10.742 27.266 -0.247 1 88.88 152 SER B O 1
ATOM 2763 N N . GLY B 1 153 ? -11.008 25.203 -0.864 1 96.5 153 GLY B N 1
ATOM 2764 C CA . GLY B 1 153 ? -9.953 24.719 0.009 1 96.5 153 GLY B CA 1
ATOM 2765 C C . GLY B 1 153 ? -8.984 23.781 -0.686 1 96.5 153 GLY B C 1
ATOM 2766 O O . GLY B 1 153 ? -8.664 23.969 -1.862 1 96.5 153 GLY B O 1
ATOM 2767 N N . TYR B 1 154 ? -8.406 23 0.161 1 98.5 154 TYR B N 1
ATOM 2768 C CA . TYR B 1 154 ? -7.41 22.062 -0.344 1 98.5 154 TYR B CA 1
ATOM 2769 C C . TYR B 1 154 ? -7.715 20.641 0.113 1 98.5 154 TYR B C 1
ATOM 2771 O O . TYR B 1 154 ? -8.359 20.438 1.144 1 98.5 154 TYR B O 1
ATOM 2779 N N . ARG B 1 155 ? -7.266 19.719 -0.638 1 98.5 155 ARG B N 1
ATOM 2780 C CA . ARG B 1 155 ? -7.277 18.312 -0.215 1 98.5 155 ARG B CA 1
ATOM 2781 C C . ARG B 1 155 ? -5.859 17.781 -0.047 1 98.5 155 ARG B C 1
ATOM 2783 O O . ARG B 1 155 ? -4.926 18.266 -0.695 1 98.5 155 ARG B O 1
ATOM 2790 N N . LEU B 1 156 ? -5.758 16.828 0.806 1 98.88 156 LEU B N 1
ATOM 2791 C CA . LEU B 1 156 ? -4.504 16.109 1.011 1 98.88 156 LEU B CA 1
ATOM 2792 C C . LEU B 1 156 ? -4.512 14.789 0.264 1 98.88 156 LEU B C 1
ATOM 2794 O O . LEU B 1 156 ? -5.543 14.117 0.196 1 98.88 156 LEU B O 1
ATOM 2798 N N . ARG B 1 157 ? -3.352 14.469 -0.243 1 98.69 157 ARG B N 1
ATOM 2799 C CA . ARG B 1 157 ? -3.205 13.25 -1.026 1 98.69 157 ARG B CA 1
ATOM 2800 C C . ARG B 1 157 ? -1.904 12.531 -0.683 1 98.69 157 ARG B C 1
ATOM 2802 O O . ARG B 1 157 ? -0.906 13.172 -0.344 1 98.69 157 ARG B O 1
ATOM 2809 N N . PHE B 1 158 ? -2.029 11.211 -0.714 1 98.94 158 PHE B N 1
ATOM 2810 C CA . PHE B 1 158 ? -0.823 10.391 -0.68 1 98.94 158 PHE B CA 1
ATOM 2811 C C . PHE B 1 158 ? -0.487 9.867 -2.07 1 98.94 158 PHE B C 1
ATOM 2813 O O . PHE B 1 158 ? -1.158 8.969 -2.578 1 98.94 158 PHE B O 1
ATOM 2820 N N . CYS B 1 159 ? 0.54 10.422 -2.67 1 98.62 159 CYS B N 1
ATOM 2821 C CA . CYS B 1 159 ? 1.055 10.07 -3.988 1 98.62 159 CYS B CA 1
ATOM 2822 C C . CYS B 1 159 ? 2.496 10.539 -4.152 1 98.62 159 CYS B C 1
ATOM 2824 O O . CYS B 1 159 ? 2.773 11.445 -4.941 1 98.62 159 CYS B O 1
ATOM 2826 N N . PRO B 1 160 ? 3.377 9.844 -3.42 1 98.69 160 PRO B N 1
ATOM 2827 C CA . PRO B 1 160 ? 4.762 10.32 -3.389 1 98.69 160 PRO B CA 1
ATOM 2828 C C . PRO B 1 160 ? 5.461 10.188 -4.738 1 98.69 160 PRO B C 1
ATOM 2830 O O . PRO B 1 160 ? 5.242 9.211 -5.457 1 98.69 160 PRO B O 1
ATOM 2833 N N . SER B 1 161 ? 6.27 11.172 -5.031 1 98.25 161 SER B N 1
ATOM 2834 C CA . SER B 1 161 ? 7.043 11.148 -6.27 1 98.25 161 SER B CA 1
ATOM 2835 C C . SER B 1 161 ? 8.539 11.18 -5.984 1 98.25 161 SER B C 1
ATOM 2837 O O . SER B 1 161 ? 9.336 11.57 -6.844 1 98.25 161 SER B O 1
ATOM 2839 N N . VAL B 1 162 ? 8.898 10.805 -4.824 1 98.5 162 VAL B N 1
ATOM 2840 C CA . VAL B 1 162 ? 10.281 10.938 -4.391 1 98.5 162 VAL B CA 1
ATOM 2841 C C . VAL B 1 162 ? 11.078 9.703 -4.809 1 98.5 162 VAL B C 1
ATOM 2843 O O . VAL B 1 162 ? 12.289 9.625 -4.566 1 98.5 162 VAL B O 1
ATOM 2846 N N . CYS B 1 163 ? 10.445 8.789 -5.379 1 97.62 163 CYS B N 1
ATOM 2847 C CA . CYS B 1 163 ? 11.031 7.547 -5.875 1 97.62 163 CYS B CA 1
ATOM 2848 C C . CYS B 1 163 ? 10.344 7.09 -7.156 1 97.62 163 CYS B C 1
ATOM 2850 O O . CYS B 1 163 ? 9.242 6.547 -7.113 1 97.62 163 CYS B O 1
ATOM 2852 N N . ASP B 1 164 ? 11.016 7.141 -8.227 1 94.06 164 ASP B N 1
ATOM 2853 C CA . ASP B 1 164 ? 10.406 6.902 -9.531 1 94.06 164 ASP B CA 1
ATOM 2854 C C . ASP B 1 164 ? 10.125 5.414 -9.742 1 94.06 164 ASP B C 1
ATOM 2856 O O . ASP B 1 164 ? 9.117 5.051 -10.352 1 94.06 164 ASP B O 1
ATOM 2860 N N . SER B 1 165 ? 10.953 4.617 -9.211 1 94.12 165 SER B N 1
ATOM 2861 C CA . SER B 1 165 ? 10.844 3.188 -9.492 1 94.12 165 SER B CA 1
ATOM 2862 C C . SER B 1 165 ? 9.977 2.488 -8.453 1 94.12 165 SER B C 1
ATOM 2864 O O . SER B 1 165 ? 9.641 1.312 -8.602 1 94.12 165 SER B O 1
ATOM 2866 N N . CYS B 1 166 ? 9.609 3.227 -7.402 1 97.19 166 CYS B N 1
ATOM 2867 C CA . CYS B 1 166 ? 8.891 2.592 -6.301 1 97.19 166 CYS B CA 1
ATOM 2868 C C . CYS B 1 166 ? 7.406 2.484 -6.613 1 97.19 166 CYS B C 1
ATOM 2870 O O . CYS B 1 166 ? 6.816 3.408 -7.176 1 97.19 166 CYS B O 1
ATOM 2872 N N . VAL B 1 167 ? 6.891 1.312 -6.266 1 98.31 167 VAL B N 1
ATOM 2873 C CA . VAL B 1 167 ? 5.441 1.141 -6.277 1 98.31 167 VAL B CA 1
ATOM 2874 C C . VAL B 1 167 ? 4.836 1.783 -5.031 1 98.31 167 VAL B C 1
ATOM 2876 O O . VAL B 1 167 ? 5.332 1.582 -3.918 1 98.31 167 VAL B O 1
ATOM 2879 N N . SER B 1 168 ? 3.84 2.598 -5.176 1 98 168 SER B N 1
ATOM 2880 C CA . SER B 1 168 ? 3.199 3.26 -4.043 1 98 168 SER B CA 1
ATOM 2881 C C . SER B 1 168 ? 1.706 3.451 -4.289 1 98 168 SER B C 1
ATOM 2883 O O . SER B 1 168 ? 1.252 3.443 -5.434 1 98 168 SER B O 1
ATOM 2885 N N . LEU B 1 169 ? 0.967 3.553 -3.156 1 98.44 169 LEU B N 1
ATOM 2886 C CA . LEU B 1 169 ? -0.418 4.004 -3.23 1 98.44 169 LEU B CA 1
ATOM 2887 C C . LEU B 1 169 ? -0.495 5.441 -3.727 1 98.44 169 LEU B C 1
ATOM 2889 O O . LEU B 1 169 ? 0.477 6.195 -3.621 1 98.44 169 LEU B O 1
ATOM 2893 N N . CYS B 1 170 ? -1.606 5.785 -4.336 1 98.31 170 CYS B N 1
ATOM 2894 C CA . CYS B 1 170 ? -1.902 7.133 -4.801 1 98.31 170 CYS B CA 1
ATOM 2895 C C . CYS B 1 170 ? -3.367 7.48 -4.57 1 98.31 170 CYS B C 1
ATOM 2897 O O . CYS B 1 170 ? -4.219 7.184 -5.406 1 98.31 170 CYS B O 1
ATOM 2899 N N . ASN B 1 171 ? -3.623 8.039 -3.441 1 98.81 171 ASN B N 1
ATOM 2900 C CA . ASN B 1 171 ? -5.012 8.18 -3.023 1 98.81 171 ASN B CA 1
ATOM 2901 C C . ASN B 1 171 ? -5.23 9.469 -2.236 1 98.81 171 ASN B C 1
ATOM 2903 O O . ASN B 1 171 ? -4.301 9.992 -1.615 1 98.81 171 ASN B O 1
ATOM 2907 N N . GLU B 1 172 ? -6.473 9.914 -2.271 1 98.62 172 GLU B N 1
ATOM 2908 C CA . GLU B 1 172 ? -6.875 11.039 -1.437 1 98.62 172 GLU B CA 1
ATOM 2909 C C . GLU B 1 172 ? -6.992 10.633 0.028 1 98.62 172 GLU B C 1
ATOM 2911 O O . GLU B 1 172 ? -7.016 9.438 0.345 1 98.62 172 GLU B O 1
ATOM 2916 N N . ILE B 1 173 ? -6.941 11.617 0.821 1 98.88 173 ILE B N 1
ATOM 2917 C CA . ILE B 1 173 ? -7.113 11.391 2.252 1 98.88 173 ILE B CA 1
ATOM 2918 C C . ILE B 1 173 ? -8.492 11.883 2.688 1 98.88 173 ILE B C 1
ATOM 2920 O O . ILE B 1 173 ? -8.922 12.977 2.312 1 98.88 173 ILE B O 1
ATOM 2924 N N . ASP B 1 174 ? -9.164 11.039 3.41 1 98.38 174 ASP B N 1
ATOM 2925 C CA . ASP B 1 174 ? -10.492 11.359 3.93 1 98.38 174 ASP B CA 1
ATOM 2926 C C . ASP B 1 174 ? -10.586 11.039 5.422 1 98.38 174 ASP B C 1
ATOM 2928 O O . ASP B 1 174 ? -9.586 10.703 6.055 1 98.38 174 ASP B O 1
ATOM 2932 N N . ARG B 1 175 ? -11.703 11.258 5.988 1 97.31 175 ARG B N 1
ATOM 2933 C CA . ARG B 1 175 ? -11.992 11.008 7.395 1 97.31 175 ARG B CA 1
ATOM 2934 C C . ARG B 1 175 ? -12.93 9.805 7.559 1 97.31 175 ARG B C 1
ATOM 2936 O O . ARG B 1 175 ? -13.883 9.648 6.797 1 97.31 175 ARG B O 1
ATOM 2943 N N . PHE B 1 176 ? -12.609 9.023 8.57 1 97.06 176 PHE B N 1
ATOM 2944 C CA . PHE B 1 176 ? -13.406 7.836 8.836 1 97.06 176 PHE B CA 1
ATOM 2945 C C . PHE B 1 176 ? -13.664 7.668 10.328 1 97.06 176 PHE B C 1
ATOM 2947 O O . PHE B 1 176 ? -12.727 7.727 11.133 1 97.06 176 PHE B O 1
ATOM 2954 N N . PRO B 1 177 ? -14.953 7.559 10.648 1 95.19 177 PRO B N 1
ATOM 2955 C CA . PRO B 1 177 ? -15.195 7.203 12.047 1 95.19 177 PRO B CA 1
ATOM 2956 C C . PRO B 1 177 ? -14.648 5.824 12.406 1 95.19 177 PRO B C 1
ATOM 2958 O O . PRO B 1 177 ? -14.906 4.848 11.703 1 95.19 177 PRO B O 1
ATOM 2961 N N . TYR B 1 178 ? -13.82 5.785 13.438 1 93.94 178 TYR B N 1
ATOM 2962 C CA . TYR B 1 178 ? -13.266 4.523 13.914 1 93.94 178 TYR B CA 1
ATOM 2963 C C . TYR B 1 178 ? -12.93 4.602 15.398 1 93.94 178 TYR B C 1
ATOM 2965 O O . TYR B 1 178 ? -12.25 5.535 15.836 1 93.94 178 TYR B O 1
ATOM 2973 N N . ASP B 1 179 ? -13.359 3.613 16.172 1 89.38 179 ASP B N 1
ATOM 2974 C CA . ASP B 1 179 ? -13.078 3.512 17.594 1 89.38 179 ASP B CA 1
ATOM 2975 C C . ASP B 1 179 ? -13.43 4.809 18.328 1 89.38 179 ASP B C 1
ATOM 2977 O O . ASP B 1 179 ? -12.617 5.336 19.094 1 89.38 179 ASP B O 1
ATOM 2981 N N . GLY B 1 180 ? -14.523 5.418 18.016 1 90.56 180 GLY B N 1
ATOM 2982 C CA . GLY B 1 180 ? -15.031 6.59 18.703 1 90.56 180 GLY B CA 1
ATOM 2983 C C . GLY B 1 180 ? -14.359 7.879 18.266 1 90.56 180 GLY B C 1
ATOM 2984 O O . GLY B 1 180 ? -14.656 8.953 18.797 1 90.56 180 GLY B O 1
ATOM 2985 N N . LYS B 1 181 ? -13.477 7.719 17.359 1 93.75 181 LYS B N 1
ATOM 2986 C CA . LYS B 1 181 ? -12.773 8.883 16.828 1 93.75 181 LYS B CA 1
ATOM 2987 C C . LYS B 1 181 ? -12.938 8.992 15.32 1 93.75 181 LYS B C 1
ATOM 2989 O O . LYS B 1 181 ? -13.445 8.07 14.68 1 93.75 181 LYS B O 1
ATOM 2994 N N . VAL B 1 182 ? -12.641 10.18 14.867 1 96.25 182 VAL B N 1
ATOM 2995 C CA . VAL B 1 182 ? -12.578 10.359 13.422 1 96.25 182 VAL B CA 1
ATOM 2996 C C . VAL B 1 182 ? -11.117 10.375 12.961 1 96.25 182 VAL B C 1
ATOM 2998 O O . VAL B 1 182 ? -10.391 11.328 13.234 1 96.25 182 VAL B O 1
ATOM 3001 N N . ARG B 1 183 ? -10.734 9.312 12.227 1 97.38 183 ARG B N 1
ATOM 3002 C CA . ARG B 1 183 ? -9.352 9.148 11.805 1 97.38 183 ARG B CA 1
ATOM 3003 C C . ARG B 1 183 ? -9.18 9.5 10.328 1 97.38 183 ARG B C 1
ATOM 3005 O O . ARG B 1 183 ? -10.117 9.352 9.539 1 97.38 183 ARG B O 1
ATOM 3012 N N . LEU B 1 184 ? -7.984 9.992 10.07 1 98.5 184 LEU B N 1
ATOM 3013 C CA . LEU B 1 184 ? -7.668 10.188 8.656 1 98.5 184 LEU B CA 1
ATOM 3014 C C . LEU B 1 184 ? -7.188 8.883 8.023 1 98.5 184 LEU B C 1
ATOM 3016 O O . LEU B 1 184 ? -6.426 8.133 8.633 1 98.5 184 LEU B O 1
ATOM 3020 N N . GLY B 1 185 ? -7.668 8.633 6.832 1 98.75 185 GLY B N 1
ATOM 3021 C CA . GLY B 1 185 ? -7.273 7.465 6.059 1 98.75 185 GLY B CA 1
ATOM 3022 C C . GLY B 1 185 ? -7.34 7.688 4.562 1 98.75 185 GLY B C 1
ATOM 3023 O O . GLY B 1 185 ? -7.863 8.711 4.105 1 98.75 185 GLY B O 1
ATOM 3024 N N . LEU B 1 186 ? -6.742 6.727 3.836 1 98.88 186 LEU B N 1
ATOM 3025 C CA . LEU B 1 186 ? -6.773 6.82 2.381 1 98.88 186 LEU B CA 1
ATOM 3026 C C . LEU B 1 186 ? -8.148 6.434 1.841 1 98.88 186 LEU B C 1
ATOM 3028 O O . LEU B 1 186 ? -8.836 5.598 2.43 1 98.88 186 LEU B O 1
ATOM 3032 N N . THR B 1 187 ? -8.539 7.07 0.706 1 98.5 187 THR B N 1
ATOM 3033 C CA . THR B 1 187 ? -9.836 6.816 0.096 1 98.5 187 THR B CA 1
ATOM 3034 C C . THR B 1 187 ? -9.727 6.785 -1.426 1 98.5 187 THR B C 1
ATOM 3036 O O . THR B 1 187 ? -8.836 7.418 -1.999 1 98.5 187 THR B O 1
ATOM 3039 N N . ASN B 1 188 ? -10.578 5.992 -1.975 1 97.19 188 ASN B N 1
ATOM 3040 C CA . ASN B 1 188 ? -10.734 6.027 -3.426 1 97.19 188 ASN B CA 1
ATOM 3041 C C . ASN B 1 188 ? -11.594 7.207 -3.869 1 97.19 188 ASN B C 1
ATOM 3043 O O . ASN B 1 188 ? -11.711 7.48 -5.062 1 97.19 188 ASN B O 1
ATOM 3047 N N . GLY B 1 189 ? -12.148 7.895 -2.939 1 96.81 189 GLY B N 1
ATOM 3048 C CA . GLY B 1 189 ? -13.031 9.008 -3.232 1 96.81 189 GLY B CA 1
ATOM 3049 C C . GLY B 1 189 ? -12.297 10.328 -3.42 1 96.81 189 GLY B C 1
ATOM 3050 O O . GLY B 1 189 ? -11.125 10.336 -3.803 1 96.81 189 GLY B O 1
ATOM 3051 N N . LYS B 1 190 ? -13.008 11.422 -3.266 1 95.75 190 LYS B N 1
ATOM 3052 C CA . LYS B 1 190 ? -12.5 12.75 -3.582 1 95.75 190 LYS B CA 1
ATOM 3053 C C . LYS B 1 190 ? -11.688 13.32 -2.42 1 95.75 190 LYS B C 1
ATOM 3055 O O . LYS B 1 190 ? -10.961 14.305 -2.584 1 95.75 190 LYS B O 1
ATOM 3060 N N . GLY B 1 191 ? -11.719 12.68 -1.278 1 97.25 191 GLY B N 1
ATOM 3061 C CA . GLY B 1 191 ? -10.992 13.188 -0.125 1 97.25 191 GLY B CA 1
ATOM 3062 C C . GLY B 1 191 ? -11.711 14.328 0.579 1 97.25 191 GLY B C 1
ATOM 3063 O O . GLY B 1 191 ? -12.664 14.891 0.043 1 97.25 191 GLY B O 1
ATOM 3064 N N . TRP B 1 192 ? -11.273 14.641 1.75 1 97.19 192 TRP B N 1
ATOM 3065 C CA . TRP B 1 192 ? -11.82 15.719 2.559 1 97.19 192 TRP B CA 1
ATOM 3066 C C . TRP B 1 192 ? -11.078 17.031 2.291 1 97.19 192 TRP B C 1
ATOM 3068 O O . TRP B 1 192 ? -9.898 17.016 1.936 1 97.19 192 TRP B O 1
ATOM 3078 N N . ARG B 1 193 ? -11.75 18.141 2.48 1 97.56 193 ARG B N 1
ATOM 3079 C CA . ARG B 1 193 ? -11.133 19.438 2.195 1 97.56 193 ARG B CA 1
ATOM 3080 C C . ARG B 1 193 ? -10.734 20.156 3.482 1 97.56 193 ARG B C 1
ATOM 3082 O O . ARG B 1 193 ? -11.469 20.125 4.469 1 97.56 193 ARG B O 1
ATOM 3089 N N . PHE B 1 194 ? -9.641 20.812 3.369 1 98.19 194 PHE B N 1
ATOM 3090 C CA . PHE B 1 194 ? -9.086 21.5 4.527 1 98.19 194 PHE B CA 1
ATOM 3091 C C . PHE B 1 194 ? -8.688 22.938 4.168 1 98.19 194 PHE B C 1
ATOM 3093 O O . PHE B 1 194 ? -8.461 23.234 2.994 1 98.19 194 PHE B O 1
ATOM 3100 N N . PHE B 1 195 ? -8.648 23.734 5.199 1 97.94 195 PHE B N 1
ATOM 3101 C CA . PHE B 1 195 ? -7.965 25.031 5.195 1 97.94 195 PHE B CA 1
ATOM 3102 C C . PHE B 1 195 ? -6.684 24.969 6.02 1 97.94 195 PHE B C 1
ATOM 3104 O O . PHE B 1 195 ? -6.559 24.141 6.922 1 97.94 195 PHE B O 1
ATOM 3111 N N . PHE B 1 196 ? -5.828 25.828 5.664 1 98.62 196 PHE B N 1
ATOM 3112 C CA . PHE B 1 196 ? -4.629 26.031 6.469 1 98.62 196 PHE B CA 1
ATOM 3113 C C . PHE B 1 196 ? -4.68 27.375 7.18 1 98.62 196 PHE B C 1
ATOM 3115 O O . PHE B 1 196 ? -4.75 28.422 6.535 1 98.62 196 PHE B O 1
ATOM 3122 N N . VAL B 1 197 ? -4.613 27.312 8.516 1 97.75 197 VAL B N 1
ATOM 3123 C CA . VAL B 1 197 ? -4.742 28.5 9.344 1 97.75 197 VAL B CA 1
ATOM 3124 C C . VAL B 1 197 ? -3.428 28.781 10.07 1 97.75 197 VAL B C 1
ATOM 3126 O O . VAL B 1 197 ? -2.9 27.906 10.758 1 97.75 197 VAL B O 1
ATOM 3129 N N . LYS B 1 198 ? -2.965 29.984 9.914 1 97.56 198 LYS B N 1
ATOM 3130 C CA . LYS B 1 198 ? -1.741 30.359 10.617 1 97.56 198 LYS B CA 1
ATOM 3131 C C . LYS B 1 198 ? -1.93 30.25 12.133 1 97.56 198 LYS B C 1
ATOM 3133 O O . LYS B 1 198 ? -2.926 30.75 12.672 1 97.56 198 LYS B O 1
ATOM 3138 N N . ALA B 1 199 ? -0.943 29.531 12.734 1 96.06 199 ALA B N 1
ATOM 3139 C CA . ALA B 1 199 ? -0.993 29.438 14.188 1 96.06 199 ALA B CA 1
ATOM 3140 C C . ALA B 1 199 ? -0.41 30.688 14.836 1 96.06 199 ALA B C 1
ATOM 3142 O O . ALA B 1 199 ? 0.562 31.25 14.344 1 96.06 199 ALA B O 1
ATOM 3143 N N . PRO B 1 200 ? -1.069 31.141 15.969 1 88.69 200 PRO B N 1
ATOM 3144 C CA . PRO B 1 200 ? -0.524 32.312 16.656 1 88.69 200 PRO B CA 1
ATOM 3145 C C . PRO B 1 200 ? 0.868 32.062 17.234 1 88.69 200 PRO B C 1
ATOM 3147 O O . PRO B 1 200 ? 1.185 30.953 17.641 1 88.69 200 PRO B O 1
ATOM 3150 N N . LYS B 1 201 ? 1.85 32.969 17.031 1 76.06 201 LYS B N 1
ATOM 3151 C CA . LYS B 1 201 ? 3.189 32.875 17.594 1 76.06 201 LYS B CA 1
ATOM 3152 C C . LYS B 1 201 ? 3.139 32.844 19.125 1 76.06 201 LYS B C 1
ATOM 3154 O O . LYS B 1 201 ? 2.363 33.594 19.734 1 76.06 201 LYS B O 1
ATOM 3159 N N . ALA B 1 202 ? 3.387 31.703 19.703 1 56.25 202 ALA B N 1
ATOM 3160 C CA . ALA B 1 202 ? 3.498 31.75 21.156 1 56.25 202 ALA B CA 1
ATOM 3161 C C . ALA B 1 202 ? 4.383 32.906 21.609 1 56.25 202 ALA B C 1
ATOM 3163 O O . ALA B 1 202 ? 5.504 33.062 21.125 1 56.25 202 ALA B O 1
ATOM 3164 N N . ILE B 1 203 ? 3.906 33.938 21.938 1 50.69 203 ILE B N 1
ATOM 3165 C CA . ILE B 1 203 ? 4.695 35.031 22.531 1 50.69 203 ILE B CA 1
ATOM 3166 C C . ILE B 1 203 ? 5.617 34.469 23.609 1 50.69 2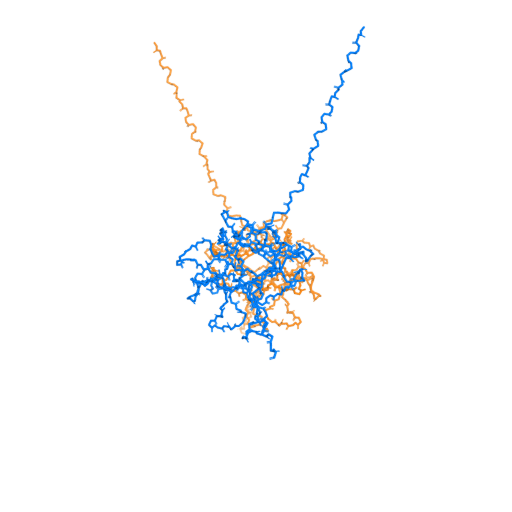03 ILE B C 1
ATOM 3168 O O . ILE B 1 203 ? 5.148 33.875 24.594 1 50.69 203 ILE B O 1
ATOM 3172 N N . LYS B 1 204 ? 6.828 33.906 23.281 1 48.47 204 LYS B N 1
ATOM 3173 C CA . LYS B 1 204 ? 7.793 33.656 24.344 1 48.47 204 LYS B CA 1
ATOM 3174 C C . LYS B 1 204 ? 7.91 34.875 25.266 1 48.47 204 LYS B C 1
ATOM 3176 O O . LYS B 1 204 ? 8.328 35.938 24.844 1 48.47 204 LYS B O 1
ATOM 3181 N N . GLN B 1 205 ? 7.094 34.969 26.203 1 43.44 205 GLN B N 1
ATOM 3182 C CA . GLN B 1 205 ? 7.34 35.969 27.25 1 43.44 205 GLN B CA 1
ATOM 3183 C C . GLN B 1 205 ? 8.797 35.938 27.703 1 43.44 205 GLN B C 1
ATOM 3185 O O . GLN B 1 205 ? 9.258 34.938 28.234 1 43.44 205 GLN B O 1
ATOM 3190 N N . VAL B 1 206 ? 9.648 36.562 27.062 1 44.06 206 VAL B N 1
ATOM 3191 C CA . VAL B 1 206 ? 10.961 36.875 27.609 1 44.06 206 VAL B CA 1
ATOM 3192 C C . VAL B 1 206 ? 10.797 37.531 28.984 1 44.06 206 VAL B C 1
ATOM 3194 O O . VAL B 1 206 ? 10.383 38.688 29.078 1 44.06 206 VAL B O 1
ATOM 3197 N N . VAL B 1 207 ? 10.406 36.781 29.969 1 39.75 207 VAL B N 1
ATOM 3198 C CA . VAL B 1 207 ? 10.531 37.375 31.297 1 39.75 207 VAL B CA 1
ATOM 3199 C C . VAL B 1 207 ? 11.992 37.719 31.562 1 39.75 207 VAL B C 1
ATOM 3201 O O . VAL B 1 207 ? 12.852 36.844 31.656 1 39.75 207 VAL B O 1
ATOM 3204 N N . ASP B 1 208 ? 12.383 38.875 31.094 1 37.59 208 ASP B N 1
ATOM 3205 C CA . ASP B 1 208 ? 13.594 39.531 31.578 1 37.59 208 ASP B CA 1
ATOM 3206 C C . ASP B 1 208 ? 13.633 39.531 33.125 1 37.59 208 ASP B C 1
ATOM 3208 O O . ASP B 1 208 ? 12.805 40.156 33.75 1 37.59 208 ASP B O 1
ATOM 3212 N N . ASN B 1 209 ? 13.938 38.406 33.781 1 37.28 209 ASN B N 1
ATOM 3213 C CA . ASN B 1 209 ? 14.375 38.562 35.156 1 37.28 209 ASN B CA 1
ATOM 3214 C C . ASN B 1 209 ? 15.492 39.594 35.281 1 37.28 209 ASN B C 1
ATOM 3216 O O . ASN B 1 209 ? 16.594 39.375 34.812 1 37.28 209 ASN B O 1
ATOM 3220 N N . GLN B 1 210 ? 15.141 40.875 35.312 1 27.23 210 GLN B N 1
ATOM 3221 C CA . GLN B 1 210 ? 15.977 41.812 36.062 1 27.23 210 GLN B CA 1
ATOM 3222 C C . GLN B 1 210 ? 16.016 41.469 37.562 1 27.23 210 GLN B C 1
ATOM 3224 O O . GLN B 1 210 ? 15 41.062 38.125 1 27.23 210 GLN B O 1
#

Sequence (420 aa):
MKTISAAALFILFLLSVANAAKEPVLDTDGEPLRSDVEYYIVSTIGGAGGGGLDLASSSEMLCPKFVIQQRFSNGRPVFFHPVDTNDPVVYVSTDVNIRFIGIDALCRAVPTWSVGNYDPSAGQWWITTGGDVGNPGPQTLSNWFKIEKAGSGYRLRFCPSVCDSCVSLCNEIDRFPYDGKVRLGLTNGKGWRFFFVKAPKAIKQVVDNQMKTISAAALFILFLLSVANAAKEPVLDTDGEPLRSDVEYYIVSTIGGAGGGGLDLASSSEMLCPKFVIQQRFSNGRPVFFHPVDTNDPVVYVSTDVNIRFIGIDALCRAVPTWSVGNYDPSAGQWWITTGGDVGNPGPQTLSNWFKIEKAGSGYRLRFCPSVCDSCVSLCNEIDRFPYDGKVRLGLTNGKGWRFFFVKAPKAIKQVVDNQ

Foldseek 3Di:
DPPPPPPPPPPPPPPPPPPPPFAFAAFPVRHFAFQVFKKWKWFPDADQPIATWEWDADPVGRPFTFIFGDHPYSYFIWGKCFQPNVGGTATAPGWIKIWTDDADPVVRGTFIWFFDDQDPVVRFTFITGDADPYPQEPVRLRRIKGWHDDVPFIWIWRDDDSYPVDDDDTFTWAWDDDPNTIGITGDNDPHGGIHIGTDDPPPPPPPPPD/DPPPPPPPPPPPPPPPPPPPPFAFAAFPVRHFAFQVFKKWKWFPDADQPIATWEWDADPVGRPFTFIFGDHPYSYFIWGKCFQPNVGGTATAPGWIKIWTDDADPVVRGTFIWFFDDQDPVVRFTFITGDADPYDQEPVRLRRIKGWHDDPPFIWIWRDDPSYPVDDDDTFTWAWDDDPNTIGITGDNDPHGGIHIGTDDDPPPPPPPPD